Protein AF-A0A822G7R8-F1 (afdb_monomer)

Sequence (398 aa):
ELFKIGMLISICISLLIFPLFATFDIENRVNYCLSHLQQMYHLVIEAFLSEDHITANILLSRAHIIEKMIRKTMITTQSRFSDTIYEPSRLLQIIFNRRRRFIIDLTIQKQEDLTTSLMLNICSLKLLVKQCSFNKYHYDCINQLKTSLLNLSSSQSLFISCLIPHSSITRYELLNNLTNLQLSFDTVRSSYIETRLHLIKDTFQSSKIIQSEDHLLHSFFLFQLGSIVRLLTKSILINKNTKIHKRKFSFKNYFKFDWSRFIFALKTIIIIGVGSIFVIIPNIAKKIEHGQWILIALCMTQGDTVGGAFTTIKMRLIGTLFGAMWAYVTYLSAGNDLFRTIIMLCPWMFFCGYMKLYPQWGYTVTIAALTPIIVNLGRLPFADLLPAENYVLLRIQQ

Secondary structure (DSSP, 8-state):
-HHHHHHHHHHHHHHHHHHHHHHHHHHHHHHHHHHHHHHHHHHHHHHHT-SSHHHHHHHHHHHHHHHHHHHHHHHHHHHHHHHHTT-THHHHHHHHHTTSTTTTTS-HHHHHHHHHHHHHHHHHHHHHHHH---SHHHHHHHHHHHHHHHHHHHHHHHHHHHTSTT----HHHHHHHHHHHHHHHHHHHHHHHHHHHHHHHHHHHH-----HHHHHHHHHHHHHHHHHHHHHHHHHHHHHHTTS------HHHH----HHHHHHHHHHHHHHHHHHHHHH-HHHHHHSTTHHHHHHHHHHTT-TTS-HHHHHHHHHHHHHHHHHHHHHHHHHHHTT-HHHHHHHHHHHHHHHHHHTTSTTTHHHHHHHHHHHHHHHHTTTTTTTT-SS--HHHHHHH-

Structure (mmCIF, N/CA/C/O backbone):
data_AF-A0A822G7R8-F1
#
_entry.id   AF-A0A822G7R8-F1
#
loop_
_atom_site.group_PDB
_atom_site.id
_atom_site.type_symbol
_atom_site.label_atom_id
_atom_site.label_alt_id
_atom_site.label_comp_id
_atom_site.label_asym_id
_atom_site.label_entity_id
_atom_site.label_seq_id
_atom_site.pdbx_PDB_ins_code
_atom_site.Cartn_x
_atom_site.Cartn_y
_atom_site.Cartn_z
_atom_site.occupancy
_atom_site.B_iso_or_equiv
_atom_site.auth_seq_id
_atom_site.auth_comp_id
_atom_site.auth_asym_id
_atom_site.auth_atom_id
_atom_site.pdbx_PDB_model_num
ATOM 1 N N . GLU A 1 1 ? 37.900 15.442 -27.188 1.00 56.97 1 GLU A N 1
ATOM 2 C CA . GLU A 1 1 ? 37.639 15.402 -25.727 1.00 56.97 1 GLU A CA 1
ATOM 3 C C . GLU A 1 1 ? 36.165 15.554 -25.349 1.00 56.97 1 GLU A C 1
ATOM 5 O O . GLU A 1 1 ? 35.686 14.756 -24.552 1.00 56.97 1 GLU A O 1
ATOM 10 N N . LEU A 1 2 ? 35.418 16.471 -25.976 1.00 45.97 2 LEU A N 1
ATOM 11 C CA . LEU A 1 2 ? 33.967 16.667 -25.781 1.00 45.97 2 LEU A CA 1
ATOM 12 C C . LEU A 1 2 ? 33.123 15.374 -25.775 1.00 45.97 2 LEU A C 1
ATOM 14 O O . LEU A 1 2 ? 32.256 15.211 -24.922 1.00 45.97 2 LEU A O 1
ATOM 18 N N . PHE A 1 3 ? 33.417 14.415 -26.659 1.00 44.81 3 PHE A N 1
ATOM 19 C CA . PHE A 1 3 ? 32.711 13.126 -26.708 1.00 44.81 3 PHE A CA 1
ATOM 20 C C . PHE A 1 3 ? 32.875 12.284 -25.427 1.00 44.81 3 PHE A C 1
ATOM 22 O O . PHE A 1 3 ? 31.913 11.690 -24.945 1.00 44.81 3 PHE A O 1
ATOM 29 N N . LYS A 1 4 ? 34.077 12.269 -24.832 1.00 54.72 4 LYS A N 1
ATOM 30 C CA . LYS A 1 4 ? 34.348 11.531 -23.585 1.00 54.72 4 LYS A CA 1
ATOM 31 C C . LYS A 1 4 ? 33.601 12.158 -22.405 1.00 54.72 4 LYS A C 1
ATOM 33 O O . LYS A 1 4 ? 33.055 11.437 -21.577 1.00 54.72 4 LYS A O 1
ATOM 38 N N . ILE A 1 5 ? 33.530 13.491 -22.373 1.00 63.69 5 ILE A N 1
ATOM 39 C CA . ILE A 1 5 ? 32.774 14.245 -21.364 1.00 63.69 5 ILE A CA 1
ATOM 40 C C . ILE A 1 5 ? 31.272 13.956 -21.500 1.00 63.69 5 ILE A C 1
ATOM 42 O O . ILE A 1 5 ? 30.623 13.639 -20.506 1.00 63.69 5 ILE A O 1
ATOM 46 N N . GLY A 1 6 ? 30.726 13.972 -22.721 1.00 48.81 6 GLY A N 1
ATOM 47 C CA . GLY A 1 6 ? 29.317 13.644 -22.974 1.00 48.81 6 GLY A CA 1
ATOM 48 C C . GLY A 1 6 ? 28.944 12.212 -22.570 1.00 48.81 6 GLY A C 1
ATOM 49 O O . GLY A 1 6 ? 27.915 12.000 -21.927 1.00 48.81 6 GLY A O 1
ATOM 50 N N . MET A 1 7 ? 29.806 11.234 -22.869 1.00 53.53 7 MET A N 1
ATOM 51 C CA . MET A 1 7 ? 29.616 9.841 -22.448 1.00 53.53 7 MET A CA 1
ATOM 52 C C . MET A 1 7 ? 29.624 9.703 -20.920 1.00 53.53 7 MET A C 1
ATOM 54 O O . MET A 1 7 ? 28.745 9.052 -20.358 1.00 53.53 7 MET A O 1
ATOM 58 N N . LEU A 1 8 ? 30.569 10.360 -20.239 1.00 63.72 8 LEU A N 1
ATOM 59 C CA . LEU A 1 8 ? 30.656 10.350 -18.779 1.00 63.72 8 LEU A CA 1
ATOM 60 C C . LEU A 1 8 ? 29.415 10.986 -18.133 1.00 63.72 8 LEU A C 1
ATOM 62 O O . LEU A 1 8 ? 28.850 10.412 -17.206 1.00 63.72 8 LEU A O 1
ATOM 66 N N . ILE A 1 9 ? 28.946 12.127 -18.651 1.00 60.62 9 ILE A N 1
ATOM 67 C CA . ILE A 1 9 ? 27.725 12.792 -18.171 1.00 60.62 9 ILE A CA 1
ATOM 68 C C . ILE A 1 9 ? 26.502 11.888 -18.364 1.00 60.62 9 ILE A C 1
ATOM 70 O O . ILE A 1 9 ? 25.720 11.732 -17.430 1.00 60.62 9 ILE A O 1
ATOM 74 N N . SER A 1 10 ? 26.353 11.247 -19.527 1.00 54.78 10 SER A N 1
ATOM 75 C CA . SER A 1 10 ? 25.236 10.331 -19.802 1.00 54.78 10 SER A CA 1
ATOM 76 C C . SER A 1 10 ? 25.228 9.123 -18.858 1.00 54.78 10 SER A C 1
ATOM 78 O O . SER A 1 10 ? 24.183 8.770 -18.307 1.00 54.78 10 SER A O 1
ATOM 80 N N . ILE A 1 11 ? 26.401 8.536 -18.590 1.00 63.38 11 ILE A N 1
ATOM 81 C CA . ILE A 1 11 ? 26.557 7.445 -17.618 1.00 63.38 11 ILE A CA 1
ATOM 82 C C . ILE A 1 11 ? 26.204 7.931 -16.206 1.00 63.38 11 ILE A C 1
ATOM 84 O O . ILE A 1 11 ? 25.432 7.271 -15.513 1.00 63.38 11 ILE A O 1
ATOM 88 N N . CYS A 1 12 ? 26.696 9.101 -15.787 1.00 67.62 12 CYS A N 1
ATOM 89 C CA . CYS A 1 12 ? 26.376 9.684 -14.483 1.00 67.62 12 CYS A CA 1
ATOM 90 C C . CYS A 1 12 ? 24.876 9.977 -14.328 1.00 67.62 12 CYS A C 1
ATOM 92 O O . CYS A 1 12 ? 24.295 9.639 -13.300 1.00 67.62 12 CYS A O 1
ATOM 94 N N . ILE A 1 13 ? 24.225 10.551 -15.342 1.00 62.62 13 ILE A N 1
ATOM 95 C CA . ILE A 1 13 ? 22.776 10.803 -15.343 1.00 62.62 13 ILE A CA 1
ATOM 96 C C . ILE A 1 13 ? 22.005 9.480 -15.263 1.00 62.62 13 ILE A C 1
ATOM 98 O O . ILE A 1 13 ? 21.114 9.337 -14.427 1.00 62.62 13 ILE A O 1
ATOM 102 N N . SER A 1 14 ? 22.385 8.490 -16.070 1.00 60.00 14 SER A N 1
ATOM 103 C CA . SER A 1 14 ? 21.732 7.176 -16.106 1.00 60.00 14 SER A CA 1
ATOM 104 C C . SER A 1 14 ? 21.859 6.423 -14.779 1.00 60.00 14 SER A C 1
ATOM 106 O O . SER A 1 14 ? 20.899 5.810 -14.318 1.00 60.00 14 SER A O 1
ATOM 108 N N . LEU A 1 15 ? 23.025 6.501 -14.132 1.00 60.75 15 LEU A N 1
ATOM 109 C CA . LEU A 1 15 ? 23.299 5.805 -12.873 1.00 60.75 15 LEU A CA 1
ATOM 110 C C . LEU A 1 15 ? 22.800 6.550 -11.629 1.00 60.75 15 LEU A C 1
ATOM 112 O O . LEU A 1 15 ? 22.556 5.901 -10.614 1.00 60.75 15 LEU A O 1
ATOM 116 N N . LEU A 1 16 ? 22.669 7.881 -11.672 1.00 66.62 16 LEU A N 1
ATOM 117 C CA . LEU A 1 16 ? 22.296 8.677 -10.497 1.00 66.62 16 LEU A CA 1
ATOM 118 C C . LEU A 1 16 ? 20.855 9.191 -10.548 1.00 66.62 16 LEU A C 1
ATOM 120 O O . LEU A 1 16 ? 20.140 9.100 -9.553 1.00 66.62 16 LEU A O 1
ATOM 124 N N . ILE A 1 17 ? 20.413 9.731 -11.684 1.00 67.50 17 ILE A N 1
ATOM 125 C CA . ILE A 1 17 ? 19.135 10.448 -11.780 1.00 67.50 17 ILE A CA 1
ATOM 126 C C . ILE A 1 17 ? 17.959 9.476 -11.924 1.00 67.50 17 ILE A C 1
ATOM 128 O O . ILE A 1 17 ? 16.950 9.635 -11.240 1.00 67.50 17 ILE A O 1
ATOM 132 N N . PHE A 1 18 ? 18.085 8.439 -12.757 1.00 62.91 18 PHE A N 1
ATOM 133 C CA . PHE A 1 18 ? 16.997 7.472 -12.957 1.00 62.91 18 PHE A CA 1
ATOM 134 C C . PHE A 1 18 ? 16.642 6.677 -11.692 1.00 62.91 18 PHE A C 1
ATOM 136 O O . PHE A 1 18 ? 15.459 6.656 -11.347 1.00 62.91 18 PHE A O 1
ATOM 143 N N . PRO A 1 19 ? 17.605 6.097 -10.943 1.00 66.56 19 PRO A N 1
ATOM 144 C CA . PRO A 1 19 ? 17.279 5.410 -9.691 1.00 66.56 19 PRO A CA 1
ATOM 145 C C . PRO A 1 19 ? 16.660 6.356 -8.658 1.00 66.56 19 PRO A C 1
ATOM 147 O O . PRO A 1 19 ? 15.772 5.979 -7.902 1.00 66.56 19 PRO A O 1
ATOM 150 N N . LEU A 1 20 ? 17.081 7.622 -8.650 1.00 67.69 20 LEU A N 1
ATOM 151 C CA . LEU A 1 20 ? 16.506 8.637 -7.774 1.00 67.69 20 LEU A CA 1
ATOM 152 C C . LEU A 1 20 ? 15.031 8.913 -8.121 1.00 67.69 20 LEU A C 1
ATOM 154 O O . LEU A 1 20 ? 14.184 8.899 -7.227 1.00 67.69 20 LEU A O 1
ATOM 158 N N . PHE A 1 21 ? 14.681 9.047 -9.403 1.00 70.25 21 PHE A N 1
ATOM 159 C CA . PHE A 1 21 ? 13.277 9.146 -9.817 1.00 70.25 21 PHE A CA 1
ATOM 160 C C . PHE A 1 21 ? 12.466 7.885 -9.507 1.00 70.25 21 PHE A C 1
ATOM 162 O O . PHE A 1 21 ? 11.322 8.006 -9.070 1.00 70.25 21 PHE A O 1
ATOM 169 N N . ALA A 1 22 ? 13.044 6.692 -9.672 1.00 71.94 22 ALA A N 1
ATOM 170 C CA . ALA A 1 22 ? 12.384 5.440 -9.305 1.00 71.94 22 ALA A CA 1
ATOM 171 C C . ALA A 1 22 ? 12.068 5.394 -7.800 1.00 71.94 22 ALA A C 1
ATOM 173 O O . ALA A 1 22 ? 10.948 5.052 -7.412 1.00 71.94 22 ALA A O 1
ATOM 174 N N . THR A 1 23 ? 13.008 5.831 -6.952 1.00 73.00 23 THR A N 1
ATOM 175 C CA . THR A 1 23 ? 12.766 5.923 -5.505 1.00 73.00 23 THR A CA 1
ATOM 176 C C . THR A 1 23 ? 11.672 6.928 -5.152 1.00 73.00 23 THR A C 1
ATOM 178 O O . THR A 1 23 ? 10.844 6.621 -4.296 1.00 73.00 23 THR A O 1
ATOM 181 N N . PHE A 1 24 ? 11.598 8.078 -5.834 1.00 76.69 24 PHE A N 1
ATOM 182 C CA . PHE A 1 24 ? 10.510 9.037 -5.620 1.00 76.69 24 PHE A CA 1
ATOM 183 C C . PHE A 1 24 ? 9.157 8.529 -6.111 1.00 76.69 24 PHE A C 1
ATOM 185 O O . PHE A 1 24 ? 8.158 8.773 -5.443 1.00 76.69 24 PHE A O 1
ATOM 192 N N . ASP A 1 25 ? 9.095 7.825 -7.245 1.00 80.00 25 ASP A N 1
ATOM 193 C CA . ASP A 1 25 ? 7.846 7.222 -7.735 1.00 80.00 25 ASP A CA 1
ATOM 194 C C . ASP A 1 25 ? 7.298 6.222 -6.707 1.00 80.00 25 ASP A C 1
ATOM 196 O O . ASP A 1 25 ? 6.128 6.279 -6.330 1.00 80.00 25 ASP A O 1
ATOM 200 N N . ILE A 1 26 ? 8.163 5.361 -6.169 1.00 82.38 26 ILE A N 1
ATOM 201 C CA . ILE A 1 26 ? 7.797 4.414 -5.112 1.00 82.38 26 ILE A CA 1
ATOM 202 C C . ILE A 1 26 ? 7.343 5.134 -3.840 1.00 82.38 26 ILE A C 1
ATOM 204 O O . ILE A 1 26 ? 6.289 4.798 -3.300 1.00 82.38 26 ILE A O 1
ATOM 208 N N . GLU A 1 27 ? 8.102 6.127 -3.370 1.00 81.69 27 GLU A N 1
ATOM 209 C CA . GLU A 1 27 ? 7.751 6.918 -2.184 1.00 81.69 27 GLU A CA 1
ATOM 210 C C . GLU A 1 27 ? 6.379 7.582 -2.368 1.00 81.69 27 GLU A C 1
ATOM 212 O O . GLU A 1 27 ? 5.506 7.454 -1.511 1.00 81.69 27 GLU A O 1
ATOM 217 N N . ASN A 1 28 ? 6.138 8.207 -3.522 1.00 83.81 28 ASN A N 1
ATOM 218 C CA . ASN A 1 28 ? 4.863 8.837 -3.855 1.00 83.81 28 ASN A CA 1
ATOM 219 C C . ASN A 1 28 ? 3.706 7.833 -3.871 1.00 83.81 28 ASN A C 1
ATOM 221 O O . ASN A 1 28 ? 2.625 8.149 -3.375 1.00 83.81 28 ASN A O 1
ATOM 225 N N . ARG A 1 29 ? 3.917 6.614 -4.380 1.00 88.56 29 ARG A N 1
ATOM 226 C CA . ARG A 1 29 ? 2.898 5.549 -4.361 1.00 88.56 29 ARG A CA 1
ATOM 227 C C . ARG A 1 29 ? 2.608 5.045 -2.955 1.00 88.56 29 ARG A C 1
ATOM 229 O O . ARG A 1 29 ? 1.445 4.826 -2.628 1.00 88.56 29 ARG A O 1
ATOM 236 N N . VAL A 1 30 ? 3.629 4.879 -2.117 1.00 88.50 30 VAL A N 1
ATOM 237 C CA . VAL A 1 30 ? 3.443 4.512 -0.705 1.00 88.50 30 VAL A CA 1
ATOM 238 C C . VAL A 1 30 ? 2.672 5.610 0.027 1.00 88.50 30 VAL A C 1
ATOM 240 O O . VAL A 1 30 ? 1.692 5.312 0.703 1.00 88.50 30 VAL A O 1
ATOM 243 N N . ASN A 1 31 ? 3.041 6.878 -0.166 1.00 88.38 31 ASN A N 1
ATOM 244 C CA . ASN A 1 31 ? 2.337 8.024 0.418 1.00 88.38 31 ASN A CA 1
ATOM 245 C C . ASN A 1 31 ? 0.881 8.092 -0.044 1.00 88.38 31 ASN A C 1
ATOM 247 O O . ASN A 1 31 ? -0.021 8.308 0.765 1.00 88.38 31 ASN A O 1
ATOM 251 N N . TYR A 1 32 ? 0.651 7.857 -1.336 1.00 92.00 32 TYR A N 1
ATOM 252 C CA . TYR A 1 32 ? -0.682 7.749 -1.910 1.00 92.00 32 TYR A CA 1
ATOM 253 C C . TYR A 1 32 ? -1.492 6.652 -1.208 1.00 92.00 32 TYR A C 1
ATOM 255 O O . TYR A 1 32 ? -2.607 6.917 -0.756 1.00 92.00 32 TYR A O 1
ATOM 263 N N . CYS A 1 33 ? -0.924 5.451 -1.049 1.00 94.50 33 CYS A N 1
ATOM 264 C CA . CYS A 1 33 ? -1.574 4.347 -0.344 1.00 94.50 33 CYS A CA 1
ATOM 265 C C . CYS A 1 33 ? -1.863 4.689 1.123 1.00 94.50 33 CYS A C 1
ATOM 267 O O . CYS A 1 33 ? -2.973 4.443 1.578 1.00 94.50 33 CYS A O 1
ATOM 269 N N . LEU A 1 34 ? -0.915 5.278 1.858 1.00 93.38 34 LEU A N 1
ATOM 270 C CA . LEU A 1 34 ? -1.104 5.654 3.265 1.00 93.38 34 LEU A CA 1
ATOM 271 C C . LEU A 1 34 ? -2.206 6.705 3.442 1.00 93.38 34 LEU A C 1
ATOM 273 O O . LEU A 1 34 ? -3.058 6.547 4.315 1.00 93.38 34 LEU A O 1
ATOM 277 N N . SER A 1 35 ? -2.239 7.727 2.583 1.00 94.25 35 SER A N 1
ATOM 278 C CA . SER A 1 35 ? -3.285 8.756 2.598 1.00 94.25 35 SER A CA 1
ATOM 279 C C . SER A 1 35 ? -4.675 8.163 2.332 1.00 94.25 35 SER A C 1
ATOM 281 O O . SER A 1 35 ? -5.632 8.461 3.045 1.00 94.25 35 SER A O 1
ATOM 283 N N . HIS A 1 36 ? -4.788 7.249 1.367 1.00 96.25 36 HIS A N 1
ATOM 284 C CA . HIS A 1 36 ? -6.053 6.574 1.071 1.00 96.25 36 HIS A CA 1
ATOM 285 C C . HIS A 1 36 ? -6.432 5.552 2.155 1.00 96.25 36 HIS A C 1
ATOM 287 O O . HIS A 1 36 ? -7.609 5.413 2.475 1.00 96.25 36 HIS A O 1
ATOM 293 N N . LEU A 1 37 ? -5.466 4.868 2.778 1.00 96.25 37 LEU A N 1
ATOM 294 C CA . LEU A 1 37 ? -5.718 3.987 3.926 1.00 96.25 37 LEU A CA 1
ATOM 295 C C . LEU A 1 37 ? -6.245 4.773 5.129 1.00 96.25 37 LEU A C 1
ATOM 297 O O . LEU A 1 37 ? -7.146 4.297 5.812 1.00 96.25 37 LEU A O 1
ATOM 301 N N . GLN A 1 38 ? -5.727 5.978 5.368 1.00 95.69 38 GLN A N 1
ATOM 302 C CA . GLN A 1 38 ? -6.229 6.889 6.396 1.00 95.69 38 GLN A CA 1
ATOM 303 C C . GLN A 1 38 ? -7.681 7.302 6.123 1.00 95.69 38 GLN A C 1
ATOM 305 O O . GLN A 1 38 ? -8.510 7.231 7.028 1.00 95.69 38 GLN A O 1
ATOM 310 N N . GLN A 1 39 ? -8.011 7.666 4.880 1.00 96.81 39 GLN A N 1
ATOM 311 C CA . GLN A 1 39 ? -9.394 7.957 4.480 1.00 96.81 39 GLN A CA 1
ATOM 312 C C . GLN A 1 39 ? -10.304 6.734 4.646 1.00 96.81 39 GLN A C 1
ATOM 314 O O . GLN A 1 39 ? -11.395 6.841 5.197 1.00 96.81 39 GLN A O 1
ATOM 319 N N . MET A 1 40 ? -9.842 5.555 4.219 1.00 97.50 40 MET A N 1
ATOM 320 C CA . MET A 1 40 ? -10.576 4.299 4.366 1.00 97.50 40 MET A CA 1
ATOM 321 C C . MET A 1 40 ? -10.833 3.970 5.838 1.00 97.50 40 MET A C 1
ATOM 323 O O . MET A 1 40 ? -11.945 3.593 6.189 1.00 97.50 40 MET A O 1
ATOM 327 N N . TYR A 1 41 ? -9.828 4.139 6.699 1.00 97.19 41 TYR A N 1
ATOM 328 C CA . TYR A 1 41 ? -9.967 3.960 8.140 1.00 97.19 41 TYR A CA 1
ATOM 329 C C . TYR A 1 41 ? -11.026 4.905 8.715 1.00 97.19 41 TYR A C 1
ATOM 331 O O . TYR A 1 41 ? -11.927 4.445 9.409 1.00 97.19 41 TYR A O 1
ATOM 339 N N . HIS A 1 42 ? -10.965 6.195 8.375 1.00 97.25 42 HIS A N 1
ATOM 340 C CA . HIS A 1 42 ? -11.936 7.182 8.841 1.00 97.25 42 HIS A CA 1
ATOM 341 C C . HIS A 1 42 ? -13.371 6.819 8.433 1.00 97.25 42 HIS A C 1
ATOM 343 O O . HIS A 1 42 ? -14.238 6.749 9.298 1.00 97.25 42 HIS A O 1
ATOM 349 N N . LEU A 1 43 ? -13.597 6.461 7.162 1.00 97.75 43 LEU A N 1
ATOM 350 C CA . LEU A 1 43 ? -14.909 6.013 6.675 1.00 97.75 43 LEU A CA 1
ATOM 351 C C . LEU A 1 43 ? -15.417 4.759 7.398 1.00 97.75 43 LEU A C 1
ATOM 353 O O . LEU A 1 43 ? -16.616 4.620 7.612 1.00 97.75 43 LEU A O 1
ATOM 357 N N . VAL A 1 44 ? -14.526 3.832 7.768 1.00 97.94 44 VAL A N 1
ATOM 358 C CA . VAL A 1 44 ? -14.899 2.620 8.518 1.00 97.94 44 VAL A CA 1
ATOM 359 C C . VAL A 1 44 ? -15.273 2.955 9.965 1.00 97.94 44 VAL A C 1
ATOM 361 O O . VAL A 1 44 ? -16.225 2.376 10.482 1.00 97.94 44 VAL A O 1
ATOM 364 N N . ILE A 1 45 ? -14.576 3.900 10.608 1.00 97.75 45 ILE A N 1
ATOM 365 C CA . ILE A 1 45 ? -14.958 4.399 11.938 1.00 97.75 45 ILE A CA 1
ATOM 366 C C . ILE A 1 45 ? -16.298 5.135 11.875 1.00 97.75 45 ILE A C 1
ATOM 368 O O . ILE A 1 45 ? -17.166 4.866 12.695 1.00 97.75 45 ILE A O 1
ATOM 372 N N . GLU A 1 46 ? -16.505 6.013 10.893 1.00 97.31 46 GLU A N 1
ATOM 373 C CA . GLU A 1 46 ? -17.788 6.703 10.706 1.00 97.31 46 GLU A CA 1
ATOM 374 C C . GLU A 1 46 ? -18.931 5.722 10.417 1.00 97.31 46 GLU A C 1
ATOM 376 O O . GLU A 1 46 ? -20.021 5.875 10.963 1.00 97.31 46 GLU A O 1
ATOM 381 N N . ALA A 1 47 ? -18.678 4.674 9.626 1.00 97.62 47 ALA A N 1
ATOM 382 C CA . ALA A 1 47 ? -19.655 3.615 9.381 1.00 97.62 47 ALA A CA 1
ATOM 383 C C . ALA A 1 47 ? -20.016 2.862 10.667 1.00 97.62 47 ALA A C 1
ATOM 385 O O . ALA A 1 47 ? -21.182 2.545 10.875 1.00 97.62 47 ALA A O 1
ATOM 386 N N . PHE A 1 48 ? -19.035 2.604 11.539 1.00 97.31 48 PHE A N 1
ATOM 387 C CA . PHE A 1 48 ? -19.272 1.992 12.848 1.00 97.31 48 PHE A CA 1
ATOM 388 C C . PHE A 1 48 ? -20.013 2.918 13.817 1.00 97.31 48 PHE A C 1
ATOM 390 O O . PHE A 1 48 ? -20.706 2.434 14.695 1.00 97.31 48 PHE A O 1
ATOM 397 N N . LEU A 1 49 ? -19.853 4.236 13.687 1.00 97.12 49 LEU A N 1
ATOM 398 C CA . LEU A 1 49 ? -20.541 5.238 14.509 1.00 97.12 49 LEU A CA 1
ATOM 399 C C . LEU A 1 49 ? -21.911 5.645 13.944 1.00 97.12 49 LEU A C 1
ATOM 401 O O . LEU A 1 49 ? -22.582 6.487 14.541 1.00 97.12 49 LEU A O 1
ATOM 405 N N . SER A 1 50 ? -22.296 5.120 12.780 1.00 96.94 50 SER A N 1
ATOM 406 C CA . SER A 1 50 ? -23.546 5.482 12.118 1.00 96.94 50 SER A CA 1
ATOM 407 C C . SER A 1 50 ? -24.735 4.897 12.868 1.00 96.94 50 SER A C 1
ATOM 409 O O . SER A 1 50 ? -24.725 3.738 13.273 1.00 96.94 50 SER A O 1
ATOM 411 N N . GLU A 1 51 ? -25.785 5.697 13.020 1.00 94.94 51 GLU A N 1
ATOM 412 C CA . GLU A 1 51 ? -27.016 5.254 13.671 1.00 94.94 51 GLU A CA 1
ATOM 413 C C . GLU A 1 51 ? -27.880 4.405 12.727 1.00 94.94 51 GLU A C 1
ATOM 415 O O . GLU A 1 51 ? -28.704 3.617 13.168 1.00 94.94 51 GLU A O 1
ATOM 420 N N . ASP A 1 52 ? -27.708 4.501 11.416 1.00 95.25 52 ASP A N 1
ATOM 421 C CA . ASP A 1 52 ? -28.513 3.753 10.461 1.00 95.25 52 ASP A CA 1
ATOM 422 C C . ASP A 1 52 ? -27.660 2.857 9.559 1.00 95.25 52 ASP A C 1
ATOM 424 O O . ASP A 1 52 ? -26.600 3.222 9.043 1.00 95.25 52 ASP A O 1
ATOM 428 N N . HIS A 1 53 ? -28.184 1.655 9.317 1.00 95.69 53 HIS A N 1
ATOM 429 C CA . HIS A 1 53 ? -27.538 0.654 8.473 1.00 95.69 53 HIS A CA 1
ATOM 430 C C . HIS A 1 53 ? -27.365 1.139 7.020 1.00 95.69 53 HIS A C 1
ATOM 432 O O . HIS A 1 53 ? -26.457 0.693 6.317 1.00 95.69 53 HIS A O 1
ATOM 438 N N . ILE A 1 54 ? -28.214 2.057 6.544 1.00 96.75 54 ILE A N 1
ATOM 439 C CA . ILE A 1 54 ? -28.129 2.602 5.183 1.00 96.75 54 ILE A CA 1
ATOM 440 C C . ILE A 1 54 ? -26.890 3.494 5.057 1.00 96.75 54 ILE A C 1
ATOM 442 O O . ILE A 1 54 ? -26.052 3.234 4.188 1.00 96.75 54 ILE A O 1
ATOM 446 N N . THR A 1 55 ? -26.720 4.481 5.941 1.00 97.62 55 THR A N 1
ATOM 447 C CA . THR A 1 55 ? -25.527 5.344 5.966 1.00 97.62 55 THR A CA 1
ATOM 448 C C . THR A 1 55 ? -24.256 4.532 6.165 1.00 97.62 55 THR A C 1
ATOM 450 O O . THR A 1 55 ? -23.299 4.713 5.404 1.00 97.62 55 THR A O 1
ATOM 453 N N . ALA A 1 56 ? -24.262 3.566 7.091 1.00 97.12 56 ALA A N 1
ATOM 454 C CA . ALA A 1 56 ? -23.125 2.672 7.290 1.00 97.12 56 ALA A CA 1
ATOM 455 C C . ALA A 1 56 ? -22.739 1.945 5.991 1.00 97.12 56 ALA A C 1
ATOM 457 O O . ALA A 1 56 ? -21.573 1.952 5.592 1.00 97.12 56 ALA A O 1
ATOM 458 N N . ASN A 1 57 ? -23.708 1.383 5.260 1.00 97.50 57 ASN A N 1
ATOM 459 C CA . ASN A 1 57 ? -23.441 0.711 3.986 1.00 97.50 57 ASN A CA 1
ATOM 460 C C . ASN A 1 57 ? -22.933 1.656 2.893 1.00 97.50 57 ASN A C 1
ATOM 462 O O . ASN A 1 57 ? -22.045 1.273 2.124 1.00 97.50 57 ASN A O 1
ATOM 466 N N . ILE A 1 58 ? -23.441 2.889 2.826 1.00 98.06 58 ILE A N 1
ATOM 467 C CA . ILE A 1 58 ? -22.936 3.906 1.894 1.00 98.06 58 ILE A CA 1
ATOM 468 C C . ILE A 1 58 ? -21.461 4.200 2.198 1.00 98.06 58 ILE A C 1
ATOM 470 O O . ILE A 1 58 ? -20.631 4.169 1.284 1.00 98.06 58 ILE A O 1
ATOM 474 N N . LEU A 1 59 ? -21.101 4.410 3.465 1.00 98.00 59 LEU A N 1
ATOM 475 C CA . LEU A 1 59 ? -19.718 4.657 3.885 1.00 98.00 59 LEU A CA 1
ATOM 476 C C . LEU A 1 59 ? -18.806 3.450 3.606 1.00 98.00 59 LEU A C 1
ATOM 478 O O . LEU A 1 59 ? -17.726 3.614 3.030 1.00 98.00 59 LEU A O 1
ATOM 482 N N . LEU A 1 60 ? -19.263 2.227 3.895 1.00 97.88 60 LEU A N 1
ATOM 483 C CA . LEU A 1 60 ? -18.528 0.993 3.584 1.00 97.88 60 LEU A CA 1
ATOM 484 C C . LEU A 1 60 ? -18.339 0.788 2.072 1.00 97.88 60 LEU A C 1
ATOM 486 O O . LEU A 1 60 ? -17.290 0.299 1.639 1.00 97.88 60 LEU A O 1
ATOM 490 N N . SER A 1 61 ? -19.315 1.186 1.250 1.00 97.88 61 SER A N 1
ATOM 491 C CA . SER A 1 61 ? -19.198 1.131 -0.213 1.00 97.88 61 SER A CA 1
ATOM 492 C C . SER A 1 61 ? -18.127 2.098 -0.734 1.00 97.88 61 SER A C 1
ATOM 494 O O . SER A 1 61 ? -17.302 1.710 -1.566 1.00 97.88 61 SER A O 1
ATOM 496 N N . ARG A 1 62 ? -18.050 3.315 -0.174 1.00 98.12 62 ARG A N 1
ATOM 497 C CA . ARG A 1 62 ? -16.986 4.289 -0.472 1.00 98.12 62 ARG A CA 1
ATOM 498 C C . ARG A 1 62 ? -15.620 3.757 -0.045 1.00 98.12 62 ARG A C 1
ATOM 500 O O . ARG A 1 62 ? -14.681 3.783 -0.840 1.00 98.12 62 ARG A O 1
ATOM 507 N N . ALA A 1 63 ? -15.525 3.185 1.156 1.00 97.75 63 ALA A N 1
ATOM 508 C CA . ALA A 1 63 ? -14.308 2.535 1.640 1.00 97.75 63 ALA A CA 1
ATOM 509 C C . ALA A 1 63 ? -13.850 1.398 0.704 1.00 97.75 63 ALA A C 1
ATOM 511 O O . ALA A 1 63 ? -12.657 1.243 0.451 1.00 97.75 63 ALA A O 1
ATOM 512 N N . HIS A 1 64 ? -14.781 0.635 0.120 1.00 97.94 64 HIS A N 1
ATOM 513 C CA . HIS A 1 64 ? -14.455 -0.415 -0.847 1.00 97.94 64 HIS A CA 1
ATOM 514 C C . HIS A 1 64 ? -13.924 0.119 -2.192 1.00 97.94 64 HIS A C 1
ATOM 516 O O . HIS A 1 64 ? -13.060 -0.515 -2.804 1.00 97.94 64 HIS A O 1
ATOM 522 N N . ILE A 1 65 ? -14.391 1.282 -2.659 1.00 98.06 65 ILE A N 1
ATOM 523 C CA . ILE A 1 65 ? -13.819 1.942 -3.847 1.00 98.06 65 ILE A CA 1
ATOM 524 C C . ILE A 1 65 ? -12.359 2.321 -3.573 1.00 98.06 65 ILE A C 1
ATOM 526 O O . ILE A 1 65 ? -11.480 2.001 -4.376 1.00 98.06 65 ILE A O 1
ATOM 530 N N . ILE A 1 66 ? -12.093 2.921 -2.410 1.00 97.56 66 ILE A N 1
ATOM 531 C CA . ILE A 1 66 ? -10.739 3.290 -1.982 1.00 97.56 66 ILE A CA 1
ATOM 532 C C . ILE A 1 66 ? -9.842 2.047 -1.872 1.00 97.56 66 ILE A C 1
ATOM 534 O O . ILE A 1 66 ? -8.723 2.045 -2.384 1.00 97.56 66 ILE A O 1
ATOM 538 N N . GLU A 1 67 ? -10.345 0.953 -1.296 1.00 97.19 67 GLU A N 1
ATOM 539 C CA . GLU A 1 67 ? -9.631 -0.327 -1.232 1.00 97.19 67 GLU A CA 1
ATOM 540 C C . GLU A 1 67 ? -9.198 -0.817 -2.624 1.00 97.19 67 GLU A C 1
ATOM 542 O O . GLU A 1 67 ? -8.049 -1.223 -2.809 1.00 97.19 67 GLU A O 1
ATOM 547 N N . LYS A 1 68 ? -10.089 -0.766 -3.624 1.00 97.31 68 LYS A N 1
ATOM 548 C CA . LYS A 1 68 ? -9.762 -1.164 -5.005 1.00 97.31 68 LYS A CA 1
ATOM 549 C C . LYS A 1 68 ? -8.650 -0.299 -5.598 1.00 97.31 68 LYS A C 1
ATOM 551 O O . LYS A 1 68 ? -7.766 -0.833 -6.272 1.00 97.31 68 LYS A O 1
ATOM 556 N N . MET A 1 69 ? -8.671 1.009 -5.336 1.00 95.88 69 MET A N 1
ATOM 557 C CA . MET A 1 69 ? -7.615 1.928 -5.773 1.00 95.88 69 MET A CA 1
ATOM 558 C C . MET A 1 69 ? -6.276 1.584 -5.111 1.00 95.88 69 MET A C 1
ATOM 560 O O . MET A 1 69 ? -5.278 1.431 -5.815 1.00 95.88 69 MET A O 1
ATOM 564 N N . ILE A 1 70 ? -6.264 1.369 -3.790 1.00 96.00 70 ILE A N 1
ATOM 565 C CA . ILE A 1 70 ? -5.061 0.982 -3.039 1.00 96.00 70 ILE A CA 1
ATOM 566 C C . ILE A 1 70 ? -4.509 -0.347 -3.555 1.00 96.00 70 ILE A C 1
ATOM 568 O O . ILE A 1 70 ? -3.324 -0.420 -3.859 1.00 96.00 70 ILE A O 1
ATOM 572 N N . ARG A 1 71 ? -5.346 -1.382 -3.724 1.00 95.50 71 ARG A N 1
ATOM 573 C CA . ARG A 1 71 ? -4.910 -2.694 -4.237 1.00 95.50 71 ARG A CA 1
ATOM 574 C C . ARG A 1 71 ? -4.284 -2.583 -5.624 1.00 95.50 71 ARG A C 1
ATOM 576 O O . ARG A 1 71 ? -3.225 -3.161 -5.857 1.00 95.50 71 ARG A O 1
ATOM 583 N N . LYS A 1 72 ? -4.900 -1.819 -6.532 1.00 94.19 72 LYS A N 1
ATOM 584 C CA . LYS A 1 72 ? -4.353 -1.582 -7.876 1.00 94.19 72 LYS A CA 1
ATOM 585 C C . LYS A 1 72 ? -2.983 -0.908 -7.799 1.00 94.19 72 LYS A C 1
ATOM 587 O O . LYS A 1 72 ? -2.052 -1.362 -8.460 1.00 94.19 72 LYS A O 1
ATOM 592 N N . THR A 1 73 ? -2.845 0.128 -6.973 1.00 91.94 73 THR A N 1
ATOM 593 C CA . THR A 1 73 ? -1.564 0.813 -6.776 1.00 91.94 73 THR A CA 1
ATOM 594 C C . THR A 1 73 ? -0.535 -0.121 -6.144 1.00 91.94 73 THR A C 1
ATOM 596 O O . THR A 1 73 ? 0.554 -0.255 -6.689 1.00 91.94 73 THR A O 1
ATOM 599 N N . MET A 1 74 ? -0.882 -0.847 -5.080 1.00 90.81 74 MET A N 1
ATOM 600 C CA . MET A 1 74 ? 0.014 -1.783 -4.396 1.00 90.81 74 MET A CA 1
ATOM 601 C C . MET A 1 74 ? 0.553 -2.877 -5.317 1.00 90.81 74 MET A C 1
ATOM 603 O O . MET A 1 74 ? 1.753 -3.111 -5.288 1.00 90.81 74 MET A O 1
ATOM 607 N N . ILE A 1 75 ? -0.275 -3.483 -6.177 1.00 89.00 75 ILE A N 1
ATOM 608 C CA . ILE A 1 75 ? 0.190 -4.487 -7.154 1.00 89.00 75 ILE A CA 1
ATOM 609 C C . ILE A 1 75 ? 1.265 -3.887 -8.070 1.00 89.00 75 ILE A C 1
ATOM 611 O O . ILE A 1 75 ? 2.308 -4.500 -8.290 1.00 89.00 75 ILE A O 1
ATOM 615 N N . THR A 1 76 ? 1.047 -2.663 -8.567 1.00 87.12 76 THR A N 1
ATOM 616 C CA . THR A 1 76 ? 2.043 -1.982 -9.412 1.00 87.12 76 THR A CA 1
ATOM 617 C C . THR A 1 76 ? 3.300 -1.573 -8.647 1.00 87.12 76 THR A C 1
ATOM 619 O O . THR A 1 76 ? 4.387 -1.541 -9.222 1.00 87.12 76 THR A O 1
ATOM 622 N N . THR A 1 77 ? 3.176 -1.254 -7.357 1.00 84.31 77 THR A N 1
ATOM 623 C CA . THR A 1 77 ? 4.326 -0.931 -6.509 1.00 84.31 77 THR A CA 1
ATOM 624 C C . THR A 1 77 ? 5.125 -2.193 -6.192 1.00 84.31 77 THR A C 1
ATOM 626 O O . THR A 1 77 ? 6.343 -2.152 -6.282 1.00 84.31 77 THR A O 1
ATOM 629 N N . GLN A 1 78 ? 4.471 -3.327 -5.928 1.00 85.69 78 GLN A N 1
ATOM 630 C CA . GLN A 1 78 ? 5.115 -4.613 -5.649 1.00 85.69 78 GLN A CA 1
ATOM 631 C C . GLN A 1 78 ? 5.949 -5.112 -6.833 1.00 85.69 78 GLN A C 1
ATOM 633 O O . GLN A 1 78 ? 7.097 -5.514 -6.646 1.00 85.69 78 GLN A O 1
ATOM 638 N N . SER A 1 79 ? 5.431 -5.000 -8.062 1.00 81.19 79 SER A N 1
ATOM 639 C CA . SER A 1 79 ? 6.222 -5.316 -9.260 1.00 81.19 79 SER A CA 1
ATOM 640 C C . SER A 1 79 ? 7.430 -4.389 -9.427 1.00 81.19 79 SER A C 1
ATOM 642 O O . SER A 1 79 ? 8.483 -4.824 -9.867 1.00 81.19 79 SER A O 1
ATOM 644 N N . ARG A 1 80 ? 7.312 -3.110 -9.043 1.00 77.75 80 ARG A N 1
ATOM 645 C CA . ARG A 1 80 ? 8.444 -2.166 -9.065 1.00 77.75 80 ARG A CA 1
ATOM 646 C C . ARG A 1 80 ? 9.432 -2.442 -7.929 1.00 77.75 80 ARG A C 1
ATOM 648 O O . ARG A 1 80 ? 10.632 -2.241 -8.096 1.00 77.75 80 ARG A O 1
ATOM 655 N N . PHE A 1 81 ? 8.959 -2.913 -6.777 1.00 76.19 81 PHE A N 1
ATOM 656 C CA . PHE A 1 81 ? 9.811 -3.217 -5.636 1.00 76.19 81 PHE A CA 1
ATOM 657 C C . PHE A 1 81 ? 10.810 -4.321 -5.964 1.00 76.19 81 PHE A C 1
ATOM 659 O O . PHE A 1 81 ? 11.996 -4.133 -5.687 1.00 76.19 81 PHE A O 1
ATOM 666 N N . SER A 1 82 ? 10.378 -5.396 -6.636 1.00 71.94 82 SER A N 1
ATOM 667 C CA . SER A 1 82 ? 11.296 -6.443 -7.105 1.00 71.94 82 SER A CA 1
ATOM 668 C C . SER A 1 82 ? 12.409 -5.895 -7.999 1.00 71.94 82 SER A C 1
ATOM 670 O O . SER A 1 82 ? 13.553 -6.329 -7.876 1.00 71.94 82 SER A O 1
ATOM 672 N N . ASP A 1 83 ? 12.114 -4.881 -8.815 1.00 68.44 83 ASP A N 1
ATOM 673 C CA . ASP A 1 83 ? 13.098 -4.261 -9.708 1.00 68.44 83 ASP A CA 1
ATOM 674 C C . ASP A 1 83 ? 14.084 -3.366 -8.932 1.00 68.44 83 ASP A C 1
ATOM 676 O O . ASP A 1 83 ? 15.290 -3.345 -9.214 1.00 68.44 83 ASP A O 1
ATOM 680 N N . THR A 1 84 ? 13.596 -2.664 -7.900 1.00 66.81 84 THR A N 1
ATOM 681 C CA . THR A 1 84 ? 14.404 -1.733 -7.088 1.00 66.81 84 THR A CA 1
ATOM 682 C C . THR A 1 84 ? 15.299 -2.383 -6.040 1.00 66.81 84 THR A C 1
ATOM 684 O O . THR A 1 84 ? 16.267 -1.751 -5.612 1.00 66.81 84 THR A O 1
ATOM 687 N N . ILE A 1 85 ? 15.068 -3.649 -5.666 1.00 61.97 85 ILE A N 1
ATOM 688 C CA . ILE A 1 85 ? 15.967 -4.404 -4.766 1.00 61.97 85 ILE A CA 1
ATOM 689 C C . ILE A 1 85 ? 17.413 -4.407 -5.289 1.00 61.97 85 ILE A C 1
ATOM 691 O O . ILE A 1 85 ? 18.362 -4.445 -4.502 1.00 61.97 85 ILE A O 1
ATOM 695 N N . TYR A 1 86 ? 17.582 -4.309 -6.606 1.00 58.38 86 TYR A N 1
ATOM 696 C CA . TYR A 1 86 ? 18.877 -4.345 -7.272 1.00 58.38 86 TYR A CA 1
ATOM 697 C C . TYR A 1 86 ? 19.471 -2.947 -7.548 1.00 58.38 86 TYR A C 1
ATOM 699 O O . TYR A 1 86 ? 20.554 -2.846 -8.126 1.00 58.38 86 TYR A O 1
ATOM 707 N N . GLU A 1 87 ? 18.803 -1.847 -7.170 1.00 57.88 87 GLU A N 1
ATOM 708 C CA . GLU A 1 87 ? 19.288 -0.496 -7.474 1.00 57.88 87 GLU A CA 1
ATOM 709 C C . GLU A 1 87 ? 20.438 -0.018 -6.568 1.00 57.88 87 GLU A C 1
ATOM 711 O O . GLU A 1 87 ? 20.375 -0.156 -5.344 1.00 57.88 87 GLU A O 1
ATOM 716 N N . PRO A 1 88 ? 21.464 0.664 -7.130 1.00 53.09 88 PRO A N 1
ATOM 717 C CA . PRO A 1 88 ? 22.527 1.325 -6.358 1.00 53.09 88 PRO A CA 1
ATOM 718 C C . PRO A 1 88 ? 22.018 2.535 -5.544 1.00 53.09 88 PRO A C 1
ATOM 720 O O . PRO A 1 88 ? 22.798 3.271 -4.934 1.00 53.09 88 PRO A O 1
ATOM 723 N N . SER A 1 89 ? 20.698 2.734 -5.500 1.00 55.34 89 SER A N 1
ATOM 724 C CA . SER A 1 89 ? 20.003 3.877 -4.928 1.00 55.34 89 SER A CA 1
ATOM 725 C C . SER A 1 89 ? 20.140 3.990 -3.416 1.00 55.34 89 SER A C 1
ATOM 727 O O . SER A 1 89 ? 19.856 5.061 -2.909 1.00 55.34 89 SER A O 1
ATOM 729 N N . ARG A 1 90 ? 20.646 2.993 -2.671 1.00 60.16 90 ARG A N 1
ATOM 730 C CA . ARG A 1 90 ? 20.800 3.117 -1.204 1.00 60.16 90 ARG A CA 1
ATOM 731 C C . ARG A 1 90 ? 21.676 4.296 -0.776 1.00 60.16 90 ARG A C 1
ATOM 733 O O . ARG A 1 90 ? 21.350 4.953 0.208 1.00 60.16 90 ARG A O 1
ATOM 740 N N . LEU A 1 91 ? 22.767 4.590 -1.487 1.00 64.38 91 LEU A N 1
ATOM 741 C CA . LEU A 1 91 ? 23.627 5.737 -1.158 1.00 64.38 91 LEU A CA 1
ATOM 742 C C . LEU A 1 91 ? 22.926 7.067 -1.450 1.00 64.38 91 LEU A C 1
ATOM 744 O O . LEU A 1 91 ? 22.929 7.960 -0.604 1.00 64.38 91 LEU A O 1
ATOM 748 N N . LEU A 1 92 ? 22.291 7.175 -2.618 1.00 63.56 92 LEU A N 1
ATOM 749 C CA . LEU A 1 92 ? 21.521 8.357 -3.008 1.00 63.56 92 LEU A CA 1
ATOM 750 C C . LEU A 1 92 ? 20.304 8.558 -2.109 1.00 63.56 92 LEU A C 1
ATOM 752 O O . LEU A 1 92 ? 20.075 9.677 -1.666 1.00 63.56 92 LEU A O 1
ATOM 756 N N . GLN A 1 93 ? 19.608 7.479 -1.746 1.00 64.38 93 GLN A N 1
ATOM 757 C CA . GLN A 1 93 ? 18.584 7.463 -0.710 1.00 64.38 93 GLN A CA 1
ATOM 758 C C . GLN A 1 93 ? 19.163 8.025 0.572 1.00 64.38 93 GLN A C 1
ATOM 760 O O . GLN A 1 93 ? 18.643 9.003 1.062 1.00 64.38 93 GLN A O 1
ATOM 765 N N . ILE A 1 94 ? 20.265 7.498 1.109 1.00 67.69 94 ILE A N 1
ATOM 766 C CA . ILE A 1 94 ? 20.826 8.016 2.367 1.00 67.69 94 ILE A CA 1
ATOM 767 C C . ILE A 1 94 ? 21.130 9.521 2.268 1.00 67.69 94 ILE A C 1
ATOM 769 O O . ILE A 1 94 ? 20.847 10.261 3.210 1.00 67.69 94 ILE A O 1
ATOM 773 N N . ILE A 1 95 ? 21.680 9.994 1.147 1.00 68.31 95 ILE A N 1
ATOM 774 C CA . ILE A 1 95 ? 22.010 11.413 0.947 1.00 68.31 95 ILE A CA 1
ATOM 775 C C . ILE A 1 95 ? 20.742 12.275 0.859 1.00 68.31 95 ILE A C 1
ATOM 777 O O . ILE A 1 95 ? 20.660 13.302 1.535 1.00 68.31 95 ILE A O 1
ATOM 781 N N . PHE A 1 96 ? 19.743 11.858 0.082 1.00 65.44 96 PHE A N 1
ATOM 782 C CA . PHE A 1 96 ? 18.499 12.608 -0.105 1.00 65.44 96 PHE A CA 1
ATOM 783 C C . PHE A 1 96 ? 17.591 12.523 1.136 1.00 65.44 96 PHE A C 1
ATOM 785 O O . PHE A 1 96 ? 17.057 13.525 1.615 1.00 65.44 96 PHE A O 1
ATOM 792 N N . ASN A 1 97 ? 17.518 11.343 1.749 1.00 60.91 97 ASN A N 1
ATOM 793 C CA . ASN A 1 97 ? 16.743 11.031 2.951 1.00 60.91 97 ASN A CA 1
ATOM 794 C C . ASN A 1 97 ? 17.317 11.673 4.212 1.00 60.91 97 ASN A C 1
ATOM 796 O O . ASN A 1 97 ? 16.573 11.911 5.161 1.00 60.91 97 ASN A O 1
ATOM 800 N N . ARG A 1 98 ? 18.608 12.038 4.240 1.00 63.03 98 ARG A N 1
ATOM 801 C CA . ARG A 1 98 ? 19.184 12.829 5.347 1.00 63.03 98 ARG A CA 1
ATOM 802 C C . ARG A 1 98 ? 18.437 14.148 5.582 1.00 63.03 98 ARG A C 1
ATOM 804 O O . ARG A 1 98 ? 18.494 14.667 6.703 1.00 63.03 98 ARG A O 1
ATOM 811 N N . ARG A 1 99 ? 17.727 14.664 4.568 1.00 58.66 99 ARG A N 1
ATOM 812 C CA . ARG A 1 99 ? 16.826 15.822 4.685 1.00 58.66 99 ARG A CA 1
ATOM 813 C C . ARG A 1 99 ? 15.388 15.462 5.106 1.00 58.66 99 ARG A C 1
ATOM 815 O O . ARG A 1 99 ? 14.733 16.310 5.693 1.00 58.66 99 ARG A O 1
ATOM 822 N N . ARG A 1 100 ? 14.911 14.226 4.898 1.00 56.06 100 ARG A N 1
ATOM 823 C CA . ARG A 1 100 ? 13.529 13.762 5.173 1.00 56.06 100 ARG A CA 1
ATOM 824 C C . ARG A 1 100 ? 13.497 12.676 6.270 1.00 56.06 100 ARG A C 1
ATOM 826 O O . ARG A 1 100 ? 13.215 11.507 6.031 1.00 56.06 100 ARG A O 1
ATOM 833 N N . ARG A 1 101 ? 13.854 13.063 7.498 1.00 54.81 101 ARG A N 1
ATOM 834 C CA . ARG A 1 101 ? 14.431 12.193 8.550 1.00 54.81 101 ARG A CA 1
ATOM 835 C C . ARG A 1 101 ? 13.537 11.138 9.236 1.00 54.81 101 ARG A C 1
ATOM 837 O O . ARG A 1 101 ? 14.068 10.440 10.098 1.00 54.81 101 ARG A O 1
ATOM 844 N N . PHE A 1 102 ? 12.240 10.997 8.943 1.00 55.56 102 PHE A N 1
ATOM 845 C CA . PHE A 1 102 ? 11.351 10.256 9.866 1.00 55.56 102 PHE A CA 1
ATOM 846 C C . PHE A 1 102 ? 10.711 8.969 9.330 1.00 55.56 102 PHE A C 1
ATOM 848 O O . PHE A 1 102 ? 10.699 7.978 10.059 1.00 55.56 102 PHE A O 1
ATOM 855 N N . ILE A 1 103 ? 10.284 8.916 8.066 1.00 50.62 103 ILE A N 1
ATOM 856 C CA . ILE A 1 103 ? 9.711 7.688 7.463 1.00 50.62 103 ILE A CA 1
ATOM 857 C C . ILE A 1 103 ? 10.729 6.939 6.612 1.00 50.62 103 ILE A C 1
ATOM 859 O O . ILE A 1 103 ? 10.616 5.730 6.413 1.00 50.62 103 ILE A O 1
ATOM 863 N N . ILE A 1 104 ? 11.775 7.633 6.162 1.00 50.09 104 ILE A N 1
ATOM 864 C CA . ILE A 1 104 ? 12.728 7.085 5.195 1.00 50.09 104 ILE A CA 1
ATOM 865 C C . ILE A 1 104 ? 13.930 6.375 5.839 1.00 50.09 104 ILE A C 1
ATOM 867 O O . ILE A 1 104 ? 14.880 5.988 5.161 1.00 50.09 104 ILE A O 1
ATOM 871 N N . ASP A 1 105 ? 13.866 6.146 7.152 1.00 54.28 105 ASP A N 1
ATOM 872 C CA . ASP A 1 105 ? 14.715 5.150 7.816 1.00 54.28 105 ASP A CA 1
ATOM 873 C C . ASP A 1 105 ? 14.098 3.734 7.733 1.00 54.28 105 ASP A C 1
ATOM 875 O O . ASP A 1 105 ? 14.800 2.735 7.922 1.00 54.28 105 ASP A O 1
ATOM 879 N N . LEU A 1 106 ? 12.791 3.608 7.442 1.00 62.47 106 LEU A N 1
ATOM 880 C CA . LEU A 1 106 ? 12.218 2.313 7.086 1.00 62.47 106 LEU A CA 1
ATOM 881 C C . LEU A 1 106 ? 12.706 1.955 5.686 1.00 62.47 106 LEU A C 1
ATOM 883 O O . LEU A 1 106 ? 12.558 2.723 4.739 1.00 62.47 106 LEU A O 1
ATOM 887 N N . THR A 1 107 ? 13.291 0.766 5.554 1.00 75.38 107 THR A N 1
ATOM 888 C CA . THR A 1 107 ? 13.573 0.204 4.237 1.00 75.38 107 THR A CA 1
ATOM 889 C C . THR A 1 107 ? 12.279 0.172 3.436 1.00 75.38 107 THR A C 1
ATOM 891 O O . THR A 1 107 ? 11.234 -0.141 3.995 1.00 75.38 107 THR A O 1
ATOM 894 N N . ILE A 1 108 ? 12.368 0.439 2.139 1.00 76.06 108 ILE A N 1
ATOM 895 C CA . ILE A 1 108 ? 11.301 0.275 1.141 1.00 76.06 108 ILE A CA 1
ATOM 896 C C . ILE A 1 108 ? 10.405 -0.954 1.444 1.00 76.06 108 ILE A C 1
ATOM 898 O O . ILE A 1 108 ? 9.198 -0.812 1.612 1.00 76.06 108 ILE A O 1
ATOM 902 N N . GLN A 1 109 ? 11.016 -2.118 1.699 1.00 81.12 109 GLN A N 1
ATOM 903 C CA . GLN A 1 109 ? 10.329 -3.348 2.122 1.00 81.12 109 GLN A CA 1
ATOM 904 C C . GLN A 1 109 ? 9.441 -3.181 3.370 1.00 81.12 109 GLN A C 1
ATOM 906 O O . GLN A 1 109 ? 8.310 -3.633 3.411 1.00 81.12 109 GLN A O 1
ATOM 911 N N . LYS A 1 110 ? 9.936 -2.497 4.407 1.00 84.94 110 LYS A N 1
ATOM 912 C CA . LYS A 1 110 ? 9.191 -2.284 5.657 1.00 84.94 110 LYS A CA 1
ATOM 913 C C . LYS A 1 110 ? 8.025 -1.320 5.464 1.00 84.94 110 LYS A C 1
ATOM 915 O O . LYS A 1 110 ? 7.048 -1.410 6.199 1.00 84.94 110 LYS A O 1
ATOM 920 N N . GLN A 1 111 ? 8.144 -0.374 4.532 1.00 85.25 111 GLN A N 1
ATOM 921 C CA . GLN A 1 111 ? 7.039 0.514 4.178 1.00 85.25 111 GLN A CA 1
ATOM 922 C C . GLN A 1 111 ? 5.934 -0.269 3.461 1.00 85.25 111 GLN A C 1
ATOM 924 O O . GLN A 1 111 ? 4.758 -0.091 3.778 1.00 85.25 111 GLN A O 1
ATOM 929 N N . GLU A 1 112 ? 6.306 -1.180 2.560 1.00 87.81 112 GLU A N 1
ATOM 930 C CA . GLU A 1 112 ? 5.377 -2.120 1.928 1.00 87.81 112 GLU A CA 1
ATOM 931 C C . GLU A 1 112 ? 4.711 -3.037 2.963 1.00 87.81 112 GLU A C 1
ATOM 933 O O . GLU A 1 112 ? 3.482 -3.117 3.003 1.00 87.81 112 GLU A O 1
ATOM 938 N N . ASP A 1 113 ? 5.491 -3.651 3.857 1.00 90.25 113 ASP A N 1
ATOM 939 C CA . ASP A 1 113 ? 4.982 -4.524 4.922 1.00 90.25 113 ASP A CA 1
ATOM 940 C C . ASP A 1 113 ? 4.004 -3.774 5.839 1.00 90.25 113 ASP A C 1
ATOM 942 O O . ASP A 1 113 ? 2.943 -4.300 6.188 1.00 90.25 113 ASP A O 1
ATOM 946 N N . LEU A 1 114 ? 4.330 -2.529 6.212 1.00 91.62 114 LEU A N 1
ATOM 947 C CA . LEU A 1 114 ? 3.461 -1.669 7.017 1.00 91.62 114 LEU A CA 1
ATOM 948 C C . LEU A 1 114 ? 2.158 -1.358 6.277 1.00 91.62 114 LEU A C 1
ATOM 950 O O . LEU A 1 114 ? 1.083 -1.527 6.848 1.00 91.62 114 LEU A O 1
ATOM 954 N N . THR A 1 115 ? 2.246 -0.937 5.014 1.00 92.56 115 THR A N 1
ATOM 955 C CA . THR A 1 115 ? 1.079 -0.590 4.185 1.00 92.56 115 THR A CA 1
ATOM 956 C C . THR A 1 115 ? 0.170 -1.804 3.997 1.00 92.56 115 THR A C 1
ATOM 958 O O . THR A 1 115 ? -1.043 -1.704 4.169 1.00 92.56 115 THR A O 1
ATOM 961 N N . THR A 1 116 ? 0.755 -2.973 3.733 1.00 94.19 116 THR A N 1
ATOM 962 C CA . THR A 1 116 ? 0.034 -4.242 3.575 1.00 94.19 116 THR A CA 1
ATOM 963 C C . THR A 1 116 ? -0.634 -4.667 4.877 1.00 94.19 116 THR A C 1
ATOM 965 O O . THR A 1 116 ? -1.817 -5.002 4.880 1.00 94.19 116 THR A O 1
ATOM 968 N N . SER A 1 117 ? 0.083 -4.593 6.000 1.00 95.75 117 SER A N 1
ATOM 969 C CA . SER A 1 117 ? -0.456 -4.952 7.318 1.00 95.75 117 SER A CA 1
ATOM 970 C C . SER A 1 117 ? -1.588 -4.013 7.750 1.00 95.75 117 SER A C 1
ATOM 972 O O . SER A 1 117 ? -2.608 -4.469 8.266 1.00 95.75 117 SER A O 1
ATOM 974 N N . LEU A 1 118 ? -1.446 -2.706 7.501 1.00 95.25 118 LEU A N 1
ATOM 975 C CA . LEU A 1 118 ? -2.508 -1.726 7.743 1.00 95.25 118 LEU A CA 1
ATOM 976 C C . LEU A 1 118 ? -3.725 -1.999 6.859 1.00 95.25 118 LEU A C 1
ATOM 978 O O . LEU A 1 118 ? -4.846 -2.011 7.362 1.00 95.25 118 LEU A O 1
ATOM 982 N N . MET A 1 119 ? -3.515 -2.271 5.568 1.00 96.69 119 MET A N 1
ATOM 983 C CA . MET A 1 119 ? -4.599 -2.614 4.649 1.00 96.69 119 MET A CA 1
ATOM 984 C C . MET A 1 119 ? -5.370 -3.846 5.130 1.00 96.69 119 MET A C 1
ATOM 986 O O . MET A 1 119 ? -6.600 -3.812 5.148 1.00 96.69 119 MET A O 1
ATOM 990 N N . LEU A 1 120 ? -4.673 -4.904 5.557 1.00 96.62 120 LEU A N 1
ATOM 991 C CA . LEU A 1 120 ? -5.297 -6.120 6.085 1.00 96.62 120 LEU A CA 1
ATOM 992 C C . LEU A 1 120 ? -6.158 -5.827 7.319 1.00 96.62 120 LEU A C 1
ATOM 994 O O . LEU A 1 120 ? -7.331 -6.205 7.344 1.00 96.62 120 LEU A O 1
ATOM 998 N N . ASN A 1 121 ? -5.624 -5.094 8.299 1.00 96.56 121 ASN A N 1
ATOM 999 C CA . ASN A 1 121 ? -6.370 -4.775 9.517 1.00 96.56 121 ASN A CA 1
ATOM 1000 C C . ASN A 1 121 ? -7.573 -3.861 9.240 1.00 96.56 121 ASN A C 1
ATOM 1002 O O . ASN A 1 121 ? -8.656 -4.116 9.762 1.00 96.56 121 ASN A O 1
ATOM 1006 N N . ILE A 1 122 ? -7.446 -2.849 8.374 1.00 96.44 122 ILE A N 1
ATOM 1007 C CA . ILE A 1 122 ? -8.582 -1.974 8.034 1.00 96.44 122 ILE A CA 1
ATOM 1008 C C . ILE A 1 122 ? -9.639 -2.739 7.220 1.00 96.44 122 ILE A C 1
ATOM 1010 O O . ILE A 1 122 ? -10.834 -2.560 7.446 1.00 96.44 122 ILE A O 1
ATOM 1014 N N . CYS A 1 123 ? -9.237 -3.648 6.325 1.00 96.94 123 CYS A N 1
ATOM 1015 C CA . CYS A 1 123 ? -10.184 -4.529 5.635 1.00 96.94 123 CYS A CA 1
ATOM 1016 C C . CYS A 1 123 ? -10.918 -5.458 6.611 1.00 96.94 123 CYS A C 1
ATOM 1018 O O . CYS A 1 123 ? -12.111 -5.702 6.428 1.00 96.94 123 CYS A O 1
ATOM 1020 N N . SER A 1 124 ? -10.231 -5.943 7.651 1.00 96.75 124 SER A N 1
ATOM 1021 C CA . SER A 1 124 ? -10.853 -6.750 8.703 1.00 96.75 124 SER A CA 1
ATOM 1022 C C . SER A 1 124 ? -11.856 -5.938 9.531 1.00 96.75 124 SER A C 1
ATOM 1024 O O . SER A 1 124 ? -12.975 -6.400 9.729 1.00 96.75 124 SER A O 1
ATOM 1026 N N . LEU A 1 125 ? -11.524 -4.691 9.904 1.00 96.44 125 LEU A N 1
ATOM 1027 C CA . LEU A 1 125 ? -12.458 -3.767 10.560 1.00 96.44 125 LEU A CA 1
ATOM 1028 C C . LEU A 1 125 ? -13.696 -3.541 9.699 1.00 96.44 125 LEU A C 1
ATOM 1030 O O . LEU A 1 125 ? -14.810 -3.695 10.177 1.00 96.44 125 LEU A O 1
ATOM 1034 N N . LYS A 1 126 ? -13.507 -3.247 8.410 1.00 97.50 126 LYS A N 1
ATOM 1035 C CA . LYS A 1 126 ? -14.605 -3.057 7.457 1.00 97.50 126 LYS A CA 1
ATOM 1036 C C . LYS A 1 126 ? -15.550 -4.266 7.420 1.00 97.50 126 LYS A C 1
ATOM 1038 O O . LYS A 1 126 ? -16.762 -4.093 7.343 1.00 97.50 126 LYS A O 1
ATOM 1043 N N . LEU A 1 127 ? -15.004 -5.484 7.456 1.00 96.81 127 LEU A N 1
ATOM 1044 C CA . LEU A 1 127 ? -15.797 -6.715 7.467 1.00 96.81 127 LEU A CA 1
ATOM 1045 C C . LEU A 1 127 ? -16.558 -6.895 8.788 1.00 96.81 127 LEU A C 1
ATOM 1047 O O . LEU A 1 127 ? -17.725 -7.271 8.745 1.00 96.81 127 LEU A O 1
ATOM 1051 N N . LEU A 1 128 ? -15.938 -6.562 9.924 1.00 95.88 128 LEU A N 1
ATOM 1052 C CA . LEU A 1 128 ? -16.594 -6.578 11.236 1.00 95.88 128 LEU A CA 1
ATOM 1053 C C . LEU A 1 128 ? -17.749 -5.575 11.303 1.00 95.88 128 LEU A C 1
ATOM 1055 O O . LEU A 1 128 ? -18.846 -5.952 11.692 1.00 95.88 128 LEU A O 1
ATOM 1059 N N . VAL A 1 129 ? -17.544 -4.334 10.845 1.00 95.38 129 VAL A N 1
ATOM 1060 C CA . VAL A 1 129 ? -18.602 -3.306 10.815 1.00 95.38 129 VAL A CA 1
ATOM 1061 C C . VAL A 1 129 ? -19.781 -3.748 9.947 1.00 95.38 129 VAL A C 1
ATOM 1063 O O . VAL A 1 129 ? -20.928 -3.528 10.312 1.00 95.38 129 VAL A O 1
ATOM 1066 N N . LYS A 1 130 ? -19.519 -4.437 8.828 1.00 95.75 130 LYS A N 1
ATOM 1067 C CA . LYS A 1 130 ? -20.575 -5.008 7.977 1.00 95.75 130 LYS A CA 1
ATOM 1068 C C . LYS A 1 130 ? -21.393 -6.103 8.684 1.00 95.75 130 LYS A C 1
ATOM 1070 O O . LYS A 1 130 ? -22.535 -6.335 8.307 1.00 95.75 130 LYS A O 1
ATOM 1075 N N . GLN A 1 131 ? -20.795 -6.810 9.641 1.00 95.00 131 GLN A N 1
ATOM 1076 C CA . GLN A 1 131 ? -21.438 -7.888 10.396 1.00 95.00 131 GLN A CA 1
ATOM 1077 C C . GLN A 1 131 ? -22.120 -7.400 11.679 1.00 95.00 131 GLN A C 1
ATOM 1079 O O . GLN A 1 131 ? -22.923 -8.143 12.237 1.00 95.00 131 GLN A O 1
ATOM 1084 N N . CYS A 1 132 ? -21.817 -6.187 12.153 1.00 92.75 132 CYS A N 1
ATOM 1085 C CA . CYS A 1 132 ? -22.458 -5.616 13.333 1.00 92.75 132 CYS A CA 1
ATOM 1086 C C . CYS A 1 132 ? -23.972 -5.520 13.136 1.00 92.75 132 CYS A C 1
ATOM 1088 O O . CYS A 1 132 ? -24.452 -4.963 12.146 1.00 92.75 132 CYS A O 1
ATOM 1090 N N . SER A 1 133 ? -24.727 -6.019 14.112 1.00 86.75 133 SER A N 1
ATOM 1091 C CA . SER A 1 133 ? -26.153 -5.749 14.174 1.00 86.75 133 SER A CA 1
ATOM 1092 C C . SER A 1 133 ? -26.357 -4.314 14.681 1.00 86.75 133 SER A C 1
ATOM 1094 O O . SER A 1 133 ? -25.816 -3.912 15.710 1.00 86.75 133 SER A O 1
ATOM 1096 N N . PHE A 1 134 ? -27.112 -3.501 13.937 1.00 91.19 134 PHE A N 1
ATOM 1097 C CA . PHE A 1 134 ? -27.457 -2.123 14.323 1.00 91.19 134 PHE A CA 1
ATOM 1098 C C . PHE A 1 134 ? -28.634 -2.153 15.302 1.00 91.19 134 PHE A C 1
ATOM 1100 O O . PHE A 1 134 ? -29.737 -1.696 15.011 1.00 91.19 134 PHE A O 1
ATOM 1107 N N . ASN A 1 135 ? -28.423 -2.814 16.437 1.00 91.25 135 ASN A N 1
ATOM 1108 C CA . ASN A 1 135 ? -29.430 -3.021 17.467 1.00 91.25 135 ASN A CA 1
ATOM 1109 C C . ASN A 1 135 ? -29.233 -2.060 18.648 1.00 91.25 135 ASN A C 1
ATOM 1111 O O . ASN A 1 135 ? -28.271 -1.297 18.699 1.00 91.25 135 ASN A O 1
ATOM 1115 N N . LYS A 1 136 ? -30.137 -2.116 19.636 1.00 90.25 136 LYS A N 1
ATOM 1116 C CA . LYS A 1 136 ? -30.078 -1.254 20.830 1.00 90.25 136 LYS A CA 1
ATOM 1117 C C . LYS A 1 136 ? -28.711 -1.285 21.531 1.00 90.25 136 LYS A C 1
ATOM 1119 O O . LYS A 1 136 ? -28.219 -0.238 21.932 1.00 90.25 136 LYS A O 1
ATOM 1124 N N . TYR A 1 137 ? -28.090 -2.461 21.629 1.00 90.62 137 TYR A N 1
ATOM 1125 C CA . TYR A 1 137 ? -26.767 -2.609 22.234 1.00 90.62 137 TYR A CA 1
ATOM 1126 C C . TYR A 1 137 ? -25.699 -1.804 21.479 1.00 90.62 137 TYR A C 1
ATOM 1128 O O . TYR A 1 137 ? -24.909 -1.097 22.105 1.00 90.62 137 TYR A O 1
ATOM 1136 N N . HIS A 1 138 ? -25.701 -1.870 20.146 1.00 94.06 138 HIS A N 1
ATOM 1137 C CA . HIS A 1 138 ? -24.793 -1.089 19.311 1.00 94.06 138 HIS A CA 1
ATOM 1138 C C . HIS A 1 138 ? -24.979 0.419 19.522 1.00 94.06 138 HIS A C 1
ATOM 1140 O O . HIS A 1 138 ? -23.994 1.120 19.740 1.00 94.06 138 HIS A O 1
ATOM 1146 N N . TYR A 1 139 ? -26.224 0.909 19.557 1.00 94.38 139 TYR A N 1
ATOM 1147 C CA . TYR A 1 139 ? -26.518 2.327 19.813 1.00 94.38 139 TYR A CA 1
ATOM 1148 C C . TYR A 1 139 ? -26.007 2.808 21.171 1.00 94.38 139 TYR A C 1
ATOM 1150 O O . TYR A 1 139 ? -25.330 3.835 21.253 1.00 94.38 139 TYR A O 1
ATOM 1158 N N . ASP A 1 140 ? -26.300 2.055 22.233 1.00 92.88 140 ASP A N 1
ATOM 1159 C CA . ASP A 1 140 ? -25.854 2.388 23.588 1.00 92.88 140 ASP A CA 1
ATOM 1160 C C . ASP A 1 140 ? -24.315 2.400 23.656 1.00 92.88 140 ASP A C 1
ATOM 1162 O O . ASP A 1 140 ? -23.715 3.293 24.261 1.00 92.88 140 ASP A O 1
ATOM 1166 N N . CYS A 1 141 ? -23.663 1.461 22.960 1.00 93.75 141 CYS A N 1
ATOM 1167 C CA . CYS A 1 141 ? -22.209 1.389 22.865 1.00 93.75 141 CYS A CA 1
ATOM 1168 C C . CYS A 1 141 ? -21.604 2.563 22.080 1.00 93.75 141 CYS A C 1
ATOM 1170 O O . CYS A 1 141 ? -20.670 3.206 22.566 1.00 93.75 141 CYS A O 1
ATOM 1172 N N . ILE A 1 142 ? -22.144 2.891 20.901 1.00 95.12 142 ILE A N 1
ATOM 1173 C CA . ILE A 1 142 ? -21.691 4.030 20.091 1.00 95.12 142 ILE A CA 1
ATOM 1174 C C . ILE A 1 142 ? -21.798 5.322 20.890 1.00 95.12 142 ILE A C 1
ATOM 1176 O O . ILE A 1 142 ? -20.834 6.081 20.925 1.00 95.12 142 ILE A O 1
ATOM 1180 N N . ASN A 1 143 ? -22.932 5.573 21.546 1.00 95.81 143 ASN A N 1
ATOM 1181 C CA . ASN A 1 143 ? -23.161 6.826 22.265 1.00 95.81 143 ASN A CA 1
ATOM 1182 C C . ASN A 1 143 ? -22.097 7.087 23.335 1.00 95.81 143 ASN A C 1
ATOM 1184 O O . ASN A 1 143 ? -21.660 8.225 23.503 1.00 95.81 143 ASN A O 1
ATOM 1188 N N . GLN A 1 144 ? -21.625 6.033 24.000 1.00 95.62 144 GLN A N 1
ATOM 1189 C CA . GLN A 1 144 ? -20.563 6.136 24.999 1.00 95.62 144 GLN A CA 1
ATOM 1190 C C . GLN A 1 144 ? -19.159 6.215 24.377 1.00 95.62 144 GLN A C 1
ATOM 1192 O O . GLN A 1 144 ? -18.278 6.878 24.922 1.00 95.62 144 GLN A O 1
ATOM 1197 N N . LEU A 1 145 ? -18.933 5.583 23.220 1.00 95.88 145 LEU A N 1
ATOM 1198 C CA . LEU A 1 145 ? -17.620 5.536 22.564 1.00 95.88 145 LEU A CA 1
ATOM 1199 C C . LEU A 1 145 ? -17.357 6.664 21.561 1.00 95.88 145 LEU A C 1
ATOM 1201 O O . LEU A 1 145 ? -16.203 6.873 21.182 1.00 95.88 145 LEU A O 1
ATOM 1205 N N . LYS A 1 146 ? -18.391 7.376 21.104 1.00 97.00 146 LYS A N 1
ATOM 1206 C CA . LYS A 1 146 ? -18.339 8.301 19.960 1.00 97.00 146 LYS A CA 1
ATOM 1207 C C . LYS A 1 146 ? -17.219 9.327 20.078 1.00 97.00 146 LYS A C 1
ATOM 1209 O O . LYS A 1 146 ? -16.410 9.464 19.164 1.00 97.00 146 LYS A O 1
ATOM 1214 N N . THR A 1 147 ? -17.134 10.019 21.210 1.00 97.38 147 THR A N 1
ATOM 1215 C CA . THR A 1 147 ? -16.119 11.058 21.444 1.00 97.38 147 THR A CA 1
ATOM 1216 C C . THR A 1 147 ? -14.706 10.472 21.464 1.00 97.38 147 THR A C 1
ATOM 1218 O O . THR A 1 147 ? -13.816 10.981 20.780 1.00 97.38 147 THR A O 1
ATOM 1221 N N . SER A 1 148 ? -14.499 9.358 22.170 1.00 96.69 148 SER A N 1
ATOM 1222 C CA . SER A 1 148 ? -13.206 8.673 22.247 1.00 96.69 148 SER A CA 1
ATOM 1223 C C . SER A 1 148 ? -12.757 8.133 20.882 1.00 96.69 148 SER A C 1
ATOM 1225 O O . SER A 1 148 ? -11.591 8.285 20.515 1.00 96.69 148 SER A O 1
ATOM 1227 N N . LEU A 1 149 ? -13.665 7.544 20.094 1.00 96.19 149 LEU A N 1
ATOM 1228 C CA . LEU A 1 149 ? -13.360 7.006 18.762 1.00 96.19 149 LEU A CA 1
ATOM 1229 C C . LEU A 1 149 ? -13.032 8.107 17.748 1.00 96.19 149 LEU A C 1
ATOM 1231 O O . LEU A 1 149 ? -12.096 7.947 16.962 1.00 96.19 149 LEU A O 1
ATOM 1235 N N . LEU A 1 150 ? -13.737 9.240 17.788 1.00 96.75 150 LEU A N 1
ATOM 1236 C CA . LEU A 1 150 ? -13.412 10.400 16.953 1.00 96.75 150 LEU A CA 1
ATOM 1237 C C . LEU A 1 150 ? -12.042 10.988 17.318 1.00 96.75 150 LEU A C 1
ATOM 1239 O O . LEU A 1 150 ? -11.245 11.283 16.425 1.00 96.75 150 LEU A O 1
ATOM 1243 N N . ASN A 1 151 ? -11.718 11.070 18.612 1.00 97.00 151 ASN A N 1
ATOM 1244 C CA . ASN A 1 151 ? -10.399 11.507 19.079 1.00 97.00 151 ASN A CA 1
ATOM 1245 C C . ASN A 1 151 ? -9.282 10.547 18.645 1.00 97.00 151 ASN A C 1
ATOM 1247 O O . ASN A 1 151 ? -8.223 10.995 18.195 1.00 97.00 151 ASN A O 1
ATOM 1251 N N . LEU A 1 152 ? -9.523 9.233 18.710 1.00 96.75 152 LEU A N 1
ATOM 1252 C CA . LEU A 1 152 ? -8.600 8.223 18.194 1.00 96.75 152 LEU A CA 1
ATOM 1253 C C . LEU A 1 152 ? -8.412 8.364 16.678 1.00 96.75 152 LEU A C 1
ATOM 1255 O O . LEU A 1 152 ? -7.278 8.347 16.198 1.00 96.75 152 LEU A O 1
ATOM 1259 N N . SER A 1 153 ? -9.502 8.550 15.928 1.00 96.06 153 SER A N 1
ATOM 1260 C CA . SER A 1 153 ? -9.455 8.750 14.477 1.00 96.06 153 SER A CA 1
ATOM 1261 C C . SER A 1 153 ? -8.674 10.005 14.096 1.00 96.06 153 SER A C 1
ATOM 1263 O O . SER A 1 153 ? -7.846 9.956 13.185 1.00 96.06 153 SER A O 1
ATOM 1265 N N . SER A 1 154 ? -8.887 11.112 14.809 1.00 96.75 154 SER A N 1
ATOM 1266 C CA . SER A 1 154 ? -8.129 12.353 14.629 1.00 96.75 154 SER A CA 1
ATOM 1267 C C . SER A 1 154 ? -6.646 12.159 14.958 1.00 96.75 154 SER A C 1
ATOM 1269 O O . SER A 1 154 ? -5.781 12.484 14.144 1.00 96.75 154 SER A O 1
ATOM 1271 N N . SER A 1 155 ? -6.329 11.520 16.089 1.00 95.56 155 SER A N 1
ATOM 1272 C CA . SER A 1 155 ? -4.942 11.246 16.485 1.00 95.56 155 SER A CA 1
ATOM 1273 C C . SER A 1 155 ? -4.214 10.343 15.486 1.00 95.56 155 SER A C 1
ATOM 1275 O O . SER A 1 155 ? -3.054 10.593 15.156 1.00 95.56 155 SER A O 1
ATOM 1277 N N . GLN A 1 156 ? -4.882 9.310 14.962 1.00 94.19 156 GLN A N 1
ATOM 1278 C CA . GLN A 1 156 ? -4.312 8.444 13.926 1.00 94.19 156 GLN A CA 1
ATOM 1279 C C . GLN A 1 156 ? -4.130 9.184 12.602 1.00 94.19 156 GLN A C 1
ATOM 1281 O O . GLN A 1 156 ? -3.106 9.010 11.948 1.00 94.19 156 GLN A O 1
ATOM 1286 N N . SER A 1 157 ? -5.103 10.006 12.213 1.00 93.50 157 SER A N 1
ATOM 1287 C CA . SER A 1 157 ? -5.048 10.852 11.019 1.00 93.50 157 SER A CA 1
ATOM 1288 C C . SER A 1 157 ? -3.845 11.799 11.069 1.00 93.50 157 SER A C 1
ATOM 1290 O O . SER A 1 157 ? -3.023 11.819 10.149 1.00 93.50 157 SER A O 1
ATOM 1292 N N . LEU A 1 158 ? -3.667 12.493 12.197 1.00 93.50 158 LEU A N 1
ATOM 1293 C CA . LEU A 1 158 ? -2.498 13.329 12.456 1.00 93.50 158 LEU A CA 1
ATOM 1294 C C . LEU A 1 158 ? -1.215 12.502 12.392 1.00 93.50 158 LEU A C 1
ATOM 1296 O O . LEU A 1 158 ? -0.295 12.866 11.665 1.00 93.50 158 LEU A O 1
ATOM 1300 N N . PHE A 1 159 ? -1.167 11.352 13.063 1.00 92.31 159 PHE A N 1
ATOM 1301 C CA . PHE A 1 159 ? 0.013 10.493 13.049 1.00 92.31 159 PHE A CA 1
ATOM 1302 C C . PHE A 1 159 ? 0.382 9.988 11.642 1.00 92.31 159 PHE A C 1
ATOM 1304 O O . PHE A 1 159 ? 1.549 10.058 11.264 1.00 92.31 159 PHE A O 1
ATOM 1311 N N . ILE A 1 160 ? -0.581 9.531 10.833 1.00 89.75 160 ILE A N 1
ATOM 1312 C CA . ILE A 1 160 ? -0.326 9.087 9.451 1.00 89.75 160 ILE A CA 1
ATOM 1313 C C . ILE A 1 160 ? 0.095 10.269 8.574 1.00 89.75 160 ILE A C 1
ATOM 1315 O O . ILE A 1 160 ? 1.008 10.117 7.768 1.00 89.75 160 ILE A O 1
ATOM 1319 N N . SER A 1 161 ? -0.477 11.460 8.765 1.00 89.94 161 SER A N 1
ATOM 1320 C CA . SER A 1 161 ? -0.020 12.657 8.047 1.00 89.94 161 SER A CA 1
ATOM 1321 C C . SER A 1 161 ? 1.437 13.003 8.375 1.00 89.94 161 SER A C 1
ATOM 1323 O O . SER A 1 161 ? 2.193 13.361 7.475 1.00 89.94 161 SER A O 1
ATOM 1325 N N . CYS A 1 162 ? 1.876 12.765 9.618 1.00 88.81 162 CYS A N 1
ATOM 1326 C CA . CYS A 1 162 ? 3.286 12.872 10.000 1.00 88.81 162 CYS A CA 1
ATOM 1327 C C . CYS A 1 162 ? 4.173 11.824 9.333 1.00 88.81 162 CYS A C 1
ATOM 1329 O O . CYS A 1 162 ? 5.388 12.011 9.276 1.00 88.81 162 CYS A O 1
ATOM 1331 N N . LEU A 1 163 ? 3.584 10.711 8.880 1.00 84.38 163 LEU A N 1
ATOM 1332 C CA . LEU A 1 163 ? 4.262 9.680 8.106 1.00 84.38 163 LEU A CA 1
ATOM 1333 C C . LEU A 1 163 ? 4.346 10.011 6.603 1.00 84.38 163 LEU A C 1
ATOM 1335 O O . LEU A 1 163 ? 4.953 9.258 5.843 1.00 84.38 163 LEU A O 1
ATOM 1339 N N . ILE A 1 164 ? 3.774 11.127 6.154 1.00 82.94 164 ILE A N 1
ATOM 1340 C CA . ILE A 1 164 ? 3.844 11.569 4.762 1.00 82.94 164 ILE A CA 1
ATOM 1341 C C . ILE A 1 164 ? 4.906 12.686 4.673 1.00 82.94 164 ILE A C 1
ATOM 1343 O O . ILE A 1 164 ? 4.869 13.650 5.436 1.00 82.94 164 ILE A O 1
ATOM 1347 N N . PRO A 1 165 ? 5.880 12.602 3.747 1.00 67.19 165 PRO A N 1
ATOM 1348 C CA . PRO A 1 165 ? 7.112 13.405 3.729 1.00 67.19 165 PRO A CA 1
ATOM 1349 C C . PRO A 1 165 ? 6.932 14.917 3.516 1.00 67.19 165 PRO A C 1
ATOM 1351 O O . PRO A 1 165 ? 7.926 15.643 3.516 1.00 67.19 165 PRO A O 1
ATOM 1354 N N . HIS A 1 166 ? 5.707 15.410 3.331 1.00 65.00 166 HIS A N 1
ATOM 1355 C CA . HIS A 1 166 ? 5.439 16.838 3.151 1.00 65.00 166 HIS A CA 1
ATOM 1356 C C . HIS A 1 166 ? 5.481 17.640 4.455 1.00 65.00 166 HIS A C 1
ATOM 1358 O O . HIS A 1 166 ? 5.607 18.861 4.406 1.00 65.00 166 HIS A O 1
ATOM 1364 N N . SER A 1 167 ? 5.414 16.986 5.615 1.00 63.97 167 SER A N 1
ATOM 1365 C CA . SER A 1 167 ? 5.383 17.677 6.901 1.00 63.97 167 SER A CA 1
ATOM 1366 C C . SER A 1 167 ? 6.792 17.818 7.496 1.00 63.97 167 SER A C 1
ATOM 1368 O O . SER A 1 167 ? 7.474 16.817 7.731 1.00 63.97 167 SER A O 1
ATOM 1370 N N . SER A 1 168 ? 7.241 19.046 7.770 1.00 74.81 168 SER A N 1
ATOM 1371 C CA . SER A 1 168 ? 8.506 19.349 8.461 1.00 74.81 168 SER A CA 1
ATOM 1372 C C . SER A 1 168 ? 8.406 19.072 9.966 1.00 74.81 168 SER A C 1
ATOM 1374 O O . SER A 1 168 ? 8.606 19.964 10.785 1.00 74.81 168 SER A O 1
ATOM 1376 N N . ILE A 1 169 ? 8.040 17.847 10.329 1.00 81.38 169 ILE A N 1
ATOM 1377 C CA . ILE A 1 169 ? 7.709 17.482 11.707 1.00 81.38 169 ILE A CA 1
ATOM 1378 C C . ILE A 1 169 ? 8.966 17.085 12.453 1.00 81.38 169 ILE A C 1
ATOM 1380 O O . ILE A 1 169 ? 9.806 16.334 11.947 1.00 81.38 169 ILE A O 1
ATOM 1384 N N . THR A 1 170 ? 9.118 17.599 13.668 1.00 86.56 170 THR A N 1
ATOM 1385 C CA . THR A 1 170 ? 10.265 17.260 14.509 1.00 86.56 170 THR A CA 1
ATOM 1386 C C . THR A 1 170 ? 10.115 15.858 15.109 1.00 86.56 170 THR A C 1
ATOM 1388 O O . THR A 1 170 ? 9.022 15.319 15.271 1.00 86.56 170 THR A O 1
ATOM 1391 N N . ARG A 1 171 ? 11.232 15.226 15.504 1.00 83.88 171 ARG A N 1
ATOM 1392 C CA . ARG A 1 171 ? 11.190 13.908 16.177 1.00 83.88 171 ARG A CA 1
ATOM 1393 C C . ARG A 1 171 ? 10.337 13.939 17.448 1.00 83.88 171 ARG A C 1
ATOM 1395 O O . ARG A 1 171 ? 9.739 12.929 17.807 1.00 83.88 171 ARG A O 1
ATOM 1402 N N . TYR A 1 172 ? 10.373 15.072 18.144 1.00 88.50 172 TYR A N 1
ATOM 1403 C CA . TYR A 1 172 ? 9.632 15.297 19.373 1.00 88.50 172 TYR A CA 1
ATOM 1404 C C . TYR A 1 172 ? 8.127 15.327 19.098 1.00 88.50 172 TYR A C 1
ATOM 1406 O O . TYR A 1 172 ? 7.400 14.565 19.724 1.00 88.50 172 TYR A O 1
ATOM 1414 N N . GLU A 1 173 ? 7.682 16.089 18.094 1.00 90.69 173 GLU A N 1
ATOM 1415 C CA . GLU A 1 173 ? 6.282 16.098 17.648 1.00 90.69 173 GLU A CA 1
ATOM 1416 C C . GLU A 1 173 ? 5.797 14.709 17.226 1.00 90.69 173 GLU A C 1
ATOM 1418 O O . GLU A 1 173 ? 4.719 14.289 17.634 1.00 90.69 173 GLU A O 1
ATOM 1423 N N . LEU A 1 174 ? 6.605 13.946 16.478 1.00 89.12 174 LEU A N 1
ATOM 1424 C CA . LEU A 1 174 ? 6.244 12.578 16.092 1.00 89.12 174 LEU A CA 1
ATOM 1425 C C . LEU A 1 174 ? 6.044 11.667 17.317 1.00 89.12 174 LEU A C 1
ATOM 1427 O O . LEU A 1 174 ? 5.113 10.863 17.347 1.00 89.12 174 LEU A O 1
ATOM 1431 N N . LEU A 1 175 ? 6.918 11.777 18.324 1.00 90.50 175 LEU A N 1
ATOM 1432 C CA . LEU A 1 175 ? 6.784 11.022 19.573 1.00 90.50 175 LEU A CA 1
ATOM 1433 C C . LEU A 1 175 ? 5.567 11.479 20.380 1.00 90.50 175 LEU A C 1
ATOM 1435 O O . LEU A 1 175 ? 4.870 10.621 20.910 1.00 90.50 175 LEU A O 1
ATOM 1439 N N . ASN A 1 176 ? 5.292 12.783 20.420 1.00 94.06 176 ASN A N 1
ATOM 1440 C CA . ASN A 1 176 ? 4.113 13.347 21.072 1.00 94.06 176 ASN A CA 1
ATOM 1441 C C . ASN A 1 176 ? 2.813 12.867 20.404 1.00 94.06 176 ASN A C 1
ATOM 1443 O O . ASN A 1 176 ? 1.863 12.468 21.068 1.00 94.06 176 ASN A O 1
ATOM 1447 N N . ASN A 1 177 ? 2.786 12.812 19.072 1.00 93.56 177 ASN A N 1
ATOM 1448 C CA . ASN A 1 177 ? 1.639 12.293 18.327 1.00 93.56 177 ASN A CA 1
ATOM 1449 C C . ASN A 1 177 ? 1.450 10.788 18.553 1.00 93.56 177 ASN A C 1
ATOM 1451 O O . ASN A 1 177 ? 0.317 10.325 18.652 1.00 93.56 177 ASN A O 1
ATOM 1455 N N . LEU A 1 178 ? 2.537 10.024 18.705 1.00 93.62 178 LEU A N 1
ATOM 1456 C CA . LEU A 1 178 ? 2.464 8.611 19.082 1.00 93.62 178 LEU A CA 1
ATOM 1457 C C . LEU A 1 178 ? 1.926 8.423 20.507 1.00 93.62 178 LEU A C 1
ATOM 1459 O O . LEU A 1 178 ? 1.102 7.537 20.728 1.00 93.62 178 LEU A O 1
ATOM 1463 N N . THR A 1 179 ? 2.363 9.237 21.473 1.00 94.88 179 THR A N 1
ATOM 1464 C CA . THR A 1 179 ? 1.826 9.176 22.841 1.00 94.88 179 THR A CA 1
ATOM 1465 C C . THR A 1 179 ? 0.356 9.571 22.869 1.00 94.88 179 THR A C 1
ATOM 1467 O O . THR A 1 179 ? -0.432 8.877 23.502 1.00 94.88 179 THR A O 1
ATOM 1470 N N . ASN A 1 180 ? -0.041 10.597 22.114 1.00 96.38 180 ASN A N 1
ATOM 1471 C CA . ASN A 1 180 ? -1.442 11.007 21.987 1.00 96.38 180 ASN A CA 1
ATOM 1472 C C . ASN A 1 180 ? -2.301 9.915 21.339 1.00 96.38 180 ASN A C 1
ATOM 1474 O O . ASN A 1 180 ? -3.419 9.672 21.790 1.00 96.38 180 ASN A O 1
ATOM 1478 N N . LEU A 1 181 ? -1.776 9.214 20.328 1.00 96.31 181 LEU A N 1
ATOM 1479 C CA . LEU A 1 181 ? -2.446 8.071 19.708 1.00 96.31 181 LEU A CA 1
ATOM 1480 C C . LEU A 1 181 ? -2.671 6.936 20.716 1.00 96.31 181 LEU A C 1
ATOM 1482 O O . LEU A 1 181 ? -3.778 6.408 20.805 1.00 96.31 181 LEU A O 1
ATOM 1486 N N . GLN A 1 182 ? -1.641 6.583 21.489 1.00 96.94 182 GLN A N 1
ATOM 1487 C CA . GLN A 1 182 ? -1.729 5.540 22.511 1.00 96.94 182 GLN A CA 1
ATOM 1488 C C . GLN A 1 182 ? -2.723 5.920 23.619 1.00 96.94 182 GLN A C 1
ATOM 1490 O O . GLN A 1 182 ? -3.608 5.129 23.932 1.00 96.94 182 GLN A O 1
ATOM 1495 N N . LEU A 1 183 ? -2.643 7.148 24.138 1.00 97.38 183 LEU A N 1
ATOM 1496 C CA . LEU A 1 183 ? -3.577 7.671 25.139 1.00 97.38 183 LEU A CA 1
ATOM 1497 C C . LEU A 1 183 ? -5.018 7.696 24.612 1.00 97.38 183 LEU A C 1
ATOM 1499 O O . LEU A 1 183 ? -5.946 7.302 25.315 1.00 97.38 183 LEU A O 1
ATOM 1503 N N . SER A 1 184 ? -5.221 8.098 23.354 1.00 97.00 184 SER A N 1
ATOM 1504 C CA . SER A 1 184 ? -6.545 8.073 22.721 1.00 97.00 184 SER A CA 1
ATOM 1505 C C . SER A 1 184 ? -7.087 6.649 22.598 1.00 97.00 184 SER A C 1
ATOM 1507 O O . SER A 1 184 ? -8.278 6.426 22.774 1.00 97.00 184 SER A O 1
ATOM 1509 N N . PHE A 1 185 ? -6.232 5.659 22.348 1.00 97.56 185 PHE A N 1
ATOM 1510 C CA . PHE A 1 185 ? -6.661 4.263 22.334 1.00 97.56 185 PHE A CA 1
ATOM 1511 C C . PHE A 1 185 ? -6.992 3.746 23.740 1.00 97.56 185 PHE A C 1
ATOM 1513 O O . PHE A 1 185 ? -8.000 3.064 23.924 1.00 97.56 185 PHE A O 1
ATOM 1520 N N . ASP A 1 186 ? -6.185 4.103 24.739 1.00 97.44 186 ASP A N 1
ATOM 1521 C CA . ASP A 1 186 ? -6.410 3.700 26.127 1.00 97.44 186 ASP A CA 1
ATOM 1522 C C . ASP A 1 186 ? -7.700 4.319 26.696 1.00 97.44 186 ASP A C 1
ATOM 1524 O O . ASP A 1 186 ? -8.412 3.654 27.454 1.00 97.44 186 ASP A O 1
ATOM 1528 N N . THR A 1 187 ? -8.072 5.534 26.268 1.00 97.69 187 THR A N 1
ATOM 1529 C CA . THR A 1 187 ? -9.383 6.122 26.601 1.00 97.69 187 THR A CA 1
ATOM 1530 C C . THR A 1 187 ? -10.531 5.362 25.940 1.00 97.69 187 THR A C 1
ATOM 1532 O O . THR A 1 187 ? -11.444 4.966 26.653 1.00 97.69 187 THR A O 1
ATOM 1535 N N . VAL A 1 188 ? -10.467 5.044 24.636 1.00 97.12 188 VAL A N 1
ATOM 1536 C CA . VAL A 1 188 ? -11.490 4.202 23.967 1.00 97.12 188 VAL A CA 1
ATOM 1537 C C . VAL A 1 188 ? -11.643 2.854 24.675 1.00 97.12 188 VAL A C 1
ATOM 1539 O O . VAL A 1 188 ? -12.759 2.397 24.921 1.00 97.12 188 VAL A O 1
ATOM 1542 N N . ARG A 1 189 ? -10.525 2.214 25.030 1.00 97.00 189 ARG A N 1
ATOM 1543 C CA . ARG A 1 189 ? -10.528 0.935 25.746 1.00 97.00 189 ARG A CA 1
ATOM 1544 C C . ARG A 1 189 ? -11.179 1.059 27.124 1.00 97.00 189 ARG A C 1
ATOM 1546 O O . ARG A 1 189 ? -11.943 0.173 27.497 1.00 97.00 189 ARG A O 1
ATOM 1553 N N . SER A 1 190 ? -10.869 2.117 27.869 1.00 97.19 190 SER A N 1
ATOM 1554 C CA . SER A 1 190 ? -11.427 2.351 29.207 1.00 97.19 190 SER A CA 1
ATOM 1555 C C . SER A 1 190 ? -12.927 2.622 29.134 1.00 97.19 190 SER A C 1
ATOM 1557 O O . SER A 1 190 ? -13.684 1.932 29.815 1.00 97.19 190 SER A O 1
ATOM 1559 N N . SER A 1 191 ? -13.355 3.507 28.224 1.00 95.88 191 SER A N 1
ATOM 1560 C CA . SER A 1 191 ? -14.771 3.776 27.958 1.00 95.88 191 SER A CA 1
ATOM 1561 C C . SER A 1 191 ? -15.514 2.492 27.597 1.00 95.88 191 SER A C 1
ATOM 1563 O O . SER A 1 191 ? -16.556 2.212 28.168 1.00 95.88 191 SER A O 1
ATOM 1565 N N . TYR A 1 192 ? -14.948 1.640 26.736 1.00 96.00 192 TYR A N 1
ATOM 1566 C CA . TYR A 1 192 ? -15.581 0.365 26.385 1.00 96.00 192 TYR A CA 1
ATOM 1567 C C . TYR A 1 192 ? -15.731 -0.592 27.568 1.00 96.00 192 TYR A C 1
ATOM 1569 O O . TYR A 1 192 ? -16.754 -1.265 27.696 1.00 96.00 192 TYR A O 1
ATOM 1577 N N . ILE A 1 193 ? -14.706 -0.693 28.419 1.00 95.00 193 ILE A N 1
ATOM 1578 C CA . ILE A 1 193 ? -14.767 -1.536 29.617 1.00 95.00 193 ILE A CA 1
ATOM 1579 C C . ILE A 1 193 ? -15.870 -1.025 30.547 1.00 95.00 193 ILE A C 1
ATOM 1581 O O . ILE A 1 193 ? -16.658 -1.832 31.034 1.00 95.00 193 ILE A O 1
ATOM 1585 N N . GLU A 1 194 ? -15.966 0.289 30.744 1.00 95.38 194 GLU A N 1
ATOM 1586 C CA . GLU A 1 194 ? -17.009 0.919 31.555 1.00 95.38 194 GLU A CA 1
ATOM 1587 C C . GLU A 1 194 ? -18.410 0.676 30.976 1.00 95.38 194 GLU A C 1
ATOM 1589 O O . GLU A 1 194 ? -19.278 0.157 31.682 1.00 95.38 194 GLU A O 1
ATOM 1594 N N . THR A 1 195 ? -18.601 0.918 29.674 1.00 93.25 195 THR A N 1
ATOM 1595 C CA . THR A 1 195 ? -19.840 0.604 28.945 1.00 93.25 195 THR A CA 1
ATOM 1596 C C . THR A 1 195 ? -20.248 -0.846 29.142 1.00 93.25 195 THR A C 1
ATOM 1598 O O . THR A 1 195 ? -21.399 -1.159 29.447 1.00 93.25 195 THR A O 1
ATOM 1601 N N . ARG A 1 196 ? -19.289 -1.761 28.990 1.00 91.44 196 ARG A N 1
ATOM 1602 C CA . ARG A 1 196 ? -19.537 -3.192 29.129 1.00 91.44 196 ARG A CA 1
ATOM 1603 C C . ARG A 1 196 ? -19.920 -3.560 30.559 1.00 91.44 196 ARG A C 1
ATOM 1605 O O . ARG A 1 196 ? -20.827 -4.366 30.736 1.00 91.44 196 ARG A O 1
ATOM 1612 N N . LEU A 1 197 ? -19.255 -2.997 31.565 1.00 92.62 197 LEU A N 1
ATOM 1613 C CA . LEU A 1 197 ? -19.584 -3.240 32.972 1.00 92.62 197 LEU A CA 1
ATOM 1614 C C . LEU A 1 197 ? -20.982 -2.719 33.322 1.00 92.62 197 LEU A C 1
ATOM 1616 O O . LEU A 1 197 ? -21.727 -3.424 34.004 1.00 92.62 197 LEU A O 1
ATOM 1620 N N . HIS A 1 198 ? -21.357 -1.542 32.815 1.00 91.94 198 HIS A N 1
ATOM 1621 C CA . HIS A 1 198 ? -22.704 -0.994 32.979 1.00 91.94 198 HIS A CA 1
ATOM 1622 C C . HIS A 1 198 ? -23.757 -1.925 32.370 1.00 91.94 198 HIS A C 1
ATOM 1624 O O . HIS A 1 198 ? -24.714 -2.301 33.039 1.00 91.94 198 HIS A O 1
ATOM 1630 N N . LEU A 1 199 ? -23.534 -2.386 31.137 1.00 88.25 199 LEU A N 1
ATOM 1631 C CA . LEU A 1 199 ? -24.461 -3.288 30.452 1.00 88.25 199 LEU A CA 1
ATOM 1632 C C . LEU A 1 199 ? -24.572 -4.645 31.149 1.00 88.25 199 LEU A C 1
ATOM 1634 O O . LEU A 1 199 ? -25.672 -5.167 31.296 1.00 88.25 199 LEU A O 1
ATOM 1638 N N . ILE A 1 200 ? -23.461 -5.200 31.643 1.00 88.38 200 ILE A N 1
ATOM 1639 C CA . ILE A 1 200 ? -23.486 -6.429 32.446 1.00 88.38 200 ILE A CA 1
ATOM 1640 C C . ILE A 1 200 ? -24.341 -6.215 33.704 1.00 88.38 200 ILE A C 1
ATOM 1642 O O . ILE A 1 200 ? -25.218 -7.030 33.996 1.00 88.38 200 ILE A O 1
ATOM 1646 N N . LYS A 1 201 ? -24.155 -5.102 34.419 1.00 90.50 201 LYS A N 1
ATOM 1647 C CA . LYS A 1 201 ? -24.955 -4.772 35.606 1.00 90.50 201 LYS A CA 1
ATOM 1648 C C . LYS A 1 201 ? -26.447 -4.652 35.275 1.00 90.50 201 LYS A C 1
ATOM 1650 O O . LYS A 1 201 ? -27.267 -5.245 35.976 1.00 90.50 201 LYS A O 1
ATOM 1655 N N . ASP A 1 202 ? -26.786 -3.977 34.181 1.00 88.00 202 ASP A N 1
ATOM 1656 C CA . ASP A 1 202 ? -28.170 -3.829 33.725 1.00 88.00 202 ASP A CA 1
ATOM 1657 C C . ASP A 1 202 ? -28.788 -5.171 33.320 1.00 88.00 202 ASP A C 1
ATOM 1659 O O . ASP 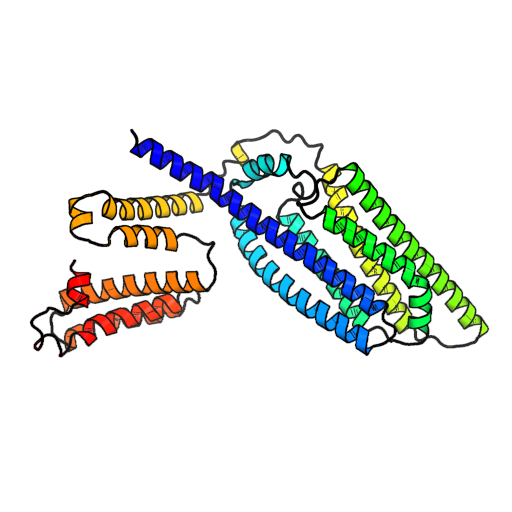A 1 202 ? -29.960 -5.419 33.601 1.00 88.00 202 ASP A O 1
ATOM 1663 N N . THR A 1 203 ? -28.026 -6.072 32.690 1.00 86.50 203 THR A N 1
ATOM 1664 C CA . THR A 1 203 ? -28.529 -7.413 32.337 1.00 86.50 203 THR A CA 1
ATOM 1665 C C . THR A 1 203 ? -28.819 -8.267 33.556 1.00 86.50 203 THR A C 1
ATOM 1667 O O . THR A 1 203 ? -29.860 -8.924 33.594 1.00 86.50 203 THR A O 1
ATOM 1670 N N . PHE A 1 204 ? -27.963 -8.205 34.581 1.00 88.06 204 PHE A N 1
ATOM 1671 C CA . PHE A 1 204 ? -28.210 -8.890 35.848 1.00 88.06 204 PHE A CA 1
ATOM 1672 C C . PHE A 1 204 ? -29.466 -8.364 36.547 1.00 88.06 204 PHE A C 1
ATOM 1674 O O . PHE A 1 204 ? -30.205 -9.148 37.133 1.00 88.06 204 PHE A O 1
ATOM 1681 N N . GLN A 1 205 ? -29.733 -7.059 36.462 1.00 90.12 205 GLN A N 1
ATOM 1682 C CA . GLN A 1 205 ? -30.916 -6.452 37.078 1.00 90.12 205 GLN A CA 1
ATOM 1683 C C . GLN A 1 205 ? -32.201 -6.665 36.267 1.00 90.12 205 GLN A C 1
ATOM 1685 O O . GLN A 1 205 ? -33.269 -6.844 36.844 1.00 90.12 205 GLN A O 1
ATOM 1690 N N . SER A 1 206 ? -32.117 -6.640 34.935 1.00 85.31 206 SER A N 1
ATOM 1691 C CA . SER A 1 206 ? -33.289 -6.646 34.047 1.00 85.31 206 SER A CA 1
ATOM 1692 C C . SER A 1 206 ? -33.645 -8.015 33.465 1.00 85.31 206 SER A C 1
ATOM 1694 O O . SER A 1 206 ? -34.647 -8.119 32.758 1.00 85.31 206 SER A O 1
ATOM 1696 N N . SER A 1 207 ? -32.860 -9.066 33.735 1.00 81.06 207 SER A N 1
ATOM 1697 C CA . SER A 1 207 ? -33.024 -10.428 33.186 1.00 81.06 207 SER A CA 1
ATOM 1698 C C . SER A 1 207 ? -33.062 -10.514 31.649 1.00 81.06 207 SER A C 1
ATOM 1700 O O . SER A 1 207 ? -33.458 -11.531 31.081 1.00 81.06 207 SER A O 1
ATOM 1702 N N . LYS A 1 208 ? -32.639 -9.456 30.942 1.00 79.00 208 LYS A N 1
ATOM 1703 C CA . LYS A 1 208 ? -32.599 -9.438 29.476 1.00 79.00 208 LYS A CA 1
ATOM 1704 C C . LYS A 1 208 ? -31.423 -10.263 28.963 1.00 79.00 208 LYS A C 1
ATOM 1706 O O . LYS A 1 208 ? -30.274 -10.001 29.309 1.00 79.00 208 LYS A O 1
ATOM 1711 N N . ILE A 1 209 ? -31.720 -11.220 28.088 1.00 77.94 209 ILE A N 1
ATOM 1712 C CA . ILE A 1 209 ? -30.720 -12.020 27.379 1.00 77.94 209 ILE A CA 1
ATOM 1713 C C . ILE A 1 209 ? -30.119 -11.143 26.273 1.00 77.94 209 ILE A C 1
ATOM 1715 O O . ILE A 1 209 ? -30.808 -10.820 25.306 1.00 77.94 209 ILE A O 1
ATOM 1719 N N . ILE A 1 210 ? -28.851 -10.743 26.406 1.00 72.62 210 ILE A N 1
ATOM 1720 C CA . ILE A 1 210 ? -28.112 -10.166 25.275 1.00 72.62 210 ILE A CA 1
ATOM 1721 C C . ILE A 1 210 ? -27.613 -11.308 24.387 1.00 72.62 210 ILE A C 1
ATOM 1723 O O . ILE A 1 210 ? -27.113 -12.319 24.882 1.00 72.62 210 ILE A O 1
ATOM 1727 N N . GLN A 1 211 ? -27.740 -11.146 23.069 1.00 79.12 211 GLN A N 1
ATOM 1728 C CA . GLN A 1 211 ? -27.158 -12.074 22.106 1.00 79.12 211 GLN A CA 1
ATOM 1729 C C . GLN A 1 211 ? -25.628 -12.014 22.206 1.00 79.12 211 GLN A C 1
ATOM 1731 O O . GLN A 1 211 ? -25.013 -10.962 22.039 1.00 79.12 211 GLN A O 1
ATOM 1736 N N . SER A 1 212 ? -24.992 -13.153 22.486 1.00 79.62 212 SER A N 1
ATOM 1737 C CA . SER A 1 212 ? -23.540 -13.237 22.696 1.00 79.62 212 SER A CA 1
ATOM 1738 C C . SER A 1 212 ? -22.711 -12.765 21.495 1.00 79.62 212 SER A C 1
ATOM 1740 O O . SER A 1 212 ? -21.559 -12.368 21.664 1.00 79.62 212 SER A O 1
ATOM 1742 N N . GLU A 1 213 ? -23.282 -12.812 20.291 1.00 87.12 213 GLU A N 1
ATOM 1743 C CA . GLU A 1 213 ? -22.602 -12.484 19.036 1.00 87.12 213 GLU A CA 1
ATOM 1744 C C . GLU A 1 213 ? -22.245 -10.994 18.926 1.00 87.12 213 GLU A C 1
ATOM 1746 O O . GLU A 1 213 ? -21.122 -10.661 18.541 1.00 87.12 213 GLU A O 1
ATOM 1751 N N . ASP A 1 214 ? -23.125 -10.090 19.365 1.00 86.31 214 ASP A N 1
ATOM 1752 C CA . ASP A 1 214 ? -22.894 -8.643 19.249 1.00 86.31 214 ASP A CA 1
ATOM 1753 C C . ASP A 1 214 ? -21.706 -8.181 20.092 1.00 86.31 214 ASP A C 1
ATOM 1755 O O . ASP A 1 214 ? -20.879 -7.372 19.656 1.00 86.31 214 ASP A O 1
ATOM 1759 N N . HIS A 1 215 ? -21.573 -8.747 21.292 1.00 88.69 215 HIS A N 1
ATOM 1760 C CA . HIS A 1 215 ? -20.449 -8.483 22.185 1.00 88.69 215 HIS A CA 1
ATOM 1761 C C . HIS A 1 215 ? -19.114 -8.922 21.588 1.00 88.69 215 HIS A C 1
ATOM 1763 O O . HIS A 1 215 ? -18.091 -8.248 21.767 1.00 88.69 215 HIS A O 1
ATOM 1769 N N . LEU A 1 216 ? -19.106 -10.068 20.903 1.00 91.50 216 LEU A N 1
ATOM 1770 C CA . LEU A 1 216 ? -17.907 -10.591 20.263 1.00 91.50 216 LEU A CA 1
ATOM 1771 C C . LEU A 1 216 ? -17.479 -9.670 19.123 1.00 91.50 216 LEU A C 1
ATOM 1773 O O . LEU A 1 216 ? -16.308 -9.301 19.072 1.00 91.50 216 LEU A O 1
ATOM 1777 N N . LEU A 1 217 ? -18.414 -9.223 18.281 1.00 93.38 217 LEU A N 1
ATOM 1778 C CA . LEU A 1 217 ? -18.122 -8.307 17.175 1.00 93.38 217 LEU A CA 1
ATOM 1779 C C . LEU A 1 217 ? -17.517 -6.980 17.659 1.00 93.38 217 LEU A C 1
ATOM 1781 O O . LEU A 1 217 ? -16.477 -6.566 17.145 1.00 93.38 217 LEU A O 1
ATOM 1785 N N . HIS A 1 218 ? -18.083 -6.359 18.700 1.00 94.19 218 HIS A N 1
ATOM 1786 C CA . HIS A 1 218 ? -17.545 -5.116 19.277 1.00 94.19 218 HIS A CA 1
ATOM 1787 C C . HIS A 1 218 ? -16.170 -5.327 19.934 1.00 94.19 218 HIS A C 1
ATOM 1789 O O . HIS A 1 218 ? -15.264 -4.503 19.786 1.00 94.19 218 HIS A O 1
ATOM 1795 N N . SER A 1 219 ? -15.972 -6.467 20.603 1.00 94.88 219 SER A N 1
ATOM 1796 C CA . SER A 1 219 ? -14.673 -6.830 21.186 1.00 94.88 219 SER A CA 1
ATOM 1797 C C . SER A 1 219 ? -13.609 -7.055 20.106 1.00 94.88 219 SER A C 1
ATOM 1799 O O . SER A 1 219 ? -12.478 -6.584 20.248 1.00 94.88 219 SER A O 1
ATOM 1801 N N . PHE A 1 220 ? -13.961 -7.734 19.009 1.00 96.12 220 PHE A N 1
ATOM 1802 C CA . PHE A 1 220 ? -13.073 -7.933 17.864 1.00 96.12 220 PHE A CA 1
ATOM 1803 C C . PHE A 1 220 ? -12.765 -6.620 17.147 1.00 96.12 220 PHE A C 1
ATOM 1805 O O . PHE A 1 220 ? -11.615 -6.401 16.765 1.00 96.12 220 PHE A O 1
ATOM 1812 N N . PHE A 1 221 ? -13.744 -5.724 17.015 1.00 96.19 221 PHE A N 1
ATOM 1813 C CA . PHE A 1 221 ? -13.534 -4.386 16.466 1.00 96.19 221 PHE A CA 1
ATOM 1814 C C . PHE A 1 221 ? -12.462 -3.631 17.265 1.00 96.19 221 PHE A C 1
ATOM 1816 O O . PHE A 1 221 ? -11.458 -3.185 16.706 1.00 96.19 221 PHE A O 1
ATOM 1823 N N . LEU A 1 222 ? -12.591 -3.598 18.591 1.00 96.31 222 LEU A N 1
ATOM 1824 C CA . LEU A 1 222 ? -11.600 -2.993 19.486 1.00 96.31 222 LEU A CA 1
ATOM 1825 C C . LEU A 1 222 ? -10.224 -3.654 19.427 1.00 96.31 222 LEU A C 1
ATOM 1827 O O . LEU A 1 222 ? -9.199 -2.968 19.448 1.00 96.31 222 LEU A O 1
ATOM 1831 N N . PHE A 1 223 ? -10.187 -4.981 19.331 1.00 96.56 223 PHE A N 1
ATOM 1832 C CA . PHE A 1 223 ? -8.943 -5.721 19.159 1.00 96.56 223 PHE A CA 1
ATOM 1833 C C . PHE A 1 223 ? -8.220 -5.325 17.863 1.00 96.56 223 PHE A C 1
ATOM 1835 O O . PHE A 1 223 ? -6.997 -5.140 17.859 1.00 96.56 223 PHE A O 1
ATOM 1842 N N . GLN A 1 224 ? -8.962 -5.148 16.768 1.00 96.50 224 GLN A N 1
ATOM 1843 C CA . GLN A 1 224 ? -8.395 -4.713 15.494 1.00 96.50 224 GLN A CA 1
ATOM 1844 C C . GLN A 1 224 ? -7.903 -3.261 15.545 1.00 96.50 224 GLN A C 1
ATOM 1846 O O . GLN A 1 224 ? -6.808 -2.980 15.050 1.00 96.50 224 GLN A O 1
ATOM 1851 N N . LEU A 1 225 ? -8.619 -2.358 16.227 1.00 96.62 225 LEU A N 1
ATOM 1852 C CA . LEU A 1 225 ? -8.122 -1.000 16.499 1.00 96.62 225 LEU A CA 1
ATOM 1853 C C . LEU A 1 225 ? -6.799 -1.027 17.271 1.00 96.62 225 LEU A C 1
ATOM 1855 O O . LEU A 1 225 ? -5.825 -0.389 16.867 1.00 96.62 225 LEU A O 1
ATOM 1859 N N . GLY A 1 226 ? -6.724 -1.836 18.330 1.00 97.31 226 GLY A N 1
ATOM 1860 C CA . GLY A 1 226 ? -5.494 -2.010 19.103 1.00 97.31 226 GLY A CA 1
ATOM 1861 C C . GLY A 1 226 ? -4.349 -2.585 18.272 1.00 97.31 226 GLY A C 1
ATOM 1862 O O . GLY A 1 226 ? -3.197 -2.179 18.431 1.00 97.31 226 GLY A O 1
ATOM 1863 N N . SER A 1 227 ? -4.653 -3.484 17.336 1.00 96.94 227 SER A N 1
ATOM 1864 C CA . SER A 1 227 ? -3.670 -4.048 16.406 1.00 96.94 227 SER A CA 1
ATOM 1865 C C . SER A 1 227 ? -3.111 -2.992 15.449 1.00 96.94 227 SER A C 1
ATOM 1867 O O . SER A 1 227 ? -1.900 -2.961 15.223 1.00 96.94 227 SER A O 1
ATOM 1869 N N . ILE A 1 228 ? -3.951 -2.084 14.939 1.00 96.31 228 ILE A N 1
ATOM 1870 C CA . ILE A 1 228 ? -3.514 -0.944 14.115 1.00 96.31 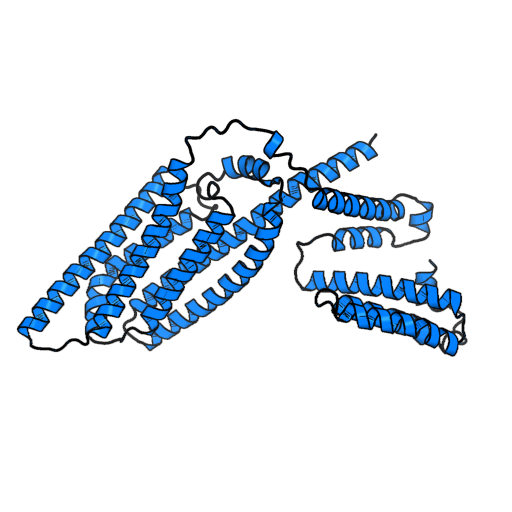228 ILE A CA 1
ATOM 1871 C C . ILE A 1 228 ? -2.598 -0.016 14.918 1.00 96.31 228 ILE A C 1
ATOM 1873 O O . ILE A 1 228 ? -1.481 0.263 14.476 1.00 96.31 228 ILE A O 1
ATOM 1877 N N . VAL A 1 229 ? -3.017 0.401 16.116 1.00 96.56 229 VAL A N 1
ATOM 1878 C CA . VAL A 1 229 ? -2.210 1.270 16.992 1.00 96.56 229 VAL A CA 1
ATOM 1879 C C . VAL A 1 229 ? -0.871 0.607 17.322 1.00 96.56 229 VAL A C 1
ATOM 1881 O O . VAL A 1 229 ? 0.185 1.223 17.185 1.00 96.56 229 VAL A O 1
ATOM 1884 N N . ARG A 1 230 ? -0.873 -0.689 17.651 1.00 96.19 230 ARG A N 1
ATOM 1885 C CA . ARG A 1 230 ? 0.351 -1.451 17.934 1.00 96.19 230 ARG A CA 1
ATOM 1886 C C . ARG A 1 230 ? 1.285 -1.543 16.726 1.00 96.19 230 ARG A C 1
ATOM 1888 O O . ARG A 1 230 ? 2.500 -1.446 16.910 1.00 96.19 230 ARG A O 1
ATOM 1895 N N . LEU A 1 231 ? 0.762 -1.737 15.512 1.00 94.06 231 LEU A N 1
ATOM 1896 C CA . LEU A 1 231 ? 1.571 -1.744 14.285 1.00 94.06 231 LEU A CA 1
ATOM 1897 C C . LEU A 1 231 ? 2.247 -0.390 14.051 1.00 94.06 231 LEU A C 1
ATOM 1899 O O . LEU A 1 231 ? 3.454 -0.348 13.791 1.00 94.06 231 LEU A O 1
ATOM 1903 N N . LEU A 1 232 ? 1.491 0.700 14.196 1.00 92.25 232 LEU A N 1
ATOM 1904 C CA . LEU A 1 232 ? 1.995 2.069 14.064 1.00 92.25 232 LEU A CA 1
ATOM 1905 C C . LEU A 1 232 ? 3.063 2.382 15.126 1.00 92.25 232 LEU A C 1
ATOM 1907 O O . LEU A 1 232 ? 4.118 2.926 14.804 1.00 92.25 232 LEU A O 1
ATOM 1911 N N . THR A 1 233 ? 2.863 1.948 16.370 1.00 91.69 233 THR A N 1
ATOM 1912 C CA . THR A 1 233 ? 3.846 2.124 17.449 1.00 91.69 233 THR A CA 1
ATOM 1913 C C . THR A 1 233 ? 5.115 1.293 17.222 1.00 91.69 233 THR A C 1
ATOM 1915 O O . THR A 1 233 ? 6.239 1.773 17.415 1.00 91.69 233 THR A O 1
ATOM 1918 N N . LY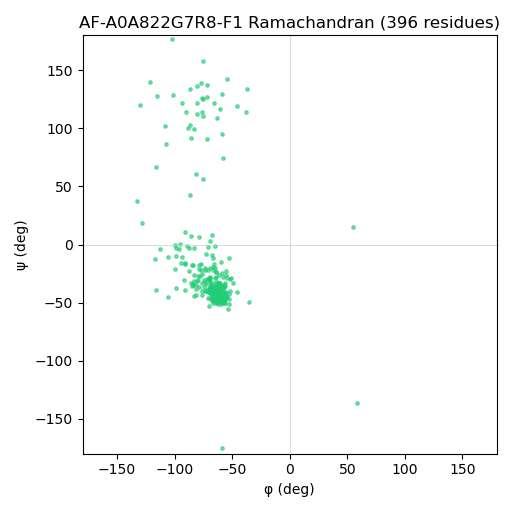S A 1 234 ? 4.969 0.041 16.766 1.00 91.00 234 LYS A N 1
ATOM 1919 C CA . LYS A 1 234 ? 6.096 -0.871 16.505 1.00 91.00 234 LYS A CA 1
ATOM 1920 C C . LYS A 1 234 ? 6.982 -0.377 15.360 1.00 91.00 234 LYS A C 1
ATOM 1922 O O . LYS A 1 234 ? 8.205 -0.505 15.460 1.00 91.00 234 LYS A O 1
ATOM 1927 N N . SER A 1 235 ? 6.400 0.190 14.302 1.00 85.44 235 SER A N 1
ATOM 1928 C CA . SER A 1 235 ? 7.163 0.683 13.146 1.00 85.44 235 SER A CA 1
ATOM 1929 C C . SER A 1 235 ? 8.156 1.788 13.542 1.00 85.44 235 SER A C 1
ATOM 1931 O O . SER A 1 235 ? 9.300 1.779 13.082 1.00 85.44 235 SER A O 1
ATOM 1933 N N . ILE A 1 236 ? 7.786 2.655 14.493 1.00 82.50 236 ILE A N 1
ATOM 1934 C CA . ILE A 1 236 ? 8.666 3.700 15.039 1.00 82.50 236 ILE A CA 1
ATOM 1935 C C . ILE A 1 236 ? 9.707 3.137 16.013 1.00 82.50 236 ILE A C 1
ATOM 1937 O O . ILE A 1 236 ? 10.879 3.524 15.958 1.00 82.50 236 ILE A O 1
ATOM 1941 N N . LEU A 1 237 ? 9.315 2.225 16.909 1.00 81.75 237 LEU A N 1
ATOM 1942 C CA . LEU A 1 237 ? 10.234 1.653 17.901 1.00 81.75 237 LEU A CA 1
ATOM 1943 C C . LEU A 1 237 ? 11.373 0.859 17.251 1.00 81.75 237 LEU A C 1
ATOM 1945 O O . LEU A 1 237 ? 12.524 0.993 17.669 1.00 81.75 237 LEU A O 1
ATOM 1949 N N . ILE A 1 238 ? 11.086 0.101 16.186 1.00 73.50 238 ILE A N 1
ATOM 1950 C CA . ILE A 1 238 ? 12.110 -0.633 15.426 1.00 73.50 238 ILE A CA 1
ATOM 1951 C C . ILE A 1 238 ? 13.198 0.317 14.905 1.00 73.50 238 ILE A C 1
ATOM 1953 O O . ILE A 1 238 ? 14.373 -0.048 14.906 1.00 73.50 238 ILE A O 1
ATOM 1957 N N . ASN A 1 239 ? 12.836 1.547 14.528 1.00 66.50 239 ASN A N 1
ATOM 1958 C CA . ASN A 1 239 ? 13.799 2.535 14.049 1.00 66.50 239 ASN A CA 1
ATOM 1959 C C . ASN A 1 239 ? 14.736 3.059 15.163 1.00 66.50 239 ASN A C 1
ATOM 1961 O O . ASN A 1 239 ? 15.895 3.396 14.909 1.00 66.50 239 ASN A O 1
ATOM 1965 N N . LYS A 1 240 ? 14.285 3.102 16.428 1.00 68.81 240 LYS A N 1
ATOM 1966 C CA . LYS A 1 240 ? 15.156 3.503 17.553 1.00 68.81 240 LYS A CA 1
ATOM 1967 C C . LYS A 1 240 ? 16.297 2.504 17.761 1.00 68.81 240 LYS A C 1
ATOM 1969 O O . LYS A 1 240 ? 17.441 2.921 17.926 1.00 68.81 240 LYS A O 1
ATOM 1974 N N . ASN A 1 241 ? 16.000 1.208 17.688 1.00 59.66 241 ASN A N 1
ATOM 1975 C CA . ASN A 1 241 ? 16.968 0.155 18.005 1.00 59.66 241 ASN A CA 1
ATOM 1976 C C . ASN A 1 241 ? 17.991 -0.084 16.883 1.00 59.66 241 ASN A C 1
ATOM 1978 O O . ASN A 1 241 ? 19.099 -0.546 17.144 1.00 59.66 241 ASN A O 1
ATOM 1982 N N . THR A 1 242 ? 17.683 0.289 15.637 1.00 59.19 242 THR A N 1
ATOM 1983 C CA . THR A 1 242 ? 18.624 0.152 14.513 1.00 59.19 242 THR A CA 1
ATOM 1984 C C . THR A 1 242 ? 19.781 1.159 14.527 1.00 59.19 242 THR A C 1
ATOM 1986 O O . THR A 1 242 ? 20.716 1.004 13.744 1.00 59.19 242 THR A O 1
ATOM 1989 N N . LYS A 1 243 ? 19.780 2.166 15.417 1.00 53.41 243 LYS A N 1
ATOM 1990 C CA . LYS A 1 243 ? 20.772 3.262 15.415 1.00 53.41 243 LYS A CA 1
ATOM 1991 C C . LYS A 1 243 ? 22.096 3.006 16.159 1.00 53.41 243 LYS A C 1
ATOM 1993 O O . LYS A 1 243 ? 22.898 3.929 16.231 1.00 53.41 243 LYS A O 1
ATOM 1998 N N . ILE A 1 244 ? 22.396 1.794 16.645 1.00 51.59 244 ILE A N 1
ATOM 1999 C CA . ILE A 1 244 ? 23.621 1.560 17.457 1.00 51.59 244 ILE A CA 1
ATOM 2000 C C . ILE A 1 244 ? 24.644 0.592 16.837 1.00 51.59 244 ILE A C 1
ATOM 2002 O O . ILE A 1 244 ? 25.813 0.615 17.217 1.00 51.59 244 ILE A O 1
ATOM 2006 N N . HIS A 1 245 ? 24.317 -0.162 15.785 1.00 44.69 245 HIS A N 1
ATOM 2007 C CA . HIS A 1 245 ? 25.369 -0.860 15.040 1.00 44.69 245 HIS A CA 1
ATOM 2008 C C . HIS A 1 245 ? 25.961 0.058 13.970 1.00 44.69 245 HIS A C 1
ATOM 2010 O O . HIS A 1 245 ? 25.509 0.072 12.825 1.00 44.69 245 HIS A O 1
ATOM 2016 N N . LYS A 1 246 ? 27.033 0.780 14.332 1.00 48.41 246 LYS A N 1
ATOM 2017 C CA . LYS A 1 246 ? 28.045 1.273 13.382 1.00 48.41 246 LYS A CA 1
ATOM 2018 C C . LYS A 1 246 ? 28.643 0.063 12.647 1.00 48.41 246 LYS A C 1
ATOM 2020 O O . LYS A 1 246 ? 29.742 -0.390 12.953 1.00 48.41 246 LYS A O 1
ATOM 2025 N N . ARG A 1 247 ? 27.900 -0.528 11.707 1.00 48.31 247 ARG A N 1
ATOM 2026 C CA . ARG A 1 247 ? 28.435 -1.537 10.793 1.00 48.31 247 ARG A CA 1
ATOM 2027 C C . ARG A 1 247 ? 29.551 -0.851 10.016 1.00 48.31 247 ARG A C 1
ATOM 2029 O O . ARG A 1 247 ? 29.289 0.117 9.304 1.00 48.31 247 ARG A O 1
ATOM 2036 N N . LYS A 1 248 ? 30.787 -1.333 10.191 1.00 47.75 248 LYS A N 1
ATOM 2037 C CA . LYS A 1 248 ? 31.933 -0.953 9.359 1.00 47.75 248 LYS A CA 1
ATOM 2038 C C . LYS A 1 248 ? 31.476 -1.003 7.899 1.00 47.75 248 LYS A C 1
ATOM 2040 O O . LYS A 1 248 ? 31.020 -2.047 7.433 1.00 47.75 248 LYS A O 1
ATOM 2045 N N . PHE A 1 249 ? 31.539 0.141 7.222 1.00 52.88 249 PHE A N 1
ATOM 2046 C CA . PHE A 1 249 ? 31.248 0.275 5.799 1.00 52.88 249 PHE A CA 1
ATOM 2047 C C . PHE A 1 249 ? 32.206 -0.641 5.023 1.00 52.88 249 PHE A C 1
ATOM 2049 O O . PHE A 1 249 ? 33.347 -0.281 4.757 1.00 52.88 249 PHE A O 1
ATOM 2056 N N . SER A 1 250 ? 31.769 -1.857 4.702 1.00 47.94 250 SER A N 1
ATOM 2057 C CA . SER A 1 250 ? 32.512 -2.751 3.817 1.00 47.94 250 SER A CA 1
ATOM 2058 C C . SER A 1 250 ? 32.086 -2.458 2.384 1.00 47.94 250 SER A C 1
ATOM 2060 O O . SER A 1 250 ? 31.029 -2.910 1.936 1.00 47.94 250 SER A O 1
ATOM 2062 N N . PHE A 1 251 ? 32.914 -1.698 1.663 1.00 56.44 251 PHE A N 1
ATOM 2063 C CA . PHE A 1 251 ? 32.750 -1.418 0.229 1.00 56.44 251 PHE A CA 1
ATOM 2064 C C . PHE A 1 251 ? 32.546 -2.698 -0.604 1.00 56.44 251 PHE A C 1
ATOM 2066 O O . PHE A 1 251 ? 31.827 -2.681 -1.601 1.00 56.44 251 PHE A O 1
ATOM 2073 N N . LYS A 1 252 ? 33.099 -3.831 -0.149 1.00 55.25 252 LYS A N 1
ATOM 2074 C CA . LYS A 1 252 ? 33.045 -5.129 -0.837 1.00 55.25 252 LYS A CA 1
ATOM 2075 C C . LYS A 1 252 ? 31.628 -5.710 -0.947 1.00 55.25 252 LYS A C 1
ATOM 2077 O O . LYS A 1 252 ? 31.332 -6.398 -1.914 1.00 55.25 252 LYS A O 1
ATOM 2082 N N . ASN A 1 253 ? 30.736 -5.396 -0.003 1.00 56.53 253 ASN A N 1
ATOM 2083 C CA . ASN A 1 253 ? 29.334 -5.829 -0.073 1.00 56.53 253 ASN A CA 1
ATOM 2084 C C . ASN A 1 253 ? 28.460 -4.893 -0.923 1.00 56.53 253 ASN A C 1
ATOM 2086 O O . ASN A 1 253 ? 27.372 -5.291 -1.328 1.00 56.53 253 ASN A O 1
ATOM 2090 N N . TYR A 1 254 ? 28.926 -3.666 -1.179 1.00 52.84 254 TYR A N 1
ATOM 2091 C CA . TYR A 1 254 ? 28.234 -2.677 -2.012 1.00 52.84 254 TYR A CA 1
ATOM 2092 C C . TYR A 1 254 ? 28.533 -2.871 -3.501 1.00 52.84 254 TYR A C 1
ATOM 2094 O O . TYR A 1 254 ? 27.647 -2.714 -4.330 1.00 52.84 254 TYR A O 1
ATOM 2102 N N . PHE A 1 255 ? 29.758 -3.281 -3.832 1.00 55.22 255 PHE A N 1
ATOM 2103 C CA . PHE A 1 255 ? 30.177 -3.628 -5.192 1.00 55.22 255 PHE A CA 1
ATOM 2104 C C . PHE A 1 255 ? 29.882 -5.092 -5.547 1.00 55.22 255 PHE A C 1
ATOM 2106 O O . PHE A 1 255 ? 30.692 -5.767 -6.181 1.00 55.22 255 PHE A O 1
ATOM 2113 N N . LYS A 1 256 ? 28.707 -5.614 -5.175 1.00 53.91 256 LYS A N 1
ATOM 2114 C CA . LYS A 1 256 ? 28.192 -6.792 -5.881 1.00 53.91 256 LYS A CA 1
ATOM 2115 C C . LYS A 1 256 ? 27.759 -6.321 -7.266 1.00 53.91 256 LYS A C 1
ATOM 2117 O O . LYS A 1 256 ? 26.657 -5.817 -7.442 1.00 53.91 256 LYS A O 1
ATOM 2122 N N . PHE A 1 257 ? 28.699 -6.395 -8.203 1.00 55.75 257 PHE A N 1
ATOM 2123 C CA . PHE A 1 257 ? 28.520 -5.987 -9.586 1.00 55.75 257 PHE A CA 1
ATOM 2124 C C . PHE A 1 257 ? 27.456 -6.874 -10.232 1.00 55.75 257 PHE A C 1
ATOM 2126 O O . PHE A 1 257 ? 27.665 -8.071 -10.431 1.00 55.75 257 PHE A O 1
ATOM 2133 N N . ASP A 1 258 ? 26.288 -6.298 -10.495 1.00 58.59 258 ASP A N 1
ATOM 2134 C CA . ASP A 1 258 ? 25.183 -7.010 -11.116 1.00 58.59 258 ASP A CA 1
ATOM 2135 C C . ASP A 1 258 ? 25.372 -7.013 -12.637 1.00 58.59 258 ASP A C 1
ATOM 2137 O O . ASP A 1 258 ? 25.097 -6.033 -13.338 1.00 58.59 258 ASP A O 1
ATOM 2141 N N . TRP A 1 259 ? 25.887 -8.133 -13.142 1.00 64.94 259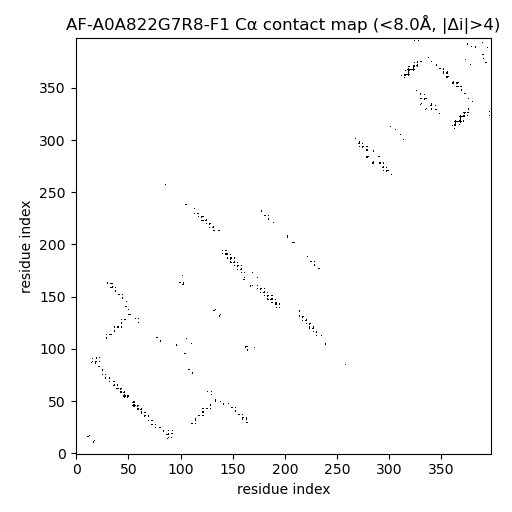 TRP A N 1
ATOM 2142 C CA . TRP A 1 259 ? 26.174 -8.343 -14.559 1.00 64.94 259 TRP A CA 1
ATOM 2143 C C . TRP A 1 259 ? 24.953 -8.132 -15.454 1.00 64.94 259 TRP A C 1
ATOM 2145 O O . TRP A 1 259 ? 25.099 -7.619 -16.562 1.00 64.94 259 TRP A O 1
ATOM 2155 N N . SER A 1 260 ? 23.752 -8.461 -14.973 1.00 61.19 260 SER A N 1
ATOM 2156 C CA . SER A 1 260 ? 22.519 -8.307 -15.750 1.00 61.19 260 SER A CA 1
ATOM 2157 C C . SER A 1 260 ? 22.266 -6.841 -16.130 1.00 61.19 260 SER A C 1
ATOM 2159 O O . SER A 1 260 ? 21.941 -6.527 -17.278 1.00 61.19 260 SER A O 1
ATOM 2161 N N . ARG A 1 261 ? 22.527 -5.927 -15.190 1.00 53.69 261 ARG A N 1
ATOM 2162 C CA . ARG A 1 261 ? 22.363 -4.478 -15.346 1.00 53.69 261 ARG A CA 1
ATOM 2163 C C . ARG A 1 261 ? 23.464 -3.853 -16.175 1.00 53.69 261 ARG A C 1
ATOM 2165 O O . ARG A 1 261 ? 23.174 -2.988 -16.993 1.00 53.69 261 ARG A O 1
ATOM 2172 N N . PHE A 1 262 ? 24.707 -4.295 -15.995 1.00 65.56 262 PHE A N 1
ATOM 2173 C CA . PHE A 1 262 ? 25.799 -3.851 -16.856 1.00 65.56 262 PHE A CA 1
ATOM 2174 C C . PHE A 1 262 ? 25.514 -4.218 -18.313 1.00 65.56 262 PHE A C 1
ATOM 2176 O O . PHE A 1 262 ? 25.625 -3.367 -19.186 1.00 65.56 262 PHE A O 1
ATOM 2183 N N . ILE A 1 263 ? 25.043 -5.443 -18.567 1.00 64.69 263 ILE A N 1
ATOM 2184 C CA . ILE A 1 263 ? 24.653 -5.887 -19.908 1.00 64.69 263 ILE A CA 1
ATOM 2185 C C . ILE A 1 263 ? 23.477 -5.060 -20.441 1.00 64.69 263 ILE A C 1
ATOM 2187 O O . ILE A 1 263 ? 23.507 -4.658 -21.601 1.00 64.69 263 ILE A O 1
ATOM 2191 N N . PHE A 1 264 ? 22.457 -4.769 -19.625 1.00 60.28 264 PHE A N 1
ATOM 2192 C CA . PHE A 1 264 ? 21.334 -3.925 -20.047 1.00 60.28 264 PHE A CA 1
ATOM 2193 C C . PHE A 1 264 ? 21.771 -2.488 -20.364 1.00 60.28 264 PHE A C 1
ATOM 2195 O O . PHE A 1 264 ? 21.485 -1.990 -21.447 1.00 60.28 264 PHE A O 1
ATOM 2202 N N . ALA A 1 265 ? 22.525 -1.842 -19.473 1.00 61.75 265 ALA A N 1
ATOM 2203 C CA . ALA A 1 265 ? 23.047 -0.496 -19.687 1.00 61.75 265 ALA A CA 1
ATOM 2204 C C . ALA A 1 265 ? 23.975 -0.433 -20.908 1.00 61.75 265 ALA A C 1
ATOM 2206 O O . ALA A 1 265 ? 23.899 0.508 -21.691 1.00 61.75 265 ALA A O 1
ATOM 2207 N N . LEU A 1 266 ? 24.805 -1.455 -21.117 1.00 64.31 266 LEU A N 1
ATOM 2208 C CA . LEU A 1 266 ? 25.689 -1.556 -22.274 1.00 64.31 266 LEU A CA 1
ATOM 2209 C C . LEU A 1 266 ? 24.889 -1.762 -23.568 1.00 64.31 266 LEU A C 1
ATOM 2211 O O . LEU A 1 266 ? 25.185 -1.108 -24.563 1.00 64.31 266 LEU A O 1
ATOM 2215 N N . LYS A 1 267 ? 23.815 -2.566 -23.549 1.00 67.75 267 LYS A N 1
ATOM 2216 C CA . LYS A 1 267 ? 22.855 -2.662 -24.666 1.00 67.75 267 LYS A CA 1
ATOM 2217 C C . LYS A 1 267 ? 22.219 -1.306 -24.975 1.00 67.75 267 LYS A C 1
ATOM 2219 O O . LYS A 1 267 ? 22.191 -0.903 -26.133 1.00 67.75 267 LYS A O 1
ATOM 2224 N N . THR A 1 268 ? 21.763 -0.584 -23.955 1.00 62.19 268 THR A N 1
ATOM 2225 C CA . THR A 1 268 ? 21.180 0.760 -24.079 1.00 62.19 268 THR A CA 1
ATOM 2226 C C . THR A 1 268 ? 22.179 1.750 -24.678 1.00 62.19 268 THR A C 1
ATOM 2228 O O . THR A 1 268 ? 21.860 2.423 -25.656 1.00 62.19 268 THR A O 1
ATOM 2231 N N . ILE A 1 269 ? 23.417 1.775 -24.174 1.00 68.62 269 ILE A N 1
ATOM 2232 C CA . ILE A 1 269 ? 24.507 2.617 -24.689 1.00 68.62 269 ILE A CA 1
ATOM 2233 C C . ILE A 1 269 ? 24.830 2.276 -26.145 1.00 68.62 269 ILE A C 1
ATOM 2235 O O . ILE A 1 269 ? 24.996 3.193 -26.944 1.00 68.62 269 ILE A O 1
ATOM 2239 N N . ILE A 1 270 ? 24.887 0.992 -26.517 1.00 67.62 270 ILE A N 1
ATOM 2240 C CA . ILE A 1 270 ? 25.113 0.580 -27.910 1.00 67.62 270 ILE A CA 1
ATOM 2241 C C . ILE A 1 270 ? 23.968 1.062 -28.799 1.00 67.62 270 ILE A C 1
ATOM 2243 O O . ILE A 1 270 ? 24.227 1.628 -29.852 1.00 67.62 270 ILE A O 1
ATOM 2247 N N . ILE A 1 271 ? 22.713 0.889 -28.382 1.00 68.69 271 ILE A N 1
ATOM 2248 C CA . ILE A 1 271 ? 21.547 1.305 -29.175 1.00 68.69 271 ILE A CA 1
ATOM 2249 C C . ILE A 1 271 ? 21.517 2.830 -29.359 1.00 68.69 271 ILE A C 1
ATOM 2251 O O . ILE A 1 271 ? 21.308 3.302 -30.474 1.00 68.69 271 ILE A O 1
ATOM 2255 N N . ILE A 1 272 ? 21.775 3.604 -28.300 1.00 67.94 272 ILE A N 1
ATOM 2256 C CA . ILE A 1 272 ? 21.868 5.072 -28.377 1.00 67.94 272 ILE A CA 1
ATOM 2257 C C . ILE A 1 272 ? 23.088 5.489 -29.212 1.00 67.94 272 ILE A C 1
ATOM 2259 O O . ILE A 1 272 ? 23.009 6.428 -30.003 1.00 67.94 272 ILE A O 1
ATOM 2263 N N . GLY A 1 273 ? 24.209 4.779 -29.085 1.00 70.12 273 GLY A N 1
ATOM 2264 C CA . GLY A 1 273 ? 25.415 4.981 -29.887 1.00 70.12 273 GLY A CA 1
ATOM 2265 C C . GLY A 1 273 ? 25.157 4.762 -31.377 1.00 70.12 273 GLY A C 1
ATOM 2266 O O . GLY A 1 273 ? 25.483 5.615 -32.194 1.00 70.12 273 GLY A O 1
ATOM 2267 N N . VAL A 1 274 ? 24.483 3.671 -31.734 1.00 71.50 274 VAL A N 1
ATOM 2268 C CA . VAL A 1 274 ? 24.075 3.377 -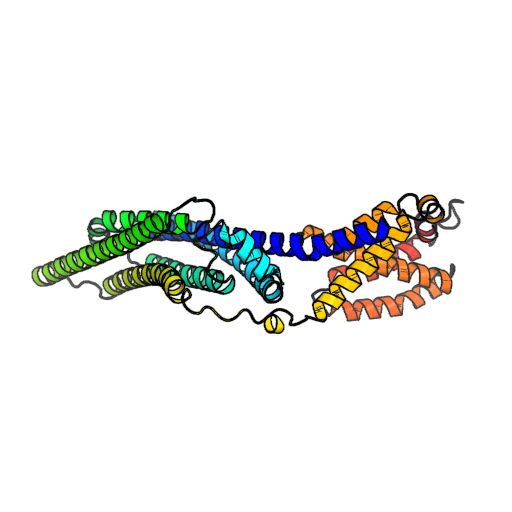33.113 1.00 71.50 274 VAL A CA 1
ATOM 2269 C C . VAL A 1 274 ? 23.073 4.420 -33.611 1.00 71.50 274 VAL A C 1
ATOM 2271 O O . VAL A 1 274 ? 23.268 4.980 -34.684 1.00 71.50 274 VAL A O 1
ATOM 2274 N N . GLY A 1 275 ? 22.055 4.761 -32.815 1.00 67.50 275 GLY A N 1
ATOM 2275 C CA . GLY A 1 275 ? 21.078 5.799 -33.156 1.00 67.50 275 GLY A CA 1
ATOM 2276 C C . GLY A 1 275 ? 21.707 7.178 -33.378 1.00 67.50 275 GLY A C 1
ATOM 2277 O O . GLY A 1 275 ? 21.281 7.921 -34.258 1.00 67.50 275 GLY A O 1
ATOM 2278 N N . SER A 1 276 ? 22.741 7.529 -32.610 1.00 67.19 276 SER A N 1
ATOM 2279 C CA . SER A 1 276 ? 23.402 8.837 -32.707 1.00 67.19 276 SER A CA 1
ATOM 2280 C C . SER A 1 276 ? 24.328 8.944 -33.920 1.00 67.19 276 SER A C 1
ATOM 2282 O O . SER A 1 276 ? 24.476 10.038 -34.462 1.00 67.19 276 SER A O 1
ATOM 2284 N N . ILE A 1 277 ? 24.860 7.828 -34.431 1.00 70.94 277 ILE A N 1
ATOM 2285 C CA . ILE A 1 277 ? 25.609 7.790 -35.701 1.00 70.94 277 ILE A CA 1
ATOM 2286 C C . ILE A 1 277 ? 24.733 8.254 -36.878 1.00 70.94 277 ILE A C 1
ATOM 2288 O O . ILE A 1 277 ? 25.207 9.022 -37.717 1.00 70.94 277 ILE A O 1
ATOM 2292 N N . PHE A 1 278 ? 23.447 7.877 -36.901 1.00 65.12 278 PHE A N 1
ATOM 2293 C CA . PHE A 1 278 ? 22.493 8.315 -37.933 1.00 65.12 278 PHE A CA 1
ATOM 2294 C C . PHE A 1 278 ? 22.207 9.823 -37.912 1.00 65.12 278 PHE A C 1
ATOM 2296 O O . PHE A 1 278 ? 21.763 10.375 -38.915 1.00 65.12 278 PHE A O 1
ATOM 2303 N N . VAL A 1 279 ? 22.475 10.496 -36.790 1.00 65.44 279 VAL A N 1
ATOM 2304 C CA . VAL A 1 279 ? 22.241 11.938 -36.619 1.00 65.44 279 VAL A CA 1
ATOM 2305 C C . VAL A 1 279 ? 23.523 12.751 -36.810 1.00 65.44 279 VAL A C 1
ATOM 2307 O O . VAL A 1 279 ? 23.478 13.848 -37.359 1.00 65.44 279 VAL A O 1
ATOM 2310 N N . ILE A 1 280 ? 24.669 12.232 -36.360 1.00 66.50 280 ILE A N 1
ATOM 2311 C CA . ILE A 1 280 ? 25.938 12.974 -36.322 1.00 66.50 280 ILE A CA 1
ATOM 2312 C C . ILE A 1 280 ? 26.647 12.982 -37.680 1.00 66.50 280 ILE A C 1
ATOM 2314 O O . ILE A 1 280 ? 27.293 13.974 -38.013 1.00 66.50 280 ILE A O 1
ATOM 2318 N N . ILE A 1 281 ? 26.558 11.906 -38.470 1.00 74.62 281 ILE A N 1
ATOM 2319 C CA . ILE A 1 281 ? 27.271 11.824 -39.752 1.00 74.62 281 ILE A CA 1
ATOM 2320 C C . ILE A 1 281 ? 26.486 12.602 -40.825 1.00 74.62 281 ILE A C 1
ATOM 2322 O O . ILE A 1 281 ? 25.428 12.130 -41.246 1.00 74.62 281 ILE A O 1
ATOM 2326 N N . PRO A 1 282 ? 26.995 13.741 -41.345 1.00 60.28 282 PRO A N 1
ATOM 2327 C CA . PRO A 1 282 ? 26.220 14.649 -42.199 1.00 60.28 282 PRO A CA 1
ATOM 2328 C C . PRO A 1 282 ? 25.729 14.004 -43.498 1.00 60.28 282 PRO A C 1
ATOM 2330 O O . PRO A 1 282 ? 24.648 14.323 -43.978 1.00 60.28 282 PRO A O 1
ATOM 2333 N N . ASN A 1 283 ? 26.503 13.069 -44.054 1.00 67.50 283 ASN A N 1
ATOM 2334 C CA . ASN A 1 283 ? 26.142 12.354 -45.280 1.00 67.50 283 ASN A CA 1
ATOM 2335 C C . ASN A 1 283 ? 25.002 11.346 -45.067 1.00 67.50 283 ASN A C 1
ATOM 2337 O O . ASN A 1 283 ? 24.229 11.103 -45.988 1.00 67.50 283 ASN A O 1
ATOM 2341 N N . ILE A 1 284 ? 24.888 10.777 -43.863 1.00 60.69 284 ILE A N 1
ATOM 2342 C CA . ILE A 1 284 ? 23.809 9.849 -43.493 1.00 60.69 284 ILE A CA 1
ATOM 2343 C C . ILE A 1 284 ? 22.573 10.652 -43.078 1.00 60.69 284 ILE A C 1
ATOM 2345 O O . ILE A 1 284 ? 21.477 10.385 -43.559 1.00 60.69 284 ILE A O 1
ATOM 2349 N N . ALA A 1 285 ? 22.767 11.704 -42.280 1.00 57.31 285 ALA A N 1
ATOM 2350 C CA . ALA A 1 285 ? 21.704 12.609 -41.856 1.00 57.31 285 ALA A CA 1
ATOM 2351 C C . ALA A 1 285 ? 21.051 13.366 -43.029 1.00 57.31 285 ALA A C 1
ATOM 2353 O O . ALA A 1 285 ? 19.858 13.640 -42.981 1.00 57.31 285 ALA A O 1
ATOM 2354 N N . LYS A 1 286 ? 21.799 13.682 -44.101 1.00 65.56 286 LYS A N 1
ATOM 2355 C CA . LYS A 1 286 ? 21.236 14.272 -45.332 1.00 65.56 286 LYS A CA 1
ATOM 2356 C C . LYS A 1 286 ? 20.462 13.274 -46.193 1.00 65.56 286 LYS A C 1
ATOM 2358 O O . LYS A 1 286 ? 19.550 13.695 -46.890 1.00 65.56 286 LYS A O 1
ATOM 2363 N N . LYS A 1 287 ? 20.834 11.989 -46.186 1.00 68.94 287 LYS A N 1
ATOM 2364 C CA . LYS A 1 287 ? 20.107 10.946 -46.932 1.00 68.94 287 LYS A CA 1
ATOM 2365 C C . LYS A 1 287 ? 18.811 10.538 -46.235 1.00 68.94 287 LYS A C 1
ATOM 2367 O O . LYS A 1 287 ? 17.834 10.242 -46.906 1.00 68.94 287 LYS A O 1
ATOM 2372 N N . ILE A 1 288 ? 18.803 10.563 -44.905 1.00 63.12 288 ILE A N 1
ATOM 2373 C CA . ILE A 1 288 ? 17.648 10.216 -44.083 1.00 63.12 288 ILE A CA 1
ATOM 2374 C C . ILE A 1 288 ? 17.106 11.518 -43.483 1.00 63.12 288 ILE A C 1
ATOM 2376 O O . ILE A 1 288 ? 17.465 11.876 -42.360 1.00 63.12 288 ILE A O 1
ATOM 2380 N N . GLU A 1 289 ? 16.222 12.219 -44.208 1.00 56.94 289 GLU A N 1
ATOM 2381 C CA . GLU A 1 289 ? 15.638 13.533 -43.830 1.00 56.94 289 GLU A CA 1
ATOM 2382 C C . GLU A 1 289 ? 14.992 13.569 -42.425 1.00 56.94 289 GLU A C 1
ATOM 2384 O O . GLU A 1 289 ? 14.683 14.630 -41.880 1.00 56.94 289 GLU A O 1
ATOM 2389 N N . HIS A 1 290 ? 14.801 12.408 -41.797 1.00 60.03 290 HIS A N 1
ATOM 2390 C CA . HIS A 1 290 ? 14.160 12.230 -40.497 1.00 60.03 290 HIS A CA 1
ATOM 2391 C C . HIS A 1 290 ? 14.984 11.401 -39.498 1.00 60.03 290 HIS A C 1
ATOM 2393 O O . HIS A 1 290 ? 14.434 10.928 -38.504 1.00 60.03 290 HIS A O 1
ATOM 2399 N N . GLY A 1 291 ? 16.298 11.239 -39.700 1.00 58.81 291 GLY A N 1
ATOM 2400 C CA . GLY A 1 291 ? 17.154 10.391 -38.849 1.00 58.81 291 GLY A CA 1
ATOM 2401 C C . GLY A 1 291 ? 17.113 10.732 -37.348 1.00 58.81 291 GLY A C 1
ATOM 2402 O O . GLY A 1 291 ? 17.273 9.857 -36.499 1.00 58.81 291 GLY A O 1
ATOM 2403 N N . GLN A 1 292 ? 16.794 11.983 -37.000 1.00 60.84 292 GLN A N 1
ATOM 2404 C CA . GLN A 1 292 ? 16.597 12.434 -35.615 1.00 60.84 292 GLN A CA 1
ATOM 2405 C C . GLN A 1 292 ? 15.425 11.725 -34.913 1.00 60.84 292 GLN A C 1
ATOM 2407 O O . GLN A 1 292 ? 15.501 11.437 -33.717 1.00 60.84 292 GLN A O 1
ATOM 2412 N N . TRP A 1 293 ? 14.370 11.373 -35.652 1.00 60.59 293 TRP A N 1
ATOM 2413 C CA . TRP A 1 293 ? 13.210 10.660 -35.113 1.00 60.59 293 TRP A CA 1
ATOM 2414 C C . TRP A 1 293 ? 13.530 9.214 -34.751 1.00 60.59 293 TRP A C 1
ATOM 2416 O O . TRP A 1 293 ? 12.944 8.688 -33.809 1.00 60.59 293 TRP A O 1
ATOM 2426 N N . ILE A 1 294 ? 14.490 8.589 -35.438 1.00 62.78 294 ILE A N 1
ATOM 2427 C CA . ILE A 1 294 ? 14.957 7.232 -35.126 1.00 62.78 294 ILE A CA 1
ATOM 2428 C C . ILE A 1 294 ? 15.649 7.230 -33.763 1.00 62.78 294 ILE A C 1
ATOM 2430 O O . ILE A 1 294 ? 15.347 6.386 -32.924 1.00 62.78 294 ILE A O 1
ATOM 2434 N N . LEU A 1 295 ? 16.518 8.212 -33.499 1.00 63.78 295 LEU A N 1
ATOM 2435 C CA . LEU A 1 295 ? 17.168 8.365 -32.196 1.00 63.78 295 LEU A CA 1
ATOM 2436 C C . LEU A 1 295 ? 16.139 8.627 -31.087 1.00 63.78 295 LEU A C 1
ATOM 2438 O O . LEU A 1 295 ? 16.191 7.981 -30.042 1.00 63.78 295 LEU A O 1
ATOM 2442 N N . ILE A 1 296 ? 15.182 9.532 -31.323 1.00 59.31 296 ILE A N 1
ATOM 2443 C CA . ILE A 1 296 ? 14.110 9.825 -30.363 1.00 59.31 296 ILE A CA 1
ATOM 2444 C C . ILE A 1 296 ? 13.279 8.565 -30.096 1.00 59.31 296 ILE A C 1
ATOM 2446 O O . ILE A 1 296 ? 13.071 8.224 -28.936 1.00 59.31 296 ILE A O 1
ATOM 2450 N N . ALA A 1 297 ? 12.867 7.829 -31.130 1.00 60.00 297 ALA A N 1
ATOM 2451 C CA . ALA A 1 297 ? 12.106 6.589 -30.998 1.00 60.00 297 ALA A CA 1
ATOM 2452 C C . ALA A 1 297 ? 12.891 5.500 -30.246 1.00 60.00 297 ALA A C 1
ATOM 2454 O O . ALA A 1 297 ? 12.347 4.871 -29.338 1.00 60.00 297 ALA A O 1
ATOM 2455 N N . LEU A 1 298 ? 14.178 5.313 -30.551 1.00 62.34 298 LEU A N 1
ATOM 2456 C CA . LEU A 1 298 ? 15.042 4.353 -29.856 1.00 62.34 298 LEU A CA 1
ATOM 2457 C C . LEU A 1 298 ? 15.199 4.707 -28.371 1.00 62.34 298 LEU A C 1
ATOM 2459 O O . LEU A 1 298 ? 14.984 3.842 -27.524 1.00 62.34 298 LEU A O 1
ATOM 2463 N N . CYS A 1 299 ? 15.469 5.972 -28.042 1.00 61.16 299 CYS A N 1
ATOM 2464 C CA . CYS A 1 299 ? 15.546 6.447 -26.656 1.00 61.16 299 CYS A CA 1
ATOM 2465 C C . CYS A 1 299 ? 14.203 6.305 -25.922 1.00 61.16 299 CYS A C 1
ATOM 2467 O O . CYS A 1 299 ? 14.155 5.886 -24.767 1.00 61.16 299 CYS A O 1
ATOM 2469 N N . MET A 1 300 ? 13.100 6.609 -26.606 1.00 52.72 300 MET A N 1
ATOM 2470 C CA . MET A 1 300 ? 11.748 6.496 -26.067 1.00 52.72 300 MET A CA 1
ATOM 2471 C C . MET A 1 300 ? 11.380 5.039 -25.764 1.00 52.72 300 MET A C 1
ATOM 2473 O O . MET A 1 300 ? 10.880 4.754 -24.682 1.00 52.72 300 MET A O 1
ATOM 2477 N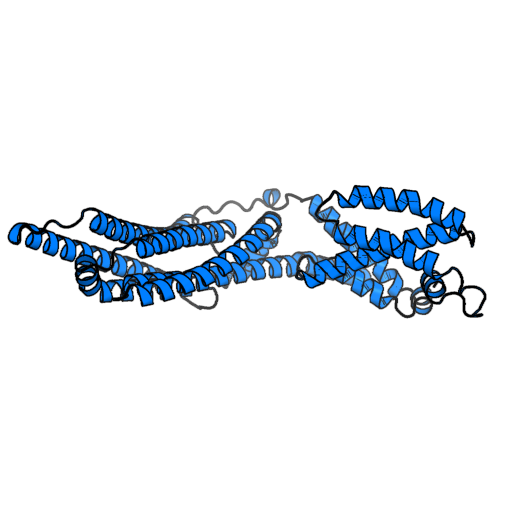 N . THR A 1 301 ? 11.709 4.082 -26.635 1.00 56.56 301 THR A N 1
ATOM 2478 C CA . THR A 1 301 ? 11.414 2.654 -26.397 1.00 56.56 301 THR A CA 1
ATOM 2479 C C . THR A 1 301 ? 12.193 2.014 -25.239 1.00 56.56 301 THR A C 1
ATOM 2481 O O . THR A 1 301 ? 11.867 0.893 -24.843 1.00 56.56 301 THR A O 1
ATOM 2484 N N . GLN A 1 302 ? 13.186 2.687 -24.657 1.00 55.44 302 GLN A N 1
ATOM 2485 C CA . GLN A 1 302 ? 14.008 2.134 -23.573 1.00 55.44 302 GLN A CA 1
ATOM 2486 C C . GLN A 1 302 ? 13.525 2.478 -22.159 1.00 55.44 302 GLN A C 1
ATOM 2488 O O . GLN A 1 302 ? 14.001 1.870 -21.205 1.00 55.44 302 GLN A O 1
ATOM 2493 N N . GLY A 1 303 ? 12.572 3.401 -21.999 1.00 50.56 303 GLY A N 1
ATOM 2494 C CA . GLY A 1 303 ? 12.020 3.735 -20.685 1.00 50.56 303 GLY A CA 1
ATOM 2495 C C . GLY A 1 303 ? 10.956 2.739 -20.209 1.00 50.56 303 GLY A C 1
ATOM 2496 O O . GLY A 1 303 ? 9.908 2.611 -20.838 1.00 50.56 303 GLY A O 1
ATOM 2497 N N . ASP A 1 304 ? 11.168 2.108 -19.051 1.00 45.84 304 ASP A N 1
ATOM 2498 C CA . ASP A 1 304 ? 10.164 1.274 -18.350 1.00 45.84 304 ASP A CA 1
ATOM 2499 C C . ASP A 1 304 ? 9.126 2.110 -17.560 1.00 45.84 304 ASP A C 1
ATOM 2501 O O . ASP A 1 304 ? 8.296 1.598 -16.799 1.00 45.84 304 ASP A O 1
ATOM 2505 N N . THR A 1 305 ? 9.168 3.436 -17.710 1.00 46.75 305 THR A N 1
ATOM 2506 C CA . THR A 1 305 ? 8.429 4.392 -16.876 1.00 46.75 305 THR A CA 1
ATOM 2507 C C . THR A 1 305 ? 7.141 4.931 -17.488 1.00 46.75 305 THR A C 1
ATOM 2509 O O . THR A 1 305 ? 6.445 5.693 -16.822 1.00 46.75 305 THR A O 1
ATOM 2512 N N . VAL A 1 306 ? 6.758 4.534 -18.701 1.00 45.84 306 VAL A N 1
ATOM 2513 C CA . VAL A 1 306 ? 5.650 5.190 -19.414 1.00 45.84 306 VAL A CA 1
ATOM 2514 C C . VAL A 1 306 ? 4.490 4.207 -19.612 1.00 45.84 306 VAL A C 1
ATOM 2516 O O . VAL A 1 306 ? 4.698 3.081 -20.049 1.00 45.84 306 VAL A O 1
ATOM 2519 N N . GLY A 1 307 ? 3.278 4.612 -19.208 1.00 53.66 307 GLY A N 1
ATOM 2520 C CA . GLY A 1 307 ? 2.108 3.744 -18.991 1.00 53.66 307 GLY A CA 1
ATOM 2521 C C . GLY A 1 307 ? 1.613 2.914 -20.189 1.00 53.66 307 GLY A C 1
ATOM 2522 O O . GLY A 1 307 ? 2.187 2.925 -21.272 1.00 53.66 307 GLY A O 1
ATOM 2523 N N . GLY A 1 308 ? 0.493 2.202 -20.003 1.00 51.97 308 GLY A N 1
ATOM 2524 C CA . GLY A 1 308 ? -0.030 1.200 -20.953 1.00 51.97 308 GLY A CA 1
ATOM 2525 C C . GLY A 1 308 ? -0.186 1.661 -22.414 1.00 51.97 308 GLY A C 1
ATOM 2526 O O . GLY A 1 308 ? -0.030 0.862 -23.333 1.00 51.97 308 GLY A O 1
ATOM 2527 N N . ALA A 1 309 ? -0.433 2.951 -22.660 1.00 48.84 309 ALA A N 1
ATOM 2528 C CA . ALA A 1 309 ? -0.475 3.507 -24.016 1.00 48.84 309 ALA A CA 1
ATOM 2529 C C . ALA A 1 309 ? 0.904 3.492 -24.701 1.00 48.84 309 ALA A C 1
ATOM 2531 O O . ALA A 1 309 ? 1.018 3.212 -25.890 1.00 48.84 309 ALA A O 1
ATOM 2532 N N . PHE A 1 310 ? 1.969 3.734 -23.944 1.00 57.41 310 PHE A N 1
ATOM 2533 C CA . PHE A 1 310 ? 3.326 3.809 -24.463 1.00 57.41 310 PHE A CA 1
ATOM 2534 C C . PHE A 1 310 ? 3.980 2.436 -24.595 1.00 57.41 310 PHE A C 1
ATOM 2536 O O . PHE A 1 310 ? 4.681 2.191 -25.573 1.00 57.41 310 PHE A O 1
ATOM 2543 N N . THR A 1 311 ? 3.684 1.497 -23.689 1.00 58.47 311 THR A N 1
ATOM 2544 C CA . THR A 1 311 ? 4.044 0.087 -23.907 1.00 58.47 311 THR A CA 1
ATOM 2545 C C . THR A 1 311 ? 3.386 -0.435 -25.183 1.00 58.47 311 THR A C 1
ATOM 2547 O O . THR A 1 311 ? 4.051 -1.064 -25.999 1.00 58.47 311 THR A O 1
ATOM 2550 N N . THR A 1 312 ? 2.125 -0.072 -25.434 1.00 64.31 312 THR A N 1
ATOM 2551 C CA . THR A 1 312 ? 1.429 -0.394 -26.688 1.00 64.31 312 THR A CA 1
ATOM 2552 C C . THR A 1 312 ? 2.115 0.243 -27.906 1.00 64.31 312 THR A C 1
ATOM 2554 O O . THR A 1 312 ? 2.292 -0.430 -28.921 1.00 64.31 312 THR A O 1
ATOM 2557 N N . ILE A 1 313 ? 2.567 1.501 -27.819 1.00 64.94 313 ILE A N 1
ATOM 2558 C CA . ILE A 1 313 ? 3.328 2.171 -28.894 1.00 64.94 313 ILE A CA 1
ATOM 2559 C C . ILE A 1 313 ? 4.690 1.500 -29.127 1.00 64.94 313 ILE A C 1
ATOM 2561 O O . ILE A 1 313 ? 5.037 1.233 -30.273 1.00 64.94 313 ILE A O 1
ATOM 2565 N N . LYS A 1 314 ? 5.436 1.164 -28.069 1.00 64.75 314 LYS A N 1
ATOM 2566 C CA . LYS A 1 314 ? 6.721 0.447 -28.144 1.00 64.75 314 LYS A CA 1
ATOM 2567 C C . LYS A 1 314 ? 6.558 -0.911 -28.819 1.00 64.75 314 LYS A C 1
ATOM 2569 O O . LYS A 1 314 ? 7.284 -1.223 -29.758 1.00 64.75 314 LYS A O 1
ATOM 2574 N N . MET A 1 315 ? 5.578 -1.695 -28.377 1.00 74.75 315 MET A N 1
ATOM 2575 C CA . MET A 1 315 ? 5.266 -2.995 -28.969 1.00 74.75 315 MET A CA 1
ATOM 2576 C C . MET A 1 315 ? 4.830 -2.858 -30.436 1.00 74.75 315 MET A C 1
ATOM 2578 O O . MET A 1 315 ? 5.243 -3.656 -31.276 1.00 74.75 315 MET A O 1
ATOM 2582 N N . ARG A 1 316 ? 4.067 -1.808 -30.778 1.00 75.19 316 ARG A N 1
ATOM 2583 C CA . ARG A 1 316 ? 3.715 -1.489 -32.169 1.00 75.19 316 ARG A CA 1
ATOM 2584 C C . ARG A 1 316 ? 4.948 -1.165 -33.004 1.00 75.19 316 ARG A C 1
ATOM 2586 O O . ARG A 1 316 ? 5.089 -1.746 -34.069 1.00 75.19 316 ARG A O 1
ATOM 2593 N N . LEU A 1 317 ? 5.839 -0.309 -32.508 1.00 73.50 317 LEU A N 1
ATOM 2594 C CA . LEU A 1 317 ? 7.034 0.134 -33.226 1.00 73.50 317 LEU A CA 1
ATOM 2595 C C . LEU A 1 317 ? 8.013 -1.019 -33.480 1.00 73.50 317 LEU A C 1
ATOM 2597 O O . LEU A 1 317 ? 8.482 -1.198 -34.603 1.00 73.50 317 LEU A O 1
ATOM 2601 N N . ILE A 1 318 ? 8.265 -1.842 -32.459 1.00 78.06 318 ILE A N 1
ATOM 2602 C CA . ILE A 1 318 ? 9.099 -3.046 -32.577 1.00 78.06 318 ILE A CA 1
ATOM 2603 C C . ILE A 1 318 ? 8.479 -4.020 -33.586 1.00 78.06 318 ILE A C 1
ATOM 2605 O O . ILE A 1 318 ? 9.180 -4.540 -34.452 1.00 78.06 318 ILE A O 1
ATOM 2609 N N . GLY A 1 319 ? 7.162 -4.233 -33.502 1.00 77.69 319 GLY A N 1
ATOM 2610 C CA . GLY A 1 319 ? 6.441 -5.109 -34.419 1.00 77.69 319 GLY A CA 1
ATOM 2611 C C . GLY A 1 319 ? 6.541 -4.632 -35.867 1.00 77.69 319 GLY A C 1
ATOM 2612 O O . GLY A 1 319 ? 6.913 -5.408 -36.744 1.00 77.69 319 GLY A O 1
ATOM 2613 N N . THR A 1 320 ? 6.290 -3.345 -36.117 1.00 77.44 320 THR A N 1
ATOM 2614 C CA . THR A 1 320 ? 6.406 -2.760 -37.460 1.00 77.44 320 THR A CA 1
ATOM 2615 C C . THR A 1 320 ? 7.827 -2.830 -38.002 1.00 77.44 320 THR A C 1
ATOM 2617 O O . THR A 1 320 ? 7.998 -3.102 -39.184 1.00 77.44 320 THR A O 1
ATOM 2620 N N . LEU A 1 321 ? 8.847 -2.641 -37.159 1.00 76.19 321 LEU A N 1
ATOM 2621 C CA . LEU A 1 321 ? 10.244 -2.693 -37.588 1.00 76.19 321 LEU A CA 1
ATOM 2622 C C . LEU A 1 321 ? 10.639 -4.105 -38.037 1.00 76.19 321 LEU A C 1
ATOM 2624 O O . LEU A 1 321 ? 11.124 -4.274 -39.152 1.00 76.19 321 LEU A O 1
ATOM 2628 N N . PHE A 1 322 ? 10.367 -5.128 -37.222 1.00 76.25 322 PHE A N 1
ATOM 2629 C CA . PHE A 1 322 ? 10.647 -6.516 -37.604 1.00 76.25 322 PHE A CA 1
ATOM 2630 C C . PHE A 1 322 ? 9.859 -6.949 -38.840 1.00 76.25 322 PHE A C 1
ATOM 2632 O O . PHE A 1 322 ? 10.409 -7.588 -39.735 1.00 76.25 322 PHE A O 1
ATOM 2639 N N . GLY A 1 323 ? 8.584 -6.566 -38.908 1.00 77.38 323 GLY A N 1
ATOM 2640 C CA . GLY A 1 323 ? 7.755 -6.852 -40.067 1.00 77.38 323 GLY A CA 1
ATOM 2641 C C . GLY A 1 323 ? 8.260 -6.170 -41.342 1.00 77.38 323 GLY A C 1
ATOM 2642 O O . GLY A 1 323 ? 8.295 -6.807 -42.389 1.00 77.38 323 GLY A O 1
ATOM 2643 N N . ALA A 1 324 ? 8.719 -4.917 -41.263 1.00 75.31 324 ALA A N 1
ATOM 2644 C CA . ALA A 1 324 ? 9.311 -4.202 -42.395 1.00 75.31 324 ALA A CA 1
ATOM 2645 C C . ALA A 1 324 ? 10.650 -4.815 -42.841 1.00 75.31 324 ALA A C 1
ATOM 2647 O O . ALA A 1 324 ? 10.882 -4.965 -44.039 1.00 75.31 324 ALA A O 1
ATOM 2648 N N . MET A 1 325 ? 11.498 -5.246 -41.898 1.00 74.81 325 MET A N 1
ATOM 2649 C CA . MET A 1 325 ? 12.740 -5.962 -42.218 1.00 74.81 325 MET A CA 1
ATOM 2650 C C . MET A 1 325 ? 12.456 -7.257 -42.987 1.00 74.81 325 MET A C 1
ATOM 2652 O O . MET A 1 325 ? 13.087 -7.513 -44.012 1.00 74.81 325 MET A O 1
ATOM 2656 N N . TRP A 1 326 ? 11.480 -8.055 -42.540 1.00 83.44 326 TRP A N 1
ATOM 2657 C CA . TRP A 1 326 ? 11.105 -9.276 -43.256 1.00 83.44 326 TRP A CA 1
ATOM 2658 C C . TRP A 1 326 ? 10.452 -8.987 -44.613 1.00 83.44 326 TRP A C 1
ATOM 2660 O O . TRP A 1 326 ? 10.691 -9.709 -45.585 1.00 83.44 326 TRP A O 1
ATOM 2670 N N . ALA A 1 327 ? 9.669 -7.907 -44.706 1.00 78.56 327 ALA A N 1
ATOM 2671 C CA . ALA A 1 327 ? 9.091 -7.453 -45.967 1.00 78.56 327 ALA A CA 1
ATOM 2672 C C . ALA A 1 327 ? 10.186 -7.172 -47.001 1.00 78.56 327 ALA A C 1
ATOM 2674 O O . ALA A 1 327 ? 10.094 -7.650 -48.129 1.00 78.56 327 ALA A O 1
ATOM 2675 N N . TYR A 1 328 ? 11.246 -6.477 -46.582 1.00 74.56 328 TYR A N 1
ATOM 2676 C CA . TYR A 1 328 ? 12.398 -6.150 -47.416 1.00 74.56 328 TYR A CA 1
ATOM 2677 C C . TYR A 1 328 ? 13.189 -7.391 -47.855 1.00 74.56 328 TYR A C 1
ATOM 2679 O O . TYR A 1 328 ? 13.525 -7.528 -49.030 1.00 74.56 328 TYR A O 1
ATOM 2687 N N . VAL A 1 329 ? 13.429 -8.345 -46.947 1.00 76.19 329 VAL A N 1
ATOM 2688 C CA . VAL A 1 329 ? 14.068 -9.632 -47.292 1.00 76.19 329 VAL A CA 1
ATOM 2689 C C . VAL A 1 329 ? 13.236 -10.401 -48.320 1.00 76.19 329 VAL A C 1
ATOM 2691 O O . VAL A 1 329 ? 13.774 -10.929 -49.296 1.00 76.19 329 VAL A O 1
ATOM 2694 N N . THR A 1 330 ? 11.917 -10.429 -48.123 1.00 79.19 330 THR A N 1
ATOM 2695 C CA . THR A 1 330 ? 10.979 -11.063 -49.055 1.00 79.19 330 THR A CA 1
ATOM 2696 C C . THR A 1 330 ? 11.020 -10.371 -50.416 1.00 79.19 330 THR A C 1
ATOM 2698 O O . THR A 1 330 ? 11.088 -11.053 -51.431 1.00 79.19 330 THR A O 1
ATOM 2701 N N . TYR A 1 331 ? 11.054 -9.038 -50.441 1.00 76.31 331 TYR A N 1
ATOM 2702 C CA . TYR A 1 331 ? 11.160 -8.247 -51.665 1.00 76.31 331 TYR A CA 1
ATOM 2703 C C . TYR A 1 331 ? 12.433 -8.568 -52.457 1.00 76.31 331 TYR A C 1
ATOM 2705 O O . TYR A 1 331 ? 12.347 -8.902 -53.638 1.00 76.31 331 TYR A O 1
ATOM 2713 N N . LEU A 1 332 ? 13.599 -8.541 -51.802 1.00 76.94 332 LEU A N 1
ATOM 2714 C CA . LEU A 1 332 ? 14.879 -8.837 -52.454 1.00 76.94 332 LEU A CA 1
ATOM 2715 C C . LEU A 1 332 ? 14.938 -10.257 -53.027 1.00 76.94 332 LEU A C 1
ATOM 2717 O O . LEU A 1 332 ? 15.587 -10.481 -54.044 1.00 76.94 332 LEU A O 1
ATOM 2721 N N . SER A 1 333 ? 14.272 -11.211 -52.375 1.00 77.94 333 SER A N 1
ATOM 2722 C CA . SER A 1 333 ? 14.364 -12.627 -52.740 1.00 77.94 333 SER A CA 1
ATOM 2723 C C . SER A 1 333 ? 13.302 -13.062 -53.753 1.00 77.94 333 SER A C 1
ATOM 2725 O O . SER A 1 333 ? 13.579 -13.877 -54.628 1.00 77.94 333 SER A O 1
ATOM 2727 N N . ALA A 1 334 ? 12.070 -12.565 -53.616 1.00 80.50 334 ALA A N 1
ATOM 2728 C CA . ALA A 1 334 ? 10.928 -12.987 -54.426 1.00 80.50 334 ALA A CA 1
ATOM 2729 C C . ALA A 1 334 ? 10.692 -12.096 -55.656 1.00 80.50 334 ALA A C 1
ATOM 2731 O O . ALA A 1 334 ? 9.970 -12.508 -56.565 1.00 80.50 334 ALA A O 1
ATOM 2732 N N . GLY A 1 335 ? 11.283 -10.894 -55.707 1.00 78.12 335 GLY A N 1
ATOM 2733 C CA . GLY A 1 335 ? 11.050 -9.949 -56.799 1.00 78.12 335 GLY A CA 1
ATOM 2734 C C . GLY A 1 335 ? 9.567 -9.596 -56.912 1.00 78.12 335 GLY A C 1
ATOM 2735 O O . GLY A 1 335 ? 8.920 -9.381 -55.891 1.00 78.12 335 GLY A O 1
ATOM 2736 N N . ASN A 1 336 ? 9.010 -9.551 -58.129 1.00 77.62 336 ASN A N 1
ATOM 2737 C CA . ASN A 1 336 ? 7.590 -9.248 -58.397 1.00 77.62 336 ASN A CA 1
ATOM 2738 C C . ASN A 1 336 ? 6.662 -10.477 -58.396 1.00 77.62 336 ASN A C 1
ATOM 2740 O O . ASN A 1 336 ? 5.449 -10.329 -58.539 1.00 77.62 336 ASN A O 1
ATOM 2744 N N . ASP A 1 337 ? 7.199 -11.679 -58.187 1.00 79.38 337 ASP A N 1
ATOM 2745 C CA . ASP A 1 337 ? 6.419 -12.910 -58.275 1.00 79.38 337 ASP A CA 1
ATOM 2746 C C . ASP A 1 337 ? 5.529 -13.099 -57.034 1.00 79.38 337 ASP A C 1
ATOM 2748 O O . ASP A 1 337 ? 6.006 -13.350 -55.918 1.00 79.38 337 ASP A O 1
ATOM 2752 N N . LEU A 1 338 ? 4.208 -13.039 -57.233 1.00 77.44 338 LEU A N 1
ATOM 2753 C CA . LEU A 1 338 ? 3.206 -13.217 -56.173 1.00 77.44 338 LEU A CA 1
ATOM 2754 C C . LEU A 1 338 ? 3.373 -14.562 -55.448 1.00 77.44 338 LEU A C 1
ATOM 2756 O O . LEU A 1 338 ? 3.401 -14.609 -54.219 1.00 77.44 338 LEU A O 1
ATOM 2760 N N . PHE A 1 339 ? 3.536 -15.657 -56.196 1.00 83.81 339 PHE A N 1
ATOM 2761 C CA . PHE A 1 339 ? 3.662 -16.998 -55.617 1.00 83.81 339 PHE A CA 1
ATOM 2762 C C . PHE A 1 339 ? 4.921 -17.147 -54.754 1.00 83.81 339 PHE A C 1
ATOM 2764 O O . PHE A 1 339 ? 4.849 -17.695 -53.655 1.00 83.81 339 PHE A O 1
ATOM 2771 N N . ARG A 1 340 ? 6.061 -16.597 -55.193 1.00 81.12 340 ARG A N 1
ATOM 2772 C CA . ARG A 1 340 ? 7.305 -16.606 -54.403 1.00 81.12 340 ARG A CA 1
ATOM 2773 C C . ARG A 1 340 ? 7.184 -15.746 -53.147 1.00 81.12 340 ARG A C 1
ATOM 2775 O O . ARG A 1 340 ? 7.664 -16.144 -52.089 1.00 81.12 340 ARG A O 1
ATOM 2782 N N . THR A 1 341 ? 6.489 -14.615 -53.246 1.00 80.50 341 THR A N 1
ATOM 2783 C CA . THR A 1 341 ? 6.198 -13.741 -52.102 1.00 80.50 341 THR A CA 1
ATOM 2784 C C . THR A 1 341 ? 5.370 -14.478 -51.047 1.00 80.50 341 THR A C 1
ATOM 2786 O O . THR A 1 341 ? 5.725 -14.465 -49.871 1.00 80.50 341 THR A O 1
ATOM 2789 N N . ILE A 1 342 ? 4.309 -15.184 -51.456 1.00 81.19 342 ILE A N 1
ATOM 2790 C CA . ILE A 1 342 ? 3.462 -15.973 -50.544 1.00 81.19 342 ILE A CA 1
ATOM 2791 C C . ILE A 1 342 ? 4.274 -17.086 -49.867 1.00 81.19 342 ILE A C 1
ATOM 2793 O O . ILE A 1 342 ? 4.200 -17.245 -48.648 1.00 81.19 342 ILE A O 1
ATOM 2797 N N . ILE A 1 343 ? 5.099 -17.811 -50.630 1.00 86.12 343 ILE A N 1
ATOM 2798 C CA . ILE A 1 343 ? 5.960 -18.876 -50.093 1.00 86.12 343 ILE A CA 1
ATOM 2799 C C . ILE A 1 343 ? 6.931 -18.321 -49.040 1.00 86.12 343 ILE A C 1
ATOM 2801 O O . ILE A 1 343 ? 7.089 -18.926 -47.984 1.00 86.12 343 ILE A O 1
ATOM 2805 N N . MET A 1 344 ? 7.528 -17.150 -49.274 1.00 82.81 344 MET A N 1
ATOM 2806 C CA . MET A 1 344 ? 8.476 -16.515 -48.343 1.00 82.81 344 MET A CA 1
ATOM 2807 C C . MET A 1 344 ? 7.815 -15.909 -47.093 1.00 82.81 344 MET A C 1
ATOM 2809 O O . MET A 1 344 ? 8.464 -15.760 -46.056 1.00 82.81 344 MET A O 1
ATOM 2813 N N . LEU A 1 345 ? 6.518 -15.595 -47.144 1.00 82.12 345 LEU A N 1
ATOM 2814 C CA . LEU A 1 345 ? 5.757 -15.151 -45.972 1.00 82.12 345 LEU A CA 1
ATOM 2815 C C . LEU A 1 345 ? 5.360 -16.318 -45.055 1.00 82.12 345 LEU A C 1
ATOM 2817 O O . LEU A 1 345 ? 5.222 -16.120 -43.848 1.00 82.12 345 LEU A O 1
ATOM 2821 N N . CYS A 1 346 ? 5.216 -17.536 -45.587 1.00 84.56 346 CYS A N 1
ATOM 2822 C CA . CYS A 1 346 ? 4.773 -18.708 -44.822 1.00 84.56 346 CYS A CA 1
ATOM 2823 C C . CYS A 1 346 ? 5.669 -19.027 -43.601 1.00 84.56 346 CYS A C 1
ATOM 2825 O O . CYS A 1 346 ? 5.134 -19.148 -42.494 1.00 84.56 346 CYS A O 1
ATOM 2827 N N . PRO A 1 347 ? 7.013 -19.095 -43.730 1.00 82.38 347 PRO A N 1
ATOM 2828 C CA . PRO A 1 347 ? 7.912 -19.310 -42.593 1.00 82.38 347 PRO A CA 1
ATOM 2829 C C . PRO A 1 347 ? 7.815 -18.214 -41.524 1.00 82.38 347 PRO A C 1
ATOM 2831 O O . PRO A 1 347 ? 7.862 -18.505 -40.329 1.00 82.38 347 PRO A O 1
ATOM 2834 N N . TRP A 1 348 ? 7.624 -16.959 -41.938 1.00 87.12 348 TRP A N 1
ATOM 2835 C CA . TRP A 1 348 ? 7.469 -15.829 -41.020 1.00 87.12 348 TRP A CA 1
ATOM 2836 C C . TRP A 1 348 ? 6.163 -15.896 -40.240 1.00 87.12 348 TRP A C 1
ATOM 2838 O O . TRP A 1 348 ? 6.154 -15.703 -39.026 1.00 87.12 348 TRP A O 1
ATOM 2848 N N . MET A 1 349 ? 5.066 -16.250 -40.911 1.00 82.62 349 MET A N 1
ATOM 2849 C CA . MET A 1 349 ? 3.775 -16.453 -40.256 1.00 82.62 349 MET A CA 1
ATOM 2850 C C . MET A 1 349 ? 3.826 -17.600 -39.246 1.00 82.62 349 MET A C 1
ATOM 2852 O O . MET A 1 349 ? 3.253 -17.477 -38.163 1.00 82.62 349 MET A O 1
ATOM 2856 N N . PHE A 1 350 ? 4.554 -18.677 -39.549 1.00 79.50 350 PHE A N 1
ATOM 2857 C CA . PHE A 1 350 ? 4.767 -19.777 -38.609 1.00 79.50 350 PHE A CA 1
ATOM 2858 C C . PHE A 1 350 ? 5.601 -19.339 -37.394 1.00 79.50 350 PHE A C 1
ATOM 2860 O O . PHE A 1 350 ? 5.215 -19.591 -36.251 1.00 79.50 350 PHE A O 1
ATOM 2867 N N . PHE A 1 351 ? 6.694 -18.603 -37.622 1.00 83.19 351 PHE A N 1
ATOM 2868 C CA . PHE A 1 351 ? 7.525 -18.034 -36.559 1.00 83.19 351 PHE A CA 1
ATOM 2869 C C . PHE A 1 351 ? 6.738 -17.071 -35.654 1.00 83.19 351 PHE A C 1
ATOM 2871 O O . PHE A 1 351 ? 6.785 -17.183 -34.427 1.00 83.19 351 PHE A O 1
ATOM 2878 N N . CYS A 1 352 ? 5.954 -16.160 -36.236 1.00 79.62 352 CYS A N 1
ATOM 2879 C CA . CYS A 1 352 ? 5.074 -15.277 -35.477 1.00 79.62 352 CYS A CA 1
ATOM 2880 C C . CYS A 1 352 ? 3.971 -16.062 -34.745 1.00 79.62 352 CYS A C 1
ATOM 2882 O O . CYS A 1 352 ? 3.665 -15.762 -33.594 1.00 79.62 352 CYS A O 1
ATOM 2884 N N . GLY A 1 353 ? 3.403 -17.103 -35.355 1.00 71.44 353 GLY A N 1
ATOM 2885 C CA . GLY A 1 353 ? 2.448 -17.994 -34.692 1.00 71.44 353 GLY A CA 1
ATOM 2886 C C . GLY A 1 353 ? 3.027 -18.621 -33.421 1.00 71.44 353 GLY A C 1
ATOM 2887 O O . GLY A 1 353 ? 2.394 -18.565 -32.367 1.00 71.44 353 GLY A O 1
ATOM 2888 N N . TYR A 1 354 ? 4.263 -19.121 -33.493 1.00 77.06 354 TYR A N 1
ATOM 2889 C CA . TYR A 1 354 ? 4.985 -19.665 -32.342 1.00 77.06 354 TYR A CA 1
ATOM 2890 C C . TYR A 1 354 ? 5.263 -18.598 -31.272 1.00 77.06 354 TYR A C 1
ATOM 2892 O O . TYR A 1 354 ? 4.944 -18.786 -30.098 1.00 77.06 354 TYR A O 1
ATOM 2900 N N . MET A 1 355 ? 5.784 -17.432 -31.667 1.00 67.69 355 MET A N 1
ATOM 2901 C CA . MET A 1 355 ? 6.107 -16.343 -30.734 1.00 67.69 355 MET A CA 1
ATOM 2902 C C . MET A 1 355 ? 4.872 -15.758 -30.030 1.00 67.69 355 MET A C 1
ATOM 2904 O O . MET A 1 355 ? 4.989 -15.212 -28.931 1.00 67.69 355 MET A O 1
ATOM 2908 N N . LYS A 1 356 ? 3.677 -15.898 -30.617 1.00 68.75 356 LYS A N 1
ATOM 2909 C CA . LYS A 1 356 ? 2.406 -15.469 -30.014 1.00 68.75 356 LYS A CA 1
ATOM 2910 C C . LYS A 1 356 ? 2.022 -16.285 -28.772 1.00 68.75 356 LYS A C 1
ATOM 2912 O O . LYS A 1 356 ? 1.245 -15.790 -27.958 1.00 68.75 356 LYS A O 1
ATOM 2917 N N . LEU A 1 357 ? 2.585 -17.483 -28.589 1.00 68.19 357 LEU A N 1
ATOM 2918 C CA . LEU A 1 357 ? 2.375 -18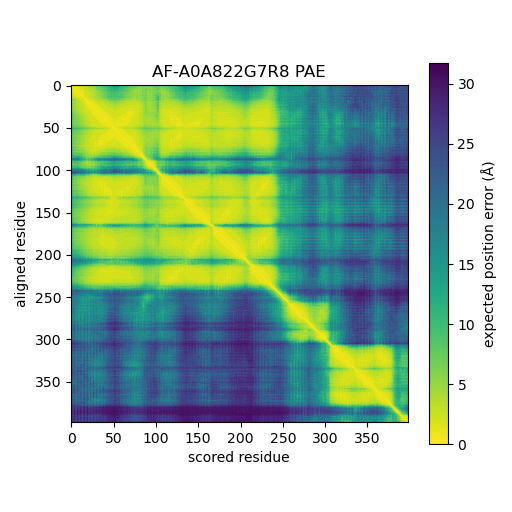.302 -27.388 1.00 68.19 357 LEU A CA 1
ATOM 2919 C C . LEU A 1 357 ? 2.968 -17.658 -26.121 1.00 68.19 357 LEU A C 1
ATOM 2921 O O . LEU A 1 357 ? 2.582 -18.025 -25.013 1.00 68.19 357 LEU A O 1
ATOM 2925 N N . TYR A 1 358 ? 3.856 -16.668 -26.264 1.00 69.56 358 TYR A N 1
ATOM 2926 C CA . TYR A 1 358 ? 4.408 -15.908 -25.145 1.00 69.56 358 TYR A CA 1
ATOM 2927 C C . TYR A 1 358 ? 3.537 -14.672 -24.835 1.00 69.56 358 TYR A C 1
ATOM 2929 O O . TYR A 1 358 ? 3.509 -13.727 -25.633 1.00 69.56 358 TYR A O 1
ATOM 2937 N N . PRO A 1 359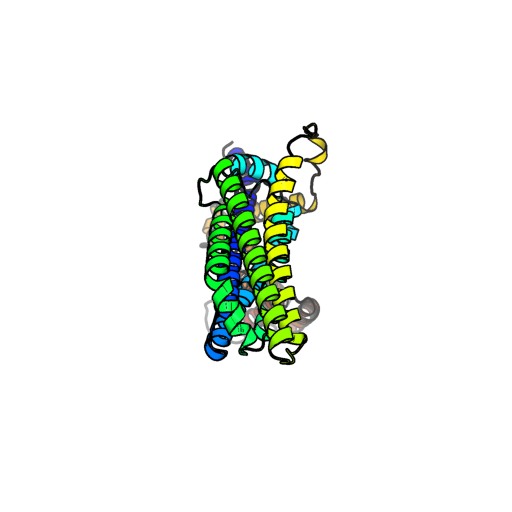 ? 2.875 -14.599 -23.656 1.00 61.62 359 PRO A N 1
ATOM 2938 C CA . PRO A 1 359 ? 1.882 -13.560 -23.339 1.00 61.62 359 PRO A CA 1
ATOM 2939 C C . PRO A 1 359 ? 2.416 -12.126 -23.422 1.00 61.62 359 PRO A C 1
ATOM 2941 O O . PRO A 1 359 ? 1.676 -11.191 -23.715 1.00 61.62 359 PRO A O 1
ATOM 2944 N N . GLN A 1 360 ? 3.716 -11.950 -23.187 1.00 68.69 360 GLN A N 1
ATOM 2945 C CA . GLN A 1 360 ? 4.375 -10.645 -23.198 1.00 68.69 360 GLN A CA 1
ATOM 2946 C C . GLN A 1 360 ? 4.566 -10.072 -24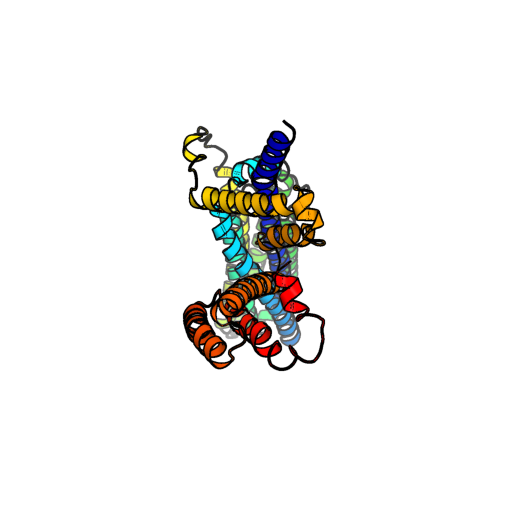.612 1.00 68.69 360 GLN A C 1
ATOM 2948 O O . GLN A 1 360 ? 4.722 -8.864 -24.750 1.00 68.69 360 GLN A O 1
ATOM 2953 N N . TRP A 1 361 ? 4.533 -10.901 -25.662 1.00 75.69 361 TRP A N 1
ATOM 2954 C CA . TRP A 1 361 ? 4.862 -10.498 -27.039 1.00 75.69 361 TRP A CA 1
ATOM 2955 C C . TRP A 1 361 ? 3.669 -10.515 -27.995 1.00 75.69 361 TRP A C 1
ATOM 2957 O O . TRP A 1 361 ? 3.803 -10.087 -29.142 1.00 75.69 361 TRP A O 1
ATOM 2967 N N . GLY A 1 362 ? 2.494 -10.962 -27.539 1.00 70.12 362 GLY A N 1
ATOM 2968 C CA . GLY A 1 362 ? 1.342 -11.221 -28.408 1.00 70.12 362 GLY A CA 1
ATOM 2969 C C . GLY A 1 362 ? 0.959 -10.044 -29.312 1.00 70.12 362 GLY A C 1
ATOM 2970 O O . GLY A 1 362 ? 0.714 -10.235 -30.505 1.00 70.12 362 GLY A O 1
ATOM 2971 N N . TYR A 1 363 ? 0.968 -8.816 -28.784 1.00 76.19 363 TYR A N 1
ATOM 2972 C CA . TYR A 1 363 ? 0.630 -7.620 -29.563 1.00 76.19 363 TYR A CA 1
ATOM 2973 C C . TYR A 1 363 ? 1.715 -7.254 -30.594 1.00 76.19 363 TYR A C 1
ATOM 2975 O O . TYR A 1 363 ? 1.401 -7.050 -31.766 1.00 76.19 363 TYR A O 1
ATOM 2983 N N . THR A 1 364 ? 2.993 -7.259 -30.198 1.00 81.88 364 THR A N 1
ATOM 2984 C CA . THR A 1 364 ? 4.151 -7.012 -31.084 1.00 81.88 364 THR A CA 1
ATOM 2985 C C . THR A 1 364 ? 4.180 -7.978 -32.256 1.00 81.88 364 THR A C 1
ATOM 2987 O O . THR A 1 364 ? 4.351 -7.577 -33.403 1.00 81.88 364 THR A O 1
ATOM 2990 N N . VAL A 1 365 ? 3.984 -9.261 -31.962 1.00 80.31 365 VAL A N 1
ATOM 2991 C CA . VAL A 1 365 ? 4.060 -10.351 -32.933 1.00 80.31 365 VAL A CA 1
ATOM 2992 C C . VAL A 1 365 ? 2.901 -10.294 -33.922 1.00 80.31 365 VAL A C 1
ATOM 2994 O O . VAL A 1 365 ? 3.096 -10.534 -35.108 1.00 80.31 365 VAL A O 1
ATOM 2997 N N . THR A 1 366 ? 1.712 -9.896 -33.462 1.00 76.88 366 THR A N 1
ATOM 2998 C CA . THR A 1 366 ? 0.561 -9.678 -34.350 1.00 76.88 366 THR A CA 1
ATOM 2999 C C . THR A 1 366 ? 0.859 -8.572 -35.364 1.00 76.88 366 THR A C 1
ATOM 3001 O O . THR A 1 366 ? 0.585 -8.733 -36.548 1.00 76.88 366 THR A O 1
ATOM 3004 N N . ILE A 1 367 ? 1.485 -7.478 -34.928 1.00 79.94 367 ILE A N 1
ATOM 3005 C CA . ILE A 1 367 ? 1.863 -6.366 -35.811 1.00 79.94 367 ILE A CA 1
ATOM 3006 C C . ILE A 1 367 ? 3.005 -6.772 -36.754 1.00 79.94 367 ILE A C 1
ATOM 3008 O O . ILE A 1 367 ? 2.948 -6.468 -37.946 1.00 79.94 367 ILE A O 1
ATOM 3012 N N . ALA A 1 368 ? 3.999 -7.511 -36.256 1.00 82.69 368 ALA A N 1
ATOM 3013 C CA . ALA A 1 368 ? 5.113 -8.027 -37.054 1.00 82.69 368 ALA A CA 1
ATOM 3014 C C . ALA A 1 368 ? 4.676 -9.020 -38.140 1.00 82.69 368 ALA A C 1
ATOM 3016 O O . ALA A 1 368 ? 5.239 -9.012 -39.231 1.00 82.69 368 ALA A O 1
ATOM 3017 N N . ALA A 1 369 ? 3.662 -9.844 -37.870 1.00 81.25 369 ALA A N 1
ATOM 3018 C CA . ALA A 1 369 ? 3.086 -10.768 -38.844 1.00 81.25 369 ALA A CA 1
ATOM 3019 C C . ALA A 1 369 ? 2.334 -10.031 -39.965 1.00 81.25 369 ALA A C 1
ATOM 3021 O O . ALA A 1 369 ? 2.404 -10.406 -41.131 1.00 81.25 369 ALA A O 1
ATOM 3022 N N . LEU A 1 370 ? 1.629 -8.955 -39.608 1.00 78.62 370 LEU A N 1
ATOM 3023 C CA . LEU A 1 370 ? 0.700 -8.255 -40.496 1.00 78.62 370 LEU A CA 1
ATOM 3024 C C . LEU A 1 370 ? 1.413 -7.236 -41.404 1.00 78.62 370 LEU A C 1
ATOM 3026 O O . LEU A 1 370 ? 1.056 -7.067 -42.567 1.00 78.62 370 LEU A O 1
ATOM 3030 N N . THR A 1 371 ? 2.468 -6.596 -40.900 1.00 79.19 371 THR A N 1
ATOM 3031 C CA . THR A 1 371 ? 3.236 -5.571 -41.628 1.00 79.19 371 THR A CA 1
ATOM 3032 C C . THR A 1 371 ? 3.804 -6.044 -42.982 1.00 79.19 371 THR A C 1
ATOM 3034 O O . THR A 1 371 ? 3.563 -5.357 -43.973 1.00 79.19 371 THR A O 1
ATOM 3037 N N . PRO A 1 372 ? 4.503 -7.192 -43.110 1.00 74.81 372 PRO A N 1
ATOM 3038 C CA . PRO A 1 372 ? 5.071 -7.614 -44.393 1.00 74.81 372 PRO A CA 1
ATOM 3039 C C . PRO A 1 372 ? 4.011 -8.017 -45.416 1.00 74.81 372 PRO A C 1
ATOM 3041 O O . PRO A 1 372 ? 4.229 -7.852 -46.613 1.00 74.81 372 PRO A O 1
ATOM 3044 N N . ILE A 1 373 ? 2.852 -8.490 -44.952 1.00 77.25 373 ILE A N 1
ATOM 3045 C CA . ILE A 1 373 ? 1.692 -8.772 -45.800 1.00 77.25 373 ILE A CA 1
ATOM 3046 C C . ILE A 1 373 ? 1.190 -7.466 -46.420 1.00 77.25 373 ILE A C 1
ATOM 3048 O O . ILE A 1 373 ? 1.060 -7.388 -47.636 1.00 77.25 373 ILE A O 1
ATOM 3052 N N . ILE A 1 374 ? 0.977 -6.424 -45.607 1.00 73.75 374 ILE A N 1
ATOM 3053 C CA . ILE A 1 374 ? 0.540 -5.106 -46.098 1.00 73.75 374 ILE A CA 1
ATOM 3054 C C . ILE A 1 374 ? 1.553 -4.531 -47.091 1.00 73.75 374 ILE A C 1
ATOM 3056 O O . ILE A 1 374 ? 1.163 -4.083 -48.166 1.00 73.75 374 ILE A O 1
ATOM 3060 N N . VAL A 1 375 ? 2.843 -4.554 -46.746 1.00 74.12 375 VAL A N 1
ATOM 3061 C CA . VAL A 1 375 ? 3.899 -3.943 -47.567 1.00 74.12 375 VAL A CA 1
ATOM 3062 C C . VAL A 1 375 ? 4.059 -4.666 -48.909 1.00 74.12 375 VAL A C 1
ATOM 3064 O O . VAL A 1 375 ? 4.122 -4.010 -49.946 1.00 74.12 375 VAL A O 1
ATOM 3067 N N . ASN A 1 376 ? 4.087 -6.003 -48.919 1.00 70.94 376 ASN A N 1
ATOM 3068 C CA . ASN A 1 376 ? 4.348 -6.765 -50.143 1.00 70.94 376 ASN A CA 1
ATOM 3069 C C . ASN A 1 376 ? 3.097 -7.038 -50.989 1.00 70.94 376 ASN A C 1
ATOM 3071 O O . ASN A 1 376 ? 3.211 -7.074 -52.213 1.00 70.94 376 ASN A O 1
ATOM 3075 N N . LEU A 1 377 ? 1.915 -7.216 -50.383 1.00 67.44 377 LEU A N 1
ATOM 3076 C CA . LEU A 1 377 ? 0.664 -7.395 -51.136 1.00 67.44 377 LEU A CA 1
ATOM 3077 C C . LEU A 1 377 ? 0.058 -6.064 -51.576 1.00 67.44 377 LEU A C 1
ATOM 3079 O O . LEU A 1 377 ? -0.501 -6.003 -52.663 1.00 67.44 377 LEU A O 1
ATOM 3083 N N . GLY A 1 378 ? 0.235 -4.982 -50.807 1.00 63.56 378 GLY A N 1
ATOM 3084 C CA . GLY A 1 378 ? -0.166 -3.633 -51.230 1.00 63.56 378 GLY A CA 1
ATOM 3085 C C . GLY A 1 378 ? 0.536 -3.159 -52.511 1.00 63.56 378 GLY A C 1
ATOM 3086 O O . GLY A 1 378 ? 0.079 -2.225 -53.160 1.00 63.56 378 GLY A O 1
ATOM 3087 N N . ARG A 1 379 ? 1.619 -3.839 -52.907 1.00 61.69 379 ARG A N 1
ATOM 3088 C CA . ARG A 1 379 ? 2.379 -3.589 -54.134 1.00 61.69 379 ARG A CA 1
ATOM 3089 C C . ARG A 1 379 ? 1.743 -4.182 -55.402 1.00 61.69 379 ARG A C 1
ATOM 3091 O O . ARG A 1 379 ? 1.977 -3.658 -56.488 1.00 61.69 379 ARG A O 1
ATOM 3098 N N . LEU A 1 380 ? 0.960 -5.256 -55.294 1.00 54.94 380 LEU A N 1
ATOM 3099 C CA . LEU A 1 380 ? 0.434 -6.034 -56.429 1.00 54.94 380 LEU A CA 1
ATOM 3100 C C . LEU A 1 380 ? -1.082 -5.748 -56.534 1.00 54.94 380 LEU A C 1
ATOM 3102 O O . LEU A 1 380 ? -1.797 -6.265 -55.679 1.00 54.94 380 LEU A O 1
ATOM 3106 N N . PRO A 1 381 ? -1.614 -4.902 -57.457 1.00 51.81 381 PRO A N 1
ATOM 3107 C CA . PRO A 1 381 ? -1.236 -4.657 -58.857 1.00 51.81 381 PRO A CA 1
ATOM 3108 C C . PRO A 1 381 ? -1.119 -3.150 -59.219 1.00 51.81 381 PRO A C 1
ATOM 3110 O O . PRO A 1 381 ? -1.512 -2.728 -60.303 1.00 51.81 381 PRO A O 1
ATOM 3113 N N . PHE A 1 382 ? -0.618 -2.311 -58.307 1.00 47.56 382 PHE A N 1
ATOM 3114 C CA . PHE A 1 382 ? -0.457 -0.863 -58.549 1.00 47.56 382 PHE A CA 1
ATOM 3115 C C . PHE A 1 382 ? 0.952 -0.460 -59.001 1.00 47.56 382 PHE A C 1
ATOM 3117 O O . PHE A 1 382 ? 1.177 0.707 -59.310 1.00 47.56 382 PHE A O 1
ATOM 3124 N N . ALA A 1 383 ? 1.894 -1.406 -59.057 1.00 47.31 383 ALA A N 1
ATOM 3125 C CA . ALA A 1 383 ? 3.266 -1.142 -59.489 1.00 47.31 383 ALA A CA 1
ATOM 3126 C C . ALA A 1 383 ? 3.375 -0.692 -60.961 1.00 47.31 383 ALA A C 1
ATOM 3128 O O . ALA A 1 383 ? 4.320 0.015 -61.292 1.00 47.31 383 ALA A O 1
ATOM 3129 N N . ASP A 1 384 ? 2.398 -1.035 -61.810 1.00 46.22 384 ASP A N 1
ATOM 3130 C CA . ASP A 1 384 ? 2.476 -0.778 -63.256 1.00 46.22 384 ASP A CA 1
ATOM 3131 C C . ASP A 1 384 ? 1.713 0.485 -63.714 1.00 46.22 384 ASP A C 1
ATOM 3133 O O . ASP A 1 384 ? 1.857 0.907 -64.858 1.00 46.22 384 ASP A O 1
ATOM 3137 N N . LEU A 1 385 ? 0.902 1.112 -62.849 1.00 48.38 385 LEU A N 1
ATOM 3138 C CA . LEU A 1 385 ? 0.001 2.223 -63.226 1.00 48.38 385 LEU A CA 1
ATOM 3139 C C . LEU A 1 385 ? 0.459 3.612 -62.756 1.00 48.38 385 LEU A C 1
ATOM 3141 O O . LEU A 1 385 ? -0.093 4.617 -63.203 1.00 48.38 385 LEU A O 1
ATOM 3145 N N . LEU A 1 386 ? 1.467 3.697 -61.887 1.00 47.59 386 LEU A N 1
ATOM 3146 C CA . LEU A 1 386 ? 2.043 4.963 -61.435 1.00 47.59 386 LEU A CA 1
ATOM 3147 C C . LEU A 1 386 ? 3.572 4.895 -61.573 1.00 47.59 386 LEU A C 1
ATOM 3149 O O . LEU A 1 386 ? 4.190 4.065 -60.914 1.00 47.59 386 LEU A O 1
ATOM 3153 N N . PRO A 1 387 ? 4.214 5.783 -62.361 1.00 46.22 387 PRO A N 1
ATOM 3154 C CA . PRO A 1 387 ? 5.675 5.827 -62.512 1.00 46.22 387 PRO A CA 1
ATOM 3155 C C . PRO A 1 387 ? 6.407 6.295 -61.240 1.00 46.22 387 PRO A C 1
ATOM 3157 O O . PRO A 1 387 ? 7.626 6.438 -61.237 1.00 46.22 387 PRO A O 1
ATOM 3160 N N . ALA A 1 388 ? 5.674 6.540 -60.151 1.00 46.31 388 ALA A N 1
ATOM 3161 C CA . ALA A 1 388 ? 6.237 6.639 -58.820 1.00 46.31 388 ALA A CA 1
ATOM 3162 C C . ALA A 1 388 ? 6.303 5.222 -58.243 1.00 46.31 388 ALA A C 1
ATOM 3164 O O . ALA A 1 388 ? 5.283 4.679 -57.815 1.00 46.31 388 ALA A O 1
ATOM 3165 N N . GLU A 1 389 ? 7.500 4.630 -58.241 1.00 50.69 389 GLU A N 1
ATOM 3166 C CA . GLU A 1 389 ? 7.811 3.443 -57.443 1.00 50.69 389 GLU A CA 1
ATOM 3167 C C . GLU A 1 389 ? 7.099 3.535 -56.086 1.00 50.69 389 GLU A C 1
ATOM 3169 O O . GLU A 1 389 ? 7.078 4.596 -55.460 1.00 50.69 389 GLU A O 1
ATOM 3174 N N . ASN A 1 390 ? 6.454 2.445 -55.664 1.00 54.22 390 ASN A N 1
ATOM 3175 C CA . ASN A 1 390 ? 5.623 2.393 -54.461 1.00 54.22 390 ASN A CA 1
ATOM 3176 C C . ASN A 1 390 ? 6.225 3.231 -53.320 1.00 54.22 390 ASN A C 1
ATOM 3178 O O . ASN A 1 390 ? 7.289 2.894 -52.807 1.00 54.22 390 ASN A O 1
ATOM 3182 N N . TYR A 1 391 ? 5.543 4.307 -52.913 1.00 49.53 391 TYR A N 1
ATOM 3183 C CA . TYR A 1 391 ? 6.029 5.286 -51.924 1.00 49.53 391 TYR A CA 1
ATOM 3184 C C . TYR A 1 391 ? 6.565 4.634 -50.638 1.00 49.53 391 TYR A C 1
ATOM 3186 O O . TYR A 1 391 ? 7.521 5.103 -50.025 1.00 49.53 391 TYR A O 1
ATOM 3194 N N . VAL A 1 392 ? 5.963 3.509 -50.246 1.00 50.44 392 VAL A N 1
ATOM 3195 C CA . VAL A 1 392 ? 6.363 2.701 -49.087 1.00 50.44 392 VAL A CA 1
ATOM 3196 C C . VAL A 1 392 ? 7.717 2.014 -49.298 1.00 50.44 392 VAL A C 1
ATOM 3198 O O . VAL A 1 392 ? 8.493 1.909 -48.359 1.00 50.44 392 VAL A O 1
ATOM 3201 N N . LEU A 1 393 ? 8.021 1.571 -50.517 1.00 50.28 393 LEU A N 1
ATOM 3202 C CA . LEU A 1 393 ? 9.257 0.870 -50.863 1.00 50.28 393 LEU A CA 1
ATOM 3203 C C . LEU A 1 393 ? 10.415 1.850 -51.090 1.00 50.28 393 LEU A C 1
ATOM 3205 O O . LEU A 1 393 ? 11.505 1.613 -50.576 1.00 50.28 393 LEU A O 1
ATOM 3209 N N . LEU A 1 394 ? 10.144 3.003 -51.717 1.00 51.06 394 LEU A N 1
ATOM 3210 C CA . LEU A 1 394 ? 11.075 4.139 -51.766 1.00 51.06 394 LEU A CA 1
ATOM 3211 C C . LEU A 1 394 ? 11.483 4.598 -50.355 1.00 51.06 394 LEU A C 1
ATOM 3213 O O . LEU A 1 394 ? 12.659 4.826 -50.104 1.00 51.06 394 LEU A O 1
ATOM 3217 N N . ARG A 1 395 ? 10.537 4.653 -49.407 1.00 49.62 395 ARG A N 1
ATOM 3218 C CA . ARG A 1 395 ? 10.786 4.970 -47.983 1.00 49.62 395 ARG A CA 1
ATOM 3219 C C . ARG A 1 395 ? 11.553 3.892 -47.206 1.00 49.62 395 ARG A C 1
ATOM 3221 O O . ARG A 1 395 ? 12.033 4.191 -46.121 1.00 49.62 395 ARG A O 1
ATOM 3228 N N . ILE A 1 396 ? 11.573 2.647 -47.685 1.00 47.38 396 ILE A N 1
ATOM 3229 C CA . ILE A 1 396 ? 12.318 1.534 -47.066 1.00 47.38 396 ILE A CA 1
ATOM 3230 C C . ILE A 1 396 ? 13.729 1.426 -47.670 1.00 47.38 396 ILE A C 1
ATOM 3232 O O . ILE A 1 396 ? 14.649 0.984 -46.987 1.00 47.38 396 ILE A O 1
ATOM 3236 N N . GLN A 1 397 ? 13.895 1.798 -48.944 1.00 47.06 397 GLN A N 1
ATOM 3237 C CA . GLN A 1 397 ? 15.191 1.836 -49.628 1.00 47.06 397 GLN A CA 1
ATOM 3238 C C . GLN A 1 397 ? 16.020 3.090 -49.297 1.00 47.06 397 GLN A C 1
ATOM 3240 O O . GLN A 1 397 ? 17.250 3.013 -49.335 1.00 47.06 397 GLN A O 1
ATOM 3245 N N . GLN A 1 398 ? 15.366 4.221 -49.004 1.00 43.19 398 GLN A N 1
ATOM 3246 C CA . GLN A 1 398 ? 15.973 5.439 -48.440 1.00 43.19 398 GLN A CA 1
ATOM 3247 C C . GLN A 1 398 ? 16.255 5.274 -46.947 1.00 43.19 398 GLN A C 1
ATOM 3249 O O . GLN A 1 398 ? 17.349 5.713 -46.515 1.00 43.19 398 GLN A O 1
#

Foldseek 3Di:
DVVVVVVVVVVCCVQQVVLVVLVVVLLVLLLLLLLLLLQLLVLLLVLLLDLDVVSSVVSLVVSVVSLVVSVVSLVVSVVSVVVSVPHLCPVVLCVVCVQQPAQSLDDSVNSSVLSVQSSVLSVVSSVLSNVADSDPLSNLLSVQLVVLSVQLSVLVSVLSVNNRSPDPDDPVNNVVSLVSNVVSLVVSVVSNVVSVVVVVVVCVVVVDDDDPVNVVSVVVSSVSSVVNSVSSVVSRVVSVVVPPPPPPPDVVVSPPPDPVVVVLVVVLVVQLVVLVCCVPPVVNCVVQVPSVVSNVLSNQLSDPPDDPVSLLVSLLVLLLVLLLVLLVVLCVPVPLDPVSSVVSLVVLLVVLVVVCVDVSNVSSSVSNSVNSCCSNVVCPPCCPPDPPHPPSVVNSVD

Nearest PDB structures (foldseek):
  4q25-assembly1_B  TM=5.641E-01  e=9.048E-01  Pseudomonas aeruginosa PAO1
  7jh5-assembly1_A  TM=2.244E-01  e=2.187E+00  synthetic construct

pLDDT: mean 77.38, std 16.48, range [43.19, 98.12]

Mean predicted aligned error: 13.96 Å

Solvent-accessible surface area (backbone atoms only — not comparable to full-atom values): 21787 Å² total; per-residue (Å²): 111,70,68,61,53,53,52,50,51,52,51,50,44,60,68,50,52,51,48,50,51,53,52,50,52,51,51,52,51,51,42,50,40,52,56,46,49,46,51,31,44,48,31,41,53,50,26,58,61,44,93,43,73,65,61,18,48,54,32,46,51,53,29,49,53,48,48,54,53,40,52,56,50,48,55,58,47,52,63,47,46,69,63,51,76,76,49,83,37,65,61,57,45,54,62,60,32,69,76,49,77,77,58,64,78,48,53,71,67,53,51,52,52,49,52,52,53,48,50,52,46,48,53,50,42,47,53,44,53,72,66,54,65,90,42,72,68,47,54,59,49,34,70,69,36,47,67,34,49,52,49,28,49,50,30,46,48,53,42,52,50,67,59,31,91,86,52,94,71,50,74,64,56,55,50,50,36,49,51,49,30,51,52,27,47,54,48,35,54,49,46,50,51,51,54,49,52,51,51,54,53,49,30,73,73,66,73,55,84,73,68,70,64,60,59,49,48,56,50,50,44,53,52,42,53,50,49,51,54,49,51,60,52,47,62,56,53,56,58,64,70,65,74,73,73,82,67,77,86,56,66,73,76,71,63,66,76,57,63,71,56,53,53,50,53,50,50,51,50,49,52,52,51,57,31,45,49,38,52,66,40,64,75,51,26,66,62,30,87,56,31,60,55,54,32,52,50,56,61,57,63,67,57,92,82,56,60,76,72,49,50,52,50,40,32,45,50,54,8,40,49,56,7,46,54,51,28,50,54,37,42,77,73,28,60,89,43,64,70,48,40,54,59,59,45,49,62,50,46,50,52,31,56,57,52,40,76,40,83,93,39,35,70,22,30,55,37,23,49,47,36,24,50,51,61,58,50,69,43,68,84,55,66,85,81,40,97,63,68,56,69,71,55,54,64,69,74,86

Radius of gyration: 31.5 Å; Cα contacts (8 Å, |Δi|>4): 288; chains: 1; bounding box: 71×39×100 Å